Protein AF-0000000068230354 (afdb_homodimer)

Radius of gyration: 24.52 Å; Cα contacts (8 Å, |Δi|>4): 590; chains: 2; bounding box: 61×66×46 Å

Nearest PDB structures (foldseek):
  4tl3-assembly1_A  TM=2.647E-01  e=9.476E+00  Nostoc sp. PCC 7120 = FACHB-418

InterPro domains:
  IPR019402 CWH43-like, N-terminal domain [PF10277] (7-222)
  IPR050911 DRAM/TMEM150 Autophagy Modulator [PTHR21324] (8-222)

Sequence (448 aa):
MPCKYIHILPIIEGLWHTGLFMLTYTLAVLNKDVPAIMPFVSDTGAHSLQKCIFSFGIVIGAILVFMVMYIRHIQVKDILKMNNTYDELLFKLNRLSLIYASCTSFGLIILGTIPVLPYFYFHTGVGFVTFAFAMVTIHAETYISCKLYPRFGSKRLNKFRIVLSVILPIAMFSCAVTLIPSVFMFDGTDKTQWTDKHKGYKLHVISATFEWISTSTAFCIIGVMPCKYIHILPIIEGLWHTGLFMLTYTLAVLNKDVPAIMPFVSDTGAHSLQKCIFSFGIVIGAILVFMVMYIRHIQVKDILKMNNTYDELLFKLNRLSLIYASCTSFGLIILGTIPVLPYFYFHTGVGFVTFAFAMVTIHAETYISCKLYPRFGSKRLNKFRIVLSVILPIAMFSCAVTLIPSVFMFDGTDKTQWTDKHKGYKLHVISATFEWISTSTAFCIIGV

Solvent-accessible surface area (backbone atoms only — not comparable to full-atom values): 22231 Å² total; per-residue (Å²): 123,77,63,87,61,59,80,48,46,27,46,50,44,25,50,47,54,53,50,48,53,51,48,23,39,52,52,22,37,75,68,63,61,25,49,81,75,48,51,45,77,65,48,24,28,51,54,76,71,32,23,35,51,40,15,41,47,36,37,54,46,18,52,39,50,33,50,44,41,50,53,48,41,52,51,52,52,50,53,46,60,70,67,74,54,86,51,64,65,58,52,51,39,45,52,47,25,41,54,26,34,45,49,22,22,51,36,32,36,48,58,24,29,36,55,38,72,91,36,49,68,60,39,51,51,48,48,53,52,24,51,53,29,41,49,50,19,48,46,38,48,42,51,47,49,54,65,42,41,79,84,40,82,52,70,69,57,43,52,52,39,50,54,45,53,54,47,33,59,54,25,47,50,52,17,52,68,28,36,56,61,16,62,73,41,43,73,72,91,50,81,52,59,63,43,88,88,34,48,37,33,70,35,38,39,53,13,20,48,23,44,52,50,24,54,52,40,53,38,47,51,64,23,99,125,78,63,89,61,58,81,47,44,26,45,49,46,25,49,48,54,53,50,46,53,51,49,22,39,51,52,22,39,75,68,64,62,26,48,79,75,49,53,44,77,66,46,22,28,52,51,76,71,32,23,34,50,41,14,40,48,35,37,55,47,17,51,40,51,34,52,44,42,50,52,48,43,52,50,53,52,51,55,46,60,71,65,73,54,86,51,64,66,57,54,51,39,44,51,49,24,41,54,27,35,45,48,22,23,50,35,32,36,49,56,23,30,36,55,39,70,90,36,49,69,60,40,50,52,49,48,54,52,24,49,50,28,40,49,52,20,48,46,39,48,41,51,48,49,54,65,41,41,78,86,40,78,52,72,68,58,43,52,52,39,50,52,45,55,55,49,32,60,54,24,46,50,52,16,52,68,27,36,57,60,17,62,73,43,45,71,71,90,50,79,52,59,64,41,88,88,35,48,38,34,72,36,38,39,53,12,20,49,22,45,51,50,26,53,50,40,54,38,44,49,66,23,100

Secondary structure (DSSP, 8-state):
---TTGGGHHHHHHHHHHHHHHHHHHHHHHTTSS-SS---TGGGGSSHHHHHHHHHHHHHHHHHHHHHHHHHHHHHHHHHHHTS---HHHHHHHHHHHHHHHHHHHHHHHHHHS-TTT-HHHHHHHHHHHHHHHHHHHHHHHHHHHHHTTTSS-HHHHHHHHHHHHHHHHHHHHHHHHHHHHHHH--SS-GGG--TTSTTHHHHHHHHHHHHHHHHHHHHHHH-/---TTGGGHHHHHHHHHHHHHHHHHHHHHHTTSS-SS---TGGGGSSHHHHHHHHHHHHHHHHHHHHHHHHHHHHHHHHHHHTS---HHHHHHHHHHHHHHHHHHHHHHHHHHS-TTT-HHHHHHHHHHHHHHHHHHHHHHHHHHHHHTTTSS-HHHHHHHHHHHHHHHHHHHHHHHHHHHHHHH--SS-GGG--TTSTTHHHHHHHHHHHHHHHHHHHHHHH-

pLDDT: mean 93.57, std 7.52, range [37.44, 98.56]

Foldseek 3Di:
DPPPCLLQLLQVLLCLLVVLQVVLLVVCCVVVQFPNQQFASLLSLQDDPNVVSQLVSLLVSLVSLLSLLVVVLVVLVVLCVVVVDNDPVLNVLSVLLNVLSNVLSVLSNVLSVDHCVPVVVVSVVSVLSSLVSLLSNLVSVLVSQVVCPPVDDDPVLSVVSVVLSVLQVVLSVLLVVLVVVLVVQFPDDDSSHQDPVTGSNVSSSRNSVSSVSNSSSSSVSSSD/DPPPCLLQLLQVLLCLLVVLQVVLLVVCCVVVQFPNQQFASLLSLQDDPSVVSQLVSLLVSLVSLLSLLVVVLVVLVVLCVVVVDDDPVLNVLSVLLNVLSNVLSVLSNCLSVDHCVPVVVVSVVSVLSSLVSLLSNLVSVLVSQVVCPPVDDDPVLSVVSVVLSVLQVVLSVLLVVLVVVLVVQFDDDDSSHQDPVTGSNVSSSRNSVSSVSNSSSSSVSSSD

Structure (mmCIF, N/CA/C/O backbone):
data_AF-0000000068230354-model_v1
#
loop_
_entity.id
_entity.type
_entity.pdbx_description
1 polymer 'Uncharacterized protein'
#
loop_
_atom_site.group_PDB
_atom_site.id
_atom_site.type_symbol
_atom_site.label_atom_id
_atom_site.label_alt_id
_atom_site.label_comp_id
_atom_site.label_asym_id
_atom_site.label_entity_id
_atom_site.label_seq_id
_atom_site.pdbx_PDB_ins_code
_atom_site.Cartn_x
_atom_site.Cartn_y
_atom_site.Cartn_z
_atom_site.occupancy
_atom_site.B_iso_or_equiv
_atom_site.auth_seq_id
_atom_site.auth_comp_id
_atom_site.auth_asym_id
_atom_site.auth_atom_id
_atom_site.pdbx_PDB_model_num
ATOM 1 N N . MET A 1 1 ? -3.711 27.234 1.807 1 37.59 1 MET A N 1
ATOM 2 C CA . MET A 1 1 ? -4.801 27.359 0.842 1 37.59 1 MET A CA 1
ATOM 3 C C . MET A 1 1 ? -5.746 26.172 0.923 1 37.59 1 MET A C 1
ATOM 5 O O . MET A 1 1 ? -5.305 25.031 1.039 1 37.59 1 MET A O 1
ATOM 9 N N . PRO A 1 2 ? -6.938 26.344 1.426 1 49.62 2 PRO A N 1
ATOM 10 C CA . PRO A 1 2 ? -7.969 25.297 1.434 1 49.62 2 PRO A CA 1
ATOM 11 C C . PRO A 1 2 ? -8.016 24.516 0.129 1 49.62 2 PRO A C 1
ATOM 13 O O . PRO A 1 2 ? -7.934 25.094 -0.955 1 49.62 2 PRO A O 1
ATOM 16 N N . CYS A 1 3 ? -7.301 23.469 0.108 1 57.09 3 CYS A N 1
ATOM 17 C CA . CYS A 1 3 ? -7.398 22.703 -1.126 1 57.09 3 CYS A CA 1
ATOM 18 C C . CYS A 1 3 ? -8.812 22.766 -1.692 1 57.09 3 CYS A C 1
ATOM 20 O O . CYS A 1 3 ? -9.742 22.188 -1.115 1 57.09 3 CYS A O 1
ATOM 22 N N . LYS A 1 4 ? -9.117 23.797 -2.576 1 66.19 4 LYS A N 1
ATOM 23 C CA . LYS A 1 4 ? -10.359 24.078 -3.285 1 66.19 4 LYS A CA 1
ATOM 24 C C . LYS A 1 4 ? -11.07 22.797 -3.689 1 66.19 4 LYS A C 1
ATOM 26 O O . LYS A 1 4 ? -12.297 22.734 -3.719 1 66.19 4 LYS A O 1
ATOM 31 N N . TYR A 1 5 ? -10.25 21.703 -3.762 1 71.94 5 TYR A N 1
ATOM 32 C CA . TYR A 1 5 ? -10.898 20.531 -4.336 1 71.94 5 TYR A CA 1
ATOM 33 C C . TYR A 1 5 ? -10.914 19.375 -3.342 1 71.94 5 TYR A C 1
ATOM 35 O O . TYR A 1 5 ? -11.094 18.219 -3.725 1 71.94 5 TYR A O 1
ATOM 43 N N . ILE A 1 6 ? -10.797 19.656 -2.164 1 79.56 6 ILE A N 1
ATOM 44 C CA . ILE A 1 6 ? -10.742 18.625 -1.133 1 79.56 6 ILE A CA 1
ATOM 45 C C . ILE A 1 6 ? -12.109 17.969 -0.991 1 79.56 6 ILE A C 1
ATOM 47 O O . ILE A 1 6 ? -12.203 16.797 -0.616 1 79.56 6 ILE A O 1
ATOM 51 N N . HIS A 1 7 ? -13.141 18.703 -1.524 1 81.75 7 HIS A N 1
ATOM 52 C CA . HIS A 1 7 ? -14.5 18.203 -1.387 1 81.75 7 HIS A CA 1
ATOM 53 C C . HIS A 1 7 ? -14.789 17.094 -2.404 1 81.75 7 HIS A C 1
ATOM 55 O O . HIS A 1 7 ? -15.781 16.375 -2.279 1 81.75 7 HIS A O 1
ATOM 61 N N . ILE A 1 8 ? -13.922 16.922 -3.336 1 90.12 8 ILE A N 1
ATOM 62 C CA . ILE A 1 8 ? -14.164 15.922 -4.367 1 90.12 8 ILE A CA 1
ATOM 63 C C . ILE A 1 8 ? -13.492 14.609 -3.982 1 90.12 8 ILE A C 1
ATOM 65 O O . ILE A 1 8 ? -13.766 13.562 -4.578 1 90.12 8 ILE A O 1
ATOM 69 N N . LEU A 1 9 ? -12.703 14.586 -2.934 1 91.5 9 LEU A N 1
ATOM 70 C CA . LEU A 1 9 ? -11.898 13.43 -2.566 1 91.5 9 LEU A CA 1
ATOM 71 C C . LEU A 1 9 ? -12.781 12.242 -2.211 1 91.5 9 LEU A C 1
ATOM 73 O O . LEU A 1 9 ? -12.523 11.117 -2.645 1 91.5 9 LEU A O 1
ATOM 77 N N . PRO A 1 10 ? -13.852 12.5 -1.505 1 92.25 10 PRO A N 1
ATOM 78 C CA . PRO A 1 10 ? -14.719 11.352 -1.224 1 92.25 10 PRO A CA 1
ATOM 79 C C . PRO A 1 10 ? -15.328 10.75 -2.488 1 92.25 10 PRO A C 1
ATOM 81 O O . PRO A 1 10 ? -15.438 9.523 -2.598 1 92.25 10 PRO A O 1
ATOM 84 N N . ILE A 1 11 ? -15.68 11.594 -3.389 1 93.69 11 ILE A N 1
ATOM 85 C CA . ILE A 1 11 ? -16.234 11.117 -4.645 1 93.69 11 ILE A CA 1
ATOM 86 C C . ILE A 1 11 ? -15.195 10.312 -5.41 1 93.69 11 ILE A C 1
ATOM 88 O O . ILE A 1 11 ? -15.5 9.25 -5.961 1 93.69 11 ILE A O 1
ATOM 92 N N . ILE A 1 12 ? -14 10.773 -5.402 1 94.56 12 ILE A N 1
ATOM 93 C CA . ILE A 1 12 ? -12.898 10.07 -6.059 1 94.56 12 ILE A CA 1
ATOM 94 C C . ILE A 1 12 ? -12.703 8.703 -5.406 1 94.56 12 ILE A C 1
ATOM 96 O O . ILE A 1 12 ? -12.5 7.703 -6.098 1 94.56 12 ILE A O 1
ATOM 100 N N . GLU A 1 13 ? -12.727 8.688 -4.148 1 95.12 13 GLU A N 1
ATOM 101 C CA . GLU A 1 13 ? -12.578 7.434 -3.414 1 95.12 13 GLU A CA 1
ATOM 102 C C . GLU A 1 13 ? -13.648 6.422 -3.816 1 95.12 13 GLU A C 1
ATOM 104 O O . GLU A 1 13 ? -13.344 5.262 -4.098 1 95.12 13 GLU A O 1
ATOM 109 N N . GLY A 1 14 ? -14.945 6.848 -3.844 1 93.81 14 GLY A N 1
ATOM 110 C CA . GLY A 1 14 ? -16.031 5.973 -4.246 1 93.81 14 GLY A CA 1
ATOM 111 C C . GLY A 1 14 ? -15.898 5.465 -5.668 1 93.81 14 GLY A C 1
ATOM 112 O O . GLY A 1 14 ? -16.094 4.273 -5.926 1 93.81 14 GLY A O 1
ATOM 113 N N . LEU A 1 15 ? -15.523 6.297 -6.523 1 94.81 15 LEU A N 1
ATOM 114 C CA . LEU A 1 15 ? -15.375 5.934 -7.926 1 94.81 15 LEU A CA 1
ATOM 115 C C . LEU A 1 15 ? -14.156 5.039 -8.133 1 94.81 15 LEU A C 1
ATOM 117 O O . LEU A 1 15 ? -14.172 4.156 -8.992 1 94.81 15 LEU A O 1
ATOM 121 N N . TRP A 1 16 ? -13.18 5.242 -7.348 1 97 16 TRP A N 1
ATOM 122 C CA . TRP A 1 16 ? -11.961 4.449 -7.453 1 97 16 TRP A CA 1
ATOM 123 C C . TRP A 1 16 ? -12.234 2.979 -7.172 1 97 16 TRP A C 1
ATOM 125 O O . TRP A 1 16 ? -11.891 2.109 -7.977 1 97 16 TRP A O 1
ATOM 135 N N . HIS A 1 17 ? -12.898 2.709 -6.094 1 96.12 17 HIS A N 1
ATOM 136 C CA . HIS A 1 17 ? -13.148 1.322 -5.719 1 96.12 17 HIS A CA 1
ATOM 137 C C . HIS A 1 17 ? -14.148 0.667 -6.664 1 96.12 17 HIS A C 1
ATOM 139 O O . HIS A 1 17 ? -13.969 -0.48 -7.074 1 96.12 17 HIS A O 1
ATOM 145 N N . THR A 1 18 ? -15.156 1.426 -7.004 1 93.69 18 THR A N 1
ATOM 146 C CA . THR A 1 18 ? -16.141 0.89 -7.941 1 93.69 18 THR A CA 1
ATOM 147 C C . THR A 1 18 ? -15.492 0.589 -9.289 1 93.69 18 THR A C 1
ATOM 149 O O . THR A 1 18 ? -15.695 -0.488 -9.852 1 93.69 18 THR A O 1
ATOM 152 N N . GLY A 1 19 ? -14.766 1.547 -9.75 1 95.56 19 GLY A N 1
ATOM 153 C CA . GLY A 1 19 ? -14.062 1.333 -11.008 1 95.56 19 GLY A CA 1
ATOM 154 C C . GLY A 1 19 ? -13.086 0.176 -10.961 1 95.56 19 GLY A C 1
ATOM 155 O O . GLY A 1 19 ? -12.984 -0.603 -11.906 1 95.56 19 GLY A O 1
ATOM 156 N N . LEU A 1 20 ? -12.367 0.05 -9.867 1 96.94 20 LEU A N 1
ATOM 157 C CA . LEU A 1 20 ? -11.398 -1.023 -9.688 1 96.94 20 LEU A CA 1
ATOM 158 C C . LEU A 1 20 ? -12.078 -2.387 -9.758 1 96.94 20 LEU A C 1
ATOM 160 O O . LEU A 1 20 ? -11.633 -3.268 -10.492 1 96.94 20 LEU A O 1
ATOM 164 N N . PHE A 1 21 ? -13.164 -2.566 -9.047 1 96 21 PHE A N 1
ATOM 165 C CA . PHE A 1 21 ? -13.828 -3.863 -8.969 1 96 21 PHE A CA 1
ATOM 166 C C . PHE A 1 21 ? -14.5 -4.211 -10.289 1 96 21 PHE A C 1
ATOM 168 O O . PHE A 1 21 ? -14.508 -5.371 -10.703 1 96 21 PHE A O 1
ATOM 175 N N . MET A 1 22 ? -14.992 -3.195 -10.93 1 95.56 22 MET A N 1
ATOM 176 C CA . MET A 1 22 ? -15.578 -3.451 -12.242 1 95.56 22 MET A CA 1
ATOM 177 C C . MET A 1 22 ? -14.508 -3.844 -13.25 1 95.56 22 MET A C 1
ATOM 179 O O . MET A 1 22 ? -14.727 -4.73 -14.078 1 95.56 22 MET A O 1
ATOM 183 N N . LEU A 1 23 ? -13.453 -3.193 -13.164 1 96.5 23 LEU A N 1
ATOM 184 C CA . LEU A 1 23 ? -12.359 -3.484 -14.086 1 96.5 23 LEU A CA 1
ATOM 185 C C . LEU A 1 23 ? -11.812 -4.891 -13.859 1 96.5 23 LEU A C 1
ATOM 187 O O . LEU A 1 23 ? -11.68 -5.668 -14.805 1 96.5 23 LEU A O 1
ATOM 191 N N . THR A 1 24 ? -11.5 -5.238 -12.633 1 96.31 24 THR A N 1
ATOM 192 C CA . THR A 1 24 ? -10.938 -6.551 -12.352 1 96.31 24 THR A CA 1
ATOM 193 C C . THR A 1 24 ? -11.953 -7.652 -12.633 1 96.31 24 THR A C 1
ATOM 195 O O . THR A 1 24 ? -11.594 -8.742 -13.086 1 96.31 24 THR A O 1
ATOM 198 N N . TYR A 1 25 ? -13.219 -7.371 -12.375 1 96.19 25 TYR A N 1
ATOM 199 C CA . TYR A 1 25 ? -14.281 -8.32 -12.711 1 96.19 25 TYR A CA 1
ATOM 200 C C . TYR A 1 25 ? -14.305 -8.586 -14.211 1 96.19 25 TYR A C 1
ATOM 202 O O . TYR A 1 25 ? -14.289 -9.742 -14.641 1 96.19 25 TYR A O 1
ATOM 210 N N . THR A 1 26 ? -14.336 -7.48 -14.953 1 96.62 26 THR A N 1
ATOM 211 C CA . THR A 1 26 ? -14.414 -7.594 -16.406 1 96.62 26 THR A CA 1
ATOM 212 C C . THR A 1 26 ? -13.227 -8.375 -16.953 1 96.62 26 THR A C 1
ATOM 214 O O . THR A 1 26 ? -13.398 -9.312 -17.734 1 96.62 26 THR A O 1
ATOM 217 N N . LEU A 1 27 ? -12.062 -8.094 -16.516 1 95.38 27 LEU A N 1
ATOM 218 C CA . LEU A 1 27 ? -10.859 -8.766 -17 1 95.38 27 LEU A CA 1
ATOM 219 C C . LEU A 1 27 ? -10.844 -10.227 -16.578 1 95.38 27 LEU A C 1
ATOM 221 O O . LEU A 1 27 ? -10.477 -11.102 -17.359 1 95.38 27 LEU A O 1
ATOM 225 N N . ALA A 1 28 ? -11.227 -10.5 -15.352 1 95.31 28 ALA A N 1
ATOM 226 C CA . ALA A 1 28 ? -11.227 -11.867 -14.836 1 95.31 28 ALA A CA 1
ATOM 227 C C . ALA A 1 28 ? -12.195 -12.75 -15.617 1 95.31 28 ALA A C 1
ATOM 229 O O . ALA A 1 28 ? -11.883 -13.906 -15.914 1 95.31 28 ALA A O 1
ATOM 230 N N . VAL A 1 29 ? -13.328 -12.219 -15.914 1 95.19 29 VAL A N 1
ATOM 231 C CA . VAL A 1 29 ? -14.336 -12.969 -16.656 1 95.19 29 VAL A CA 1
ATOM 232 C C . VAL A 1 29 ? -13.867 -13.195 -18.094 1 95.19 29 VAL A C 1
ATOM 234 O O . VAL A 1 29 ? -13.969 -14.312 -18.609 1 95.19 29 VAL A O 1
ATOM 237 N N . LEU A 1 30 ? -13.32 -12.125 -18.703 1 94.81 30 LEU A N 1
ATOM 238 C CA . LEU A 1 30 ? -12.852 -12.227 -20.078 1 94.81 30 LEU A CA 1
ATOM 239 C C . LEU A 1 30 ? -11.719 -13.242 -20.188 1 94.81 30 LEU A C 1
ATOM 241 O O . LEU A 1 30 ? -11.617 -13.945 -21.203 1 94.81 30 LEU A O 1
ATOM 245 N N . ASN A 1 31 ? -10.906 -13.43 -19.172 1 94.25 31 ASN A N 1
ATOM 246 C CA . ASN A 1 31 ? -9.789 -14.359 -19.172 1 94.25 31 ASN A CA 1
ATOM 247 C C . ASN A 1 31 ? -10.211 -15.742 -18.688 1 94.25 31 ASN A C 1
ATOM 249 O O . ASN A 1 31 ? -9.383 -16.641 -18.562 1 94.25 31 ASN A O 1
ATOM 253 N N . LYS A 1 32 ? -11.531 -15.859 -18.25 1 93.69 32 LYS A N 1
ATOM 254 C CA . LYS A 1 32 ? -12.109 -17.109 -17.781 1 93.69 32 LYS A CA 1
ATOM 255 C C . LYS A 1 32 ? -11.438 -17.578 -16.484 1 93.69 32 LYS A C 1
ATOM 257 O O . LYS A 1 32 ? -11.281 -18.781 -16.25 1 93.69 32 LYS A O 1
ATOM 262 N N . ASP A 1 33 ? -10.922 -16.609 -15.797 1 93.06 33 ASP A N 1
ATOM 263 C CA . ASP A 1 33 ? -10.312 -16.906 -14.508 1 93.06 33 ASP A CA 1
ATOM 264 C C . ASP A 1 33 ? -11.367 -17.141 -13.438 1 93.06 33 ASP A C 1
ATOM 266 O O . ASP A 1 33 ? -11.109 -17.812 -12.438 1 93.06 33 ASP A O 1
ATOM 270 N N . VAL A 1 34 ? -12.5 -16.547 -13.609 1 93.88 34 VAL A N 1
ATOM 271 C CA . VAL A 1 34 ? -13.648 -16.734 -12.719 1 93.88 34 VAL A CA 1
ATOM 272 C C . VAL A 1 34 ? -14.922 -16.859 -13.539 1 93.88 34 VAL A C 1
ATOM 274 O O . VAL A 1 34 ? -14.984 -16.422 -14.695 1 93.88 34 VAL A O 1
ATOM 277 N N . PRO A 1 35 ? -15.93 -17.547 -12.914 1 93.94 35 PRO A N 1
ATOM 278 C CA . PRO A 1 35 ? -17.219 -17.547 -13.602 1 93.94 35 PRO A CA 1
ATOM 279 C C . PRO A 1 35 ? -17.844 -16.156 -13.672 1 93.94 35 PRO A C 1
ATOM 281 O O . PRO A 1 35 ? -17.578 -15.312 -12.812 1 93.94 35 PRO A O 1
ATOM 284 N N . ALA A 1 36 ? -18.656 -15.969 -14.664 1 93.19 36 ALA A N 1
ATOM 285 C CA . ALA A 1 36 ? -19.312 -14.68 -14.859 1 93.19 36 ALA A CA 1
ATOM 286 C C . ALA A 1 36 ? -20.406 -14.461 -13.812 1 93.19 36 ALA A C 1
ATOM 288 O O . ALA A 1 36 ? -20.688 -13.32 -13.422 1 93.19 36 ALA A O 1
ATOM 289 N N . ILE A 1 37 ? -20.891 -15.555 -13.375 1 91.75 37 ILE A N 1
ATOM 290 C CA . ILE A 1 37 ? -22.016 -15.43 -12.453 1 91.75 37 ILE A CA 1
ATOM 291 C C . ILE A 1 37 ? -21.5 -15.328 -11.023 1 91.75 37 ILE A C 1
ATOM 293 O O . ILE A 1 37 ? -21.188 -16.344 -10.391 1 91.75 37 ILE A O 1
ATOM 297 N N . MET A 1 38 ? -21.438 -14.211 -10.531 1 87 38 MET A N 1
ATOM 298 C CA . MET A 1 38 ? -21.266 -13.727 -9.164 1 87 38 MET A CA 1
ATOM 299 C C . MET A 1 38 ? -20.047 -14.367 -8.508 1 87 38 MET A C 1
ATOM 301 O O . MET A 1 38 ? -20.156 -15.031 -7.473 1 87 38 MET A O 1
ATOM 305 N N . PRO A 1 39 ? -18.906 -14.148 -9.008 1 94.38 39 PRO A N 1
ATOM 306 C CA . PRO A 1 39 ? -17.719 -14.469 -8.211 1 94.38 39 PRO A CA 1
ATOM 307 C C . PRO A 1 39 ? -17.547 -13.539 -7.012 1 94.38 39 PRO A C 1
ATOM 309 O O . PRO A 1 39 ? -18.141 -12.461 -6.977 1 94.38 39 PRO A O 1
ATOM 312 N N . PHE A 1 40 ? -16.891 -14.008 -6.031 1 95.56 40 PHE A N 1
ATOM 313 C CA . PHE A 1 40 ? -16.531 -13.094 -4.957 1 95.56 40 PHE A CA 1
ATOM 314 C C . PHE A 1 40 ? -15.688 -11.938 -5.488 1 95.56 40 PHE A C 1
ATOM 316 O O . PHE A 1 40 ? -14.984 -12.094 -6.492 1 95.56 40 PHE A O 1
ATOM 323 N N . VAL A 1 41 ? -15.719 -10.836 -4.793 1 94.44 41 VAL A N 1
ATOM 324 C CA . VAL A 1 41 ? -14.992 -9.633 -5.195 1 94.44 41 VAL A CA 1
ATOM 325 C C . VAL A 1 41 ? -13.5 -9.93 -5.266 1 94.44 41 VAL A C 1
ATOM 327 O O . VAL A 1 41 ? -12.844 -9.609 -6.266 1 94.44 41 VAL A O 1
ATOM 330 N N . SER A 1 42 ? -12.914 -10.586 -4.293 1 92.81 42 SER A N 1
ATOM 331 C CA . SER A 1 42 ? -11.484 -10.852 -4.23 1 92.81 42 SER A CA 1
ATOM 332 C C . SER A 1 42 ? -11.055 -11.875 -5.273 1 92.81 42 SER A C 1
ATOM 334 O O . SER A 1 42 ? -9.891 -11.914 -5.68 1 92.81 42 SER A O 1
ATOM 336 N N . ASP A 1 43 ? -12.039 -12.727 -5.734 1 94.19 43 ASP A N 1
ATOM 337 C CA . ASP A 1 43 ? -11.727 -13.695 -6.777 1 94.19 43 ASP A CA 1
ATOM 338 C C . ASP A 1 43 ? -11.375 -13 -8.094 1 94.19 43 ASP A C 1
ATOM 340 O O . ASP A 1 43 ? -10.633 -13.547 -8.906 1 94.19 43 ASP A O 1
ATOM 344 N N . THR A 1 44 ? -11.898 -11.852 -8.234 1 93 44 THR A N 1
ATOM 345 C CA . THR A 1 44 ? -11.68 -11.133 -9.477 1 93 44 THR A CA 1
ATOM 346 C C . THR A 1 44 ? -10.242 -10.633 -9.578 1 93 44 THR A C 1
ATOM 348 O O . THR A 1 44 ? -9.789 -10.234 -10.648 1 93 44 THR A O 1
ATOM 351 N N . GLY A 1 45 ? -9.523 -10.711 -8.492 1 92.12 45 GLY A N 1
ATOM 352 C CA . GLY A 1 45 ? -8.117 -10.344 -8.461 1 92.12 45 GLY A CA 1
ATOM 353 C C . GLY A 1 45 ? -7.207 -11.492 -8.07 1 92.12 45 GLY A C 1
ATOM 354 O O . GLY A 1 45 ? -6.141 -11.281 -7.496 1 92.12 45 GLY A O 1
ATOM 355 N N . ALA A 1 46 ? -7.562 -12.688 -8.367 1 89.81 46 ALA A N 1
ATOM 356 C CA . ALA A 1 46 ? -6.84 -13.844 -7.852 1 89.81 46 ALA A CA 1
ATOM 357 C C . ALA A 1 46 ? -5.797 -14.328 -8.859 1 89.81 46 ALA A C 1
ATOM 359 O O . ALA A 1 46 ? -4.828 -14.992 -8.484 1 89.81 46 ALA A O 1
ATOM 360 N N . HIS A 1 47 ? -5.977 -14.031 -10.125 1 86.5 47 HIS A N 1
ATOM 361 C CA . HIS A 1 47 ? -5.109 -14.625 -11.133 1 86.5 47 HIS A CA 1
ATOM 362 C C . HIS A 1 47 ? -4.523 -13.562 -12.055 1 86.5 47 HIS A C 1
ATOM 364 O O . HIS A 1 47 ? -5.109 -12.492 -12.227 1 86.5 47 HIS A O 1
ATOM 370 N N . SER A 1 48 ? -3.357 -13.844 -12.586 1 78.31 48 SER A N 1
ATOM 371 C CA . SER A 1 48 ? -2.76 -13.156 -13.727 1 78.31 48 SER A CA 1
ATOM 372 C C . SER A 1 48 ? -2.545 -11.672 -13.43 1 78.31 48 SER A C 1
ATOM 374 O O . SER A 1 48 ? -2.234 -11.305 -12.289 1 78.31 48 SER A O 1
ATOM 376 N N . LEU A 1 49 ? -2.699 -10.82 -14.539 1 86.75 49 LEU A N 1
ATOM 377 C CA . LEU A 1 49 ? -2.525 -9.375 -14.555 1 86.75 49 LEU A CA 1
ATOM 378 C C . LEU A 1 49 ? -3.547 -8.695 -13.656 1 86.75 49 LEU A C 1
ATOM 380 O O . LEU A 1 49 ? -3.234 -7.699 -12.992 1 86.75 49 LEU A O 1
ATOM 384 N N . GLN A 1 50 ? -4.699 -9.297 -13.539 1 90.88 50 GLN A N 1
ATOM 385 C CA . GLN A 1 50 ? -5.746 -8.719 -12.695 1 90.88 50 GLN A CA 1
ATOM 386 C C . GLN A 1 50 ? -5.316 -8.695 -11.227 1 90.88 50 GLN A C 1
ATOM 388 O O . GLN A 1 50 ? -5.703 -7.793 -10.477 1 90.88 50 GLN A O 1
ATOM 393 N N . LYS A 1 51 ? -4.504 -9.656 -10.93 1 93 51 LYS A N 1
ATOM 394 C CA . LYS A 1 51 ? -4.008 -9.695 -9.555 1 93 51 LYS A CA 1
ATOM 395 C C . LYS A 1 51 ? -3.176 -8.461 -9.234 1 93 51 LYS A C 1
ATOM 397 O O . LYS A 1 51 ? -3.32 -7.867 -8.164 1 93 51 LYS A O 1
ATOM 402 N N . CYS A 1 52 ? -2.375 -8.047 -10.148 1 94.38 52 CYS A N 1
ATOM 403 C CA . CYS A 1 52 ? -1.548 -6.859 -9.969 1 94.38 52 CYS A CA 1
ATOM 404 C C . CYS A 1 52 ? -2.406 -5.605 -9.891 1 94.38 52 CYS A C 1
ATOM 406 O O . CYS A 1 52 ? -2.17 -4.738 -9.055 1 94.38 52 CYS A O 1
ATOM 408 N N . ILE A 1 53 ? -3.395 -5.539 -10.75 1 95.94 53 ILE A N 1
ATOM 409 C CA . ILE A 1 53 ? -4.297 -4.395 -10.789 1 95.94 53 ILE A CA 1
ATOM 410 C C . ILE A 1 53 ? -5.086 -4.32 -9.484 1 95.94 53 ILE A C 1
ATOM 412 O O . ILE A 1 53 ? -5.211 -3.248 -8.883 1 95.94 53 ILE A O 1
ATOM 416 N N . PHE A 1 54 ? -5.637 -5.426 -9.125 1 96.94 54 PHE A N 1
ATOM 417 C CA . PHE A 1 54 ? -6.406 -5.508 -7.887 1 96.94 54 PHE A CA 1
ATOM 418 C C . PHE A 1 54 ? -5.551 -5.102 -6.691 1 96.94 54 PHE A C 1
ATOM 420 O O . PHE A 1 54 ? -5.953 -4.258 -5.891 1 96.94 54 PHE A O 1
ATOM 427 N N . SER A 1 55 ? -4.348 -5.672 -6.574 1 96.69 55 SER A N 1
ATOM 428 C CA . SER A 1 55 ? -3.441 -5.414 -5.461 1 96.69 55 SER A CA 1
ATOM 429 C C . SER A 1 55 ? -3.051 -3.943 -5.391 1 96.69 55 SER A C 1
ATOM 431 O O . SER A 1 55 ? -3.236 -3.295 -4.359 1 96.69 55 SER A O 1
ATOM 433 N N . PHE A 1 56 ? -2.605 -3.443 -6.48 1 97.5 56 PHE A N 1
ATOM 434 C CA . PHE A 1 56 ? -2.223 -2.037 -6.551 1 97.5 56 PHE A CA 1
ATOM 435 C C . PHE A 1 56 ? -3.416 -1.136 -6.258 1 97.5 56 PHE A C 1
ATOM 437 O O . PHE A 1 56 ? -3.311 -0.194 -5.473 1 97.5 56 PHE A O 1
ATOM 444 N N . GLY A 1 57 ? -4.496 -1.448 -6.891 1 97.81 57 GLY A N 1
ATOM 445 C CA . GLY A 1 57 ? -5.699 -0.642 -6.738 1 97.81 57 GLY A CA 1
ATOM 446 C C . GLY A 1 57 ? -6.223 -0.609 -5.316 1 97.81 57 GLY A C 1
ATOM 447 O O . GLY A 1 57 ? -6.641 0.442 -4.828 1 97.81 57 GLY A O 1
ATOM 448 N N . ILE A 1 58 ? -6.246 -1.717 -4.664 1 97.81 58 ILE A N 1
ATOM 449 C CA . ILE A 1 58 ? -6.758 -1.793 -3.299 1 97.81 58 ILE A CA 1
ATOM 450 C C . ILE A 1 58 ? -5.852 -0.995 -2.363 1 97.81 58 ILE A C 1
ATOM 452 O O . ILE A 1 58 ? -6.336 -0.311 -1.457 1 97.81 58 ILE A O 1
ATOM 456 N N . VAL A 1 59 ? -4.574 -1.035 -2.592 1 98.25 59 VAL A N 1
ATOM 457 C CA . VAL A 1 59 ? -3.637 -0.312 -1.741 1 98.25 59 VAL A CA 1
ATOM 458 C C . VAL A 1 59 ? -3.824 1.192 -1.926 1 98.25 59 VAL A C 1
ATOM 460 O O . VAL A 1 59 ? -3.9 1.939 -0.948 1 98.25 59 VAL A O 1
ATOM 463 N N . ILE A 1 60 ? -3.943 1.626 -3.121 1 97.81 60 ILE A N 1
ATOM 464 C CA . ILE A 1 60 ? -4.207 3.037 -3.385 1 97.81 60 ILE A CA 1
ATOM 465 C C . ILE A 1 60 ? -5.551 3.432 -2.775 1 97.81 60 ILE A C 1
ATOM 467 O O . ILE A 1 60 ? -5.684 4.516 -2.197 1 97.81 60 ILE A O 1
ATOM 471 N N . GLY A 1 61 ? -6.516 2.572 -2.943 1 97.81 61 GLY A N 1
ATOM 472 C CA . GLY A 1 61 ? -7.816 2.814 -2.336 1 97.81 61 GLY A CA 1
ATOM 473 C C . GLY A 1 61 ? -7.754 2.924 -0.824 1 97.81 61 GLY A C 1
ATOM 474 O O . GLY A 1 61 ? -8.469 3.73 -0.225 1 97.81 61 GLY A O 1
ATOM 475 N N . ALA A 1 62 ? -6.938 2.072 -0.225 1 98.12 62 ALA A N 1
ATOM 476 C CA . ALA A 1 62 ? -6.762 2.125 1.225 1 98.12 62 ALA A CA 1
ATOM 477 C C . ALA A 1 62 ? -6.242 3.49 1.666 1 98.12 62 ALA A C 1
ATOM 479 O O . ALA A 1 62 ? -6.719 4.051 2.654 1 98.12 62 ALA A O 1
ATOM 480 N N . ILE A 1 63 ? -5.336 4 0.925 1 97.12 63 ILE A N 1
ATOM 481 C CA . ILE A 1 63 ? -4.766 5.312 1.212 1 97.12 63 ILE A CA 1
ATOM 482 C C . ILE A 1 63 ? -5.84 6.387 1.048 1 97.12 63 ILE A C 1
ATOM 484 O O . ILE A 1 63 ? -5.945 7.297 1.872 1 97.12 63 ILE A O 1
ATOM 488 N N . LEU A 1 64 ? -6.602 6.242 0.041 1 96.69 64 LEU A N 1
ATOM 489 C CA . LEU A 1 64 ? -7.68 7.191 -0.211 1 96.69 64 LEU A CA 1
ATOM 490 C C . LEU A 1 64 ? -8.688 7.18 0.929 1 96.69 64 LEU A C 1
ATOM 492 O O . LEU A 1 64 ? -9.141 8.234 1.378 1 96.69 64 LEU A O 1
ATOM 496 N N . VAL A 1 65 ? -9.039 5.984 1.344 1 97.62 65 VAL A N 1
ATOM 497 C CA . VAL A 1 65 ? -9.992 5.859 2.443 1 97.62 65 VAL A CA 1
ATOM 498 C C . VAL A 1 65 ? -9.461 6.598 3.672 1 97.62 65 VAL A C 1
ATOM 500 O O . VAL A 1 65 ? -10.188 7.363 4.305 1 97.62 65 VAL A O 1
ATOM 503 N N . PHE A 1 66 ? -8.281 6.414 3.98 1 97.5 66 PHE A N 1
ATOM 504 C CA . PHE A 1 66 ? -7.684 7.074 5.137 1 97.5 66 PHE A CA 1
ATOM 505 C C . PHE A 1 66 ? -7.703 8.586 4.969 1 97.5 66 PHE A C 1
ATOM 507 O O . PHE A 1 66 ? -8.07 9.312 5.895 1 97.5 66 PHE A O 1
ATOM 514 N N . MET A 1 67 ? -7.273 9.008 3.805 1 96 67 MET A N 1
ATOM 515 C CA . MET A 1 67 ? -7.207 10.445 3.559 1 96 67 MET A CA 1
ATOM 516 C C . MET A 1 67 ? -8.586 11.086 3.707 1 96 67 MET A C 1
ATOM 518 O O . MET A 1 67 ? -8.719 12.133 4.336 1 96 67 MET A O 1
ATOM 522 N N . VAL A 1 68 ? -9.555 10.469 3.133 1 96.69 68 VAL A N 1
ATOM 523 C CA . VAL A 1 68 ? -10.922 10.984 3.193 1 96.69 68 VAL A CA 1
ATOM 524 C C . VAL A 1 68 ? -11.375 11.078 4.648 1 96.69 68 VAL A C 1
ATOM 526 O O . VAL A 1 68 ? -11.906 12.102 5.078 1 96.69 68 VAL A O 1
ATOM 529 N N . MET A 1 69 ? -11.094 10.07 5.414 1 97 69 MET A N 1
ATOM 530 C CA . MET A 1 69 ? -11.578 10.023 6.793 1 97 69 MET A CA 1
ATOM 531 C C . MET A 1 69 ? -10.766 10.953 7.684 1 97 69 MET A C 1
ATOM 533 O O . MET A 1 69 ? -11.297 11.523 8.641 1 97 69 MET A O 1
ATOM 537 N N . TYR A 1 70 ? -9.562 11.102 7.344 1 96.31 70 TYR A N 1
ATOM 538 C CA . TYR A 1 70 ? -8.742 12.039 8.094 1 96.31 70 TYR A CA 1
ATOM 539 C C . TYR A 1 70 ? -9.227 13.469 7.902 1 96.31 70 TYR A C 1
ATOM 541 O O . TYR A 1 70 ? -9.367 14.219 8.867 1 96.31 70 TYR A O 1
ATOM 549 N N . ILE A 1 71 ? -9.422 13.82 6.684 1 95.69 71 ILE A N 1
ATOM 550 C CA . ILE A 1 71 ? -9.914 15.156 6.375 1 95.69 71 ILE A CA 1
ATOM 551 C C . ILE A 1 71 ? -11.266 15.375 7.047 1 95.69 71 ILE A C 1
ATOM 553 O O . ILE A 1 71 ? -11.516 16.438 7.625 1 95.69 71 ILE A O 1
ATOM 557 N N . ARG A 1 72 ? -12.117 14.375 6.945 1 94.88 72 ARG A N 1
ATOM 558 C CA . ARG A 1 72 ? -13.414 14.469 7.605 1 94.88 72 ARG A CA 1
ATOM 559 C C . ARG A 1 72 ? -13.242 14.664 9.109 1 94.88 72 ARG A C 1
ATOM 561 O O . ARG A 1 72 ? -13.969 15.445 9.727 1 94.88 72 ARG A O 1
ATOM 568 N N . HIS A 1 73 ? -12.375 13.977 9.695 1 96 73 HIS A N 1
ATOM 569 C CA . HIS A 1 73 ? -12.102 14.086 11.117 1 96 73 HIS A CA 1
ATOM 570 C C . HIS A 1 73 ? -11.75 15.523 11.5 1 96 73 HIS A C 1
ATOM 572 O O . HIS A 1 73 ? -12.281 16.062 12.477 1 96 73 HIS A O 1
ATOM 578 N N . ILE A 1 74 ? -10.906 16.141 10.703 1 95.25 74 ILE A N 1
ATOM 579 C CA . ILE A 1 74 ? -10.492 17.516 10.961 1 95.25 74 ILE A CA 1
ATOM 580 C C . ILE A 1 74 ? -11.688 18.453 10.789 1 95.25 74 ILE A C 1
ATOM 582 O O . ILE A 1 74 ? -11.883 19.375 11.586 1 95.25 74 ILE A O 1
ATOM 586 N N . GLN A 1 75 ? -12.414 18.203 9.797 1 93.19 75 GLN A N 1
ATOM 587 C CA . GLN A 1 75 ? -13.586 19.031 9.516 1 93.19 75 GLN A CA 1
ATOM 588 C C . GLN A 1 75 ? -14.578 19 10.68 1 93.19 75 GLN A C 1
ATOM 590 O O . GLN A 1 75 ? -15.055 20.031 11.133 1 93.19 75 GLN A O 1
ATOM 595 N N . VAL A 1 76 ? -14.914 17.859 11.141 1 94.38 76 VAL A N 1
ATOM 596 C CA . VAL A 1 76 ? -15.867 17.688 12.234 1 94.38 76 VAL A CA 1
ATOM 597 C C . VAL A 1 76 ? -15.32 18.328 13.5 1 94.38 76 VAL A C 1
ATOM 599 O O . VAL A 1 76 ? -16.047 19.016 14.227 1 94.38 76 VAL A O 1
ATOM 602 N N . LYS A 1 77 ? -14.07 18.094 13.734 1 94.12 77 LYS A N 1
ATOM 603 C CA . LYS A 1 77 ? -13.43 18.703 14.898 1 94.12 77 LYS A CA 1
ATOM 604 C C . LYS A 1 77 ? -13.555 20.219 14.867 1 94.12 77 LYS A C 1
ATOM 606 O O . LYS A 1 77 ? -13.875 20.844 15.875 1 94.12 77 LYS A O 1
ATOM 611 N N . ASP A 1 78 ? -13.312 20.781 13.711 1 92.81 78 ASP A N 1
ATOM 612 C CA . ASP A 1 78 ? -13.391 22.219 13.547 1 92.81 78 ASP A CA 1
ATOM 613 C C . ASP A 1 78 ? -14.82 22.734 13.766 1 92.81 78 ASP A C 1
ATOM 615 O O . ASP A 1 78 ? -15.031 23.75 14.414 1 92.81 78 ASP A O 1
ATOM 619 N N . ILE A 1 79 ? -15.758 22.078 13.266 1 91.62 79 ILE A N 1
ATOM 620 C CA . ILE A 1 79 ? -17.156 22.453 13.391 1 91.62 79 ILE A CA 1
ATOM 621 C C . ILE A 1 79 ? -17.578 22.391 14.859 1 91.62 79 ILE A C 1
ATOM 623 O O . ILE A 1 79 ? -18.266 23.281 15.352 1 91.62 79 ILE A O 1
ATOM 627 N N . LEU A 1 80 ? -17.172 21.375 15.578 1 91.44 80 LEU A N 1
ATOM 628 C CA . LEU A 1 80 ? -17.531 21.203 16.984 1 91.44 80 LEU A CA 1
ATOM 629 C C . LEU A 1 80 ? -16.891 22.266 17.844 1 91.44 80 LEU A C 1
ATOM 631 O O . LEU A 1 80 ? -17.5 22.734 18.812 1 91.44 80 LEU A O 1
ATOM 635 N N . LYS A 1 81 ? -15.766 22.641 17.469 1 90.31 81 LYS A N 1
ATOM 636 C CA . LYS A 1 81 ? -15.062 23.672 18.234 1 90.31 81 LYS A CA 1
ATOM 637 C C . LYS A 1 81 ? -15.688 25.047 18.016 1 90.31 81 LYS A C 1
ATOM 639 O O . LYS A 1 81 ? -15.727 25.875 18.922 1 90.31 81 LYS A O 1
ATOM 644 N N . MET A 1 82 ? -16.094 25.297 16.875 1 87.5 82 MET A N 1
ATOM 645 C CA . MET A 1 82 ? -16.688 26.578 16.531 1 87.5 82 MET A CA 1
ATOM 646 C C . MET A 1 82 ? -18.031 26.766 17.234 1 87.5 82 MET A C 1
ATOM 648 O O . MET A 1 82 ? -18.422 27.891 17.531 1 87.5 82 MET A O 1
ATOM 652 N N . ASN A 1 83 ? -18.828 25.781 17.469 1 76.5 83 ASN A N 1
ATOM 653 C CA . ASN A 1 83 ? -20.172 25.906 18 1 76.5 83 ASN A CA 1
ATOM 654 C C . ASN A 1 83 ? -20.156 26.094 19.516 1 76.5 83 ASN A C 1
ATOM 656 O O . ASN A 1 83 ? -21.203 26.297 20.141 1 76.5 83 ASN A O 1
ATOM 660 N N . ASN A 1 84 ? -19.125 26.234 20.141 1 69.06 84 ASN A N 1
ATOM 661 C CA . ASN A 1 84 ? -18.922 26.562 21.547 1 69.06 84 ASN A CA 1
ATOM 662 C C . ASN A 1 84 ? -19.656 25.594 22.469 1 69.06 84 ASN A C 1
ATOM 664 O O . ASN A 1 84 ? -19.812 25.859 23.656 1 69.06 84 ASN A O 1
ATOM 668 N N . THR A 1 85 ? -20.422 24.656 22.016 1 67.56 85 THR A N 1
ATOM 669 C CA . THR A 1 85 ? -21.031 23.609 22.828 1 67.56 85 THR A CA 1
ATOM 670 C C . THR A 1 85 ? -20.219 22.328 22.75 1 67.56 85 THR A C 1
ATOM 672 O O . THR A 1 85 ? -20.156 21.703 21.688 1 67.56 85 THR A O 1
ATOM 675 N N . TYR A 1 86 ? -19.391 22.156 23.719 1 74.25 86 TYR A N 1
ATOM 676 C CA . TYR A 1 86 ? -18.594 20.938 23.766 1 74.25 86 TYR A CA 1
ATOM 677 C C . TYR A 1 86 ? -19.469 19.703 23.906 1 74.25 86 TYR A C 1
ATOM 679 O O . TYR A 1 86 ? -20.109 19.516 24.953 1 74.25 86 TYR A O 1
ATOM 687 N N . ASP A 1 87 ? -19.688 19.094 22.797 1 88.38 87 ASP A N 1
ATOM 688 C CA . ASP A 1 87 ? -20.359 17.797 22.812 1 88.38 87 ASP A CA 1
ATOM 689 C C . ASP A 1 87 ? -19.359 16.656 22.891 1 88.38 87 ASP A C 1
ATOM 691 O O . ASP A 1 87 ? -18.828 16.203 21.875 1 88.38 87 ASP A O 1
ATOM 695 N N . GLU A 1 88 ? -19.109 16.156 24.062 1 92.69 88 GLU A N 1
ATOM 696 C CA . GLU A 1 88 ? -18.062 15.164 24.344 1 92.69 88 GLU A CA 1
ATOM 697 C C . GLU A 1 88 ? -18.312 13.883 23.547 1 92.69 88 GLU A C 1
ATOM 699 O O . GLU A 1 88 ? -17.375 13.25 23.078 1 92.69 88 GLU A O 1
ATOM 704 N N . LEU A 1 89 ? -19.531 13.555 23.484 1 95.12 89 LEU A N 1
ATOM 705 C CA . LEU A 1 89 ? -19.875 12.328 22.766 1 95.12 89 LEU A CA 1
ATOM 706 C C . LEU A 1 89 ? -19.484 12.438 21.297 1 95.12 89 LEU A C 1
ATOM 708 O O . LEU A 1 89 ? -18.891 11.508 20.734 1 95.12 89 LEU A O 1
ATOM 712 N N . LEU A 1 90 ? -19.781 13.516 20.656 1 95.75 90 LEU A N 1
ATOM 713 C CA . LEU A 1 90 ? -19.469 13.695 19.234 1 95.75 90 LEU A CA 1
ATOM 714 C C . LEU A 1 90 ? -17.953 13.727 19.016 1 95.75 90 LEU A C 1
ATOM 716 O O . LEU A 1 90 ? -17.453 13.195 18.016 1 95.75 90 LEU A O 1
ATOM 720 N N . PHE A 1 91 ? -17.234 14.297 19.938 1 95.94 91 PHE A N 1
ATOM 721 C CA . PHE A 1 91 ? -15.781 14.297 19.859 1 95.94 91 PHE A CA 1
ATOM 722 C C . PHE A 1 91 ? -15.234 12.883 19.969 1 95.94 91 PHE A C 1
ATOM 724 O O . PHE A 1 91 ? -14.344 12.5 19.203 1 95.94 91 PHE A O 1
ATOM 731 N N . LYS A 1 92 ? -15.773 12.203 20.922 1 97.06 92 LYS A N 1
ATOM 732 C CA . LYS A 1 92 ? -15.344 10.82 21.109 1 97.06 92 LYS A CA 1
ATOM 733 C C . LYS A 1 92 ? -15.664 9.977 19.875 1 97.06 92 LYS A C 1
ATOM 735 O O . LYS A 1 92 ? -14.844 9.18 19.438 1 97.06 92 LYS A O 1
ATOM 740 N N . LEU A 1 93 ? -16.812 10.156 19.312 1 97.56 93 LEU A N 1
ATOM 741 C CA . LEU A 1 93 ? -17.219 9.406 18.141 1 97.56 93 LEU A CA 1
ATOM 742 C C . LEU A 1 93 ? -16.375 9.773 16.922 1 97.56 93 LEU A C 1
ATOM 744 O O . LEU A 1 93 ? -16.047 8.922 16.109 1 97.56 93 LEU A O 1
ATOM 748 N N . ASN A 1 94 ? -16.078 10.992 16.859 1 97.56 94 ASN A N 1
ATOM 749 C CA . ASN A 1 94 ? -15.219 11.461 15.781 1 97.56 94 ASN A CA 1
ATOM 750 C C . ASN A 1 94 ? -13.836 10.82 15.844 1 97.56 94 ASN A C 1
ATOM 752 O O . ASN A 1 94 ? -13.281 10.406 14.82 1 97.56 94 ASN A O 1
ATOM 756 N N . ARG A 1 95 ? -13.344 10.742 17 1 97.69 95 ARG A N 1
ATOM 757 C CA . ARG A 1 95 ? -12.055 10.086 17.203 1 97.69 95 ARG A CA 1
ATOM 758 C C . ARG A 1 95 ? -12.148 8.594 16.906 1 97.69 95 ARG A C 1
ATOM 760 O O . ARG A 1 95 ? -11.273 8.031 16.234 1 97.69 95 ARG A O 1
ATOM 767 N N . LEU A 1 96 ? -13.18 8.008 17.359 1 97.94 96 LEU A N 1
ATOM 768 C CA . LEU A 1 96 ? -13.398 6.586 17.125 1 97.94 96 LEU A CA 1
ATOM 769 C C . LEU A 1 96 ? -13.531 6.297 15.641 1 97.94 96 LEU A C 1
ATOM 771 O O . LEU A 1 96 ? -13.008 5.297 15.148 1 97.94 96 LEU A O 1
ATOM 775 N N . SER A 1 97 ? -14.219 7.141 14.977 1 97.88 97 SER A N 1
ATOM 776 C CA . SER A 1 97 ? -14.398 6.98 13.539 1 97.88 97 SER A CA 1
ATOM 777 C C . SER A 1 97 ? -13.062 6.977 12.812 1 97.88 97 SER A C 1
ATOM 779 O O . SER A 1 97 ? -12.828 6.145 11.93 1 97.88 97 SER A O 1
ATOM 781 N N . LEU A 1 98 ? -12.195 7.816 13.188 1 98.19 98 LEU A N 1
ATOM 782 C CA . LEU A 1 98 ? -10.891 7.871 12.555 1 98.19 98 LEU A CA 1
ATOM 783 C C . LEU A 1 98 ? -10.078 6.613 12.859 1 98.19 98 LEU A C 1
ATOM 785 O O . LEU A 1 98 ? -9.406 6.07 11.977 1 98.19 98 LEU A O 1
ATOM 789 N N . ILE A 1 99 ? -10.133 6.203 14.102 1 98.5 99 ILE A N 1
ATOM 790 C CA . ILE A 1 99 ? -9.398 5.008 14.5 1 98.5 99 ILE A CA 1
ATOM 791 C C . ILE A 1 99 ? -9.867 3.809 13.68 1 98.5 99 ILE A C 1
ATOM 793 O O . ILE A 1 99 ? -9.055 3.086 13.094 1 98.5 99 ILE A O 1
ATOM 797 N N . TYR A 1 100 ? -11.117 3.635 13.57 1 98.56 100 TYR A N 1
ATOM 798 C CA . TYR A 1 100 ? -11.648 2.473 12.867 1 98.56 100 TYR A CA 1
ATOM 799 C C . TYR A 1 100 ? -11.477 2.621 11.359 1 98.56 100 TYR A C 1
ATOM 801 O O . TYR A 1 100 ? -11.281 1.631 10.648 1 98.56 100 TYR A O 1
ATOM 809 N N . ALA A 1 101 ? -11.555 3.836 10.883 1 98.38 101 ALA A N 1
ATOM 810 C CA . ALA A 1 101 ? -11.234 4.055 9.477 1 98.38 101 ALA A CA 1
ATOM 811 C C . ALA A 1 101 ? -9.781 3.689 9.18 1 98.38 101 ALA A C 1
ATOM 813 O O . ALA A 1 101 ? -9.477 3.129 8.125 1 98.38 101 ALA A O 1
ATOM 814 N N . SER A 1 102 ? -8.898 4.004 10.102 1 98.38 102 SER A N 1
ATOM 815 C CA . SER A 1 102 ? -7.496 3.623 9.961 1 98.38 102 SER A CA 1
ATOM 816 C C . SER A 1 102 ? -7.332 2.107 9.961 1 98.38 102 SER A C 1
ATOM 818 O O . SER A 1 102 ? -6.547 1.562 9.18 1 98.38 102 SER A O 1
ATOM 820 N N . CYS A 1 103 ? -8.07 1.482 10.789 1 98.56 103 CYS A N 1
ATOM 821 C CA . CYS A 1 103 ? -8.055 0.025 10.82 1 98.56 103 CYS A CA 1
ATOM 822 C C . CYS A 1 103 ? -8.586 -0.557 9.516 1 98.56 103 CYS A C 1
ATOM 824 O O . CYS A 1 103 ? -8.07 -1.563 9.023 1 98.56 103 CYS A O 1
ATOM 826 N N . THR A 1 104 ? -9.625 0.084 9.016 1 98.44 104 THR A N 1
ATOM 827 C CA . THR A 1 104 ? -10.164 -0.332 7.727 1 98.44 104 THR A CA 1
ATOM 828 C C . THR A 1 104 ? -9.109 -0.202 6.633 1 98.44 104 THR A C 1
ATOM 830 O O . THR A 1 104 ? -8.898 -1.132 5.852 1 98.44 104 THR A O 1
ATOM 833 N N . SER A 1 105 ? -8.445 0.9 6.605 1 98.5 105 SER A N 1
ATOM 834 C CA . SER A 1 105 ? -7.383 1.13 5.629 1 98.5 105 SER A CA 1
ATOM 835 C C . SER A 1 105 ? -6.262 0.107 5.777 1 98.5 105 SER A C 1
ATOM 837 O O . SER A 1 105 ? -5.758 -0.417 4.785 1 98.5 105 SER A O 1
ATOM 839 N N . PHE A 1 106 ? -5.938 -0.186 7 1 98.5 106 PHE A N 1
ATOM 840 C CA . PHE A 1 106 ? -4.902 -1.178 7.273 1 98.5 106 PHE A CA 1
ATOM 841 C C . PHE A 1 106 ? -5.332 -2.555 6.777 1 98.5 106 PHE A C 1
ATOM 843 O O . PHE A 1 106 ? -4.531 -3.285 6.191 1 98.5 106 PHE A O 1
ATOM 850 N N . GLY A 1 107 ? -6.52 -2.887 7.078 1 98.56 107 GLY A N 1
ATOM 851 C CA . GLY A 1 107 ? -7.051 -4.141 6.566 1 98.56 107 GLY A CA 1
ATOM 852 C C . GLY A 1 107 ? -7.027 -4.223 5.051 1 98.56 107 GLY A C 1
ATOM 853 O O . GLY A 1 107 ? -6.711 -5.273 4.488 1 98.56 107 GLY A O 1
ATOM 854 N N . LEU A 1 108 ? -7.355 -3.133 4.387 1 98.19 108 LEU A N 1
ATOM 855 C CA . LEU A 1 108 ? -7.324 -3.09 2.93 1 98.19 108 LEU A CA 1
ATOM 856 C C . LEU A 1 108 ? -5.906 -3.299 2.408 1 98.19 108 LEU A C 1
ATOM 858 O O . LEU A 1 108 ? -5.711 -3.932 1.368 1 98.19 108 LEU A O 1
ATOM 862 N N . ILE A 1 109 ? -4.93 -2.799 3.127 1 98.44 109 ILE A N 1
ATOM 863 C CA . ILE A 1 109 ? -3.543 -3.006 2.729 1 98.44 109 ILE A CA 1
ATOM 864 C C . ILE A 1 109 ? -3.197 -4.492 2.82 1 98.44 109 ILE A C 1
ATOM 866 O O . ILE A 1 109 ? -2.559 -5.043 1.92 1 98.44 109 ILE A O 1
ATOM 870 N N . ILE A 1 110 ? -3.619 -5.113 3.842 1 98 110 ILE A N 1
ATOM 871 C CA . ILE A 1 110 ? -3.391 -6.547 3.982 1 98 110 ILE A CA 1
ATOM 872 C C . ILE A 1 110 ? -4.066 -7.293 2.834 1 98 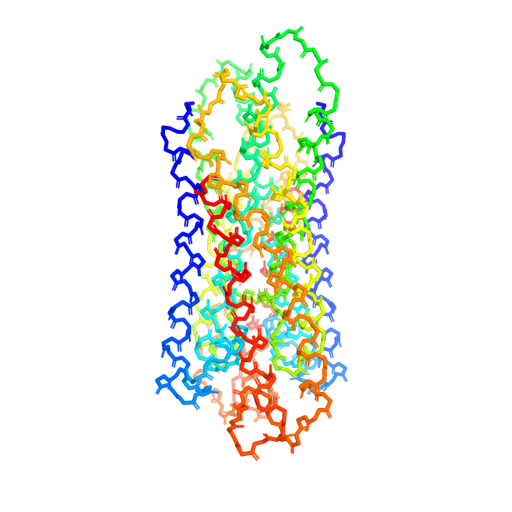110 ILE A C 1
ATOM 874 O O . ILE A 1 110 ? -3.451 -8.148 2.193 1 98 110 ILE A O 1
ATOM 878 N N . LEU A 1 111 ? -5.281 -6.91 2.559 1 97.31 111 LEU A N 1
ATOM 879 C CA . LEU A 1 111 ? -6.047 -7.574 1.508 1 97.31 111 LEU A CA 1
ATOM 880 C C . LEU A 1 111 ? -5.414 -7.328 0.141 1 97.31 111 LEU A C 1
ATOM 882 O O . LEU A 1 111 ? -5.504 -8.18 -0.749 1 97.31 111 LEU A O 1
ATOM 886 N N . GLY A 1 112 ? -4.762 -6.188 0.004 1 96.62 112 GLY A N 1
ATOM 887 C CA . GLY A 1 112 ? -4.102 -5.879 -1.255 1 96.62 112 GLY A CA 1
ATOM 888 C C . GLY A 1 112 ? -2.758 -6.562 -1.409 1 96.62 112 GLY A C 1
ATOM 889 O O . GLY A 1 112 ? -2.299 -6.793 -2.529 1 96.62 112 GLY A O 1
ATOM 890 N N . THR A 1 113 ? -2.143 -6.949 -0.283 1 96.06 113 THR A N 1
ATOM 891 C CA . THR A 1 113 ? -0.779 -7.457 -0.364 1 96.06 113 THR A CA 1
ATOM 892 C C . THR A 1 113 ? -0.751 -8.969 -0.153 1 96.06 113 THR A C 1
ATOM 894 O O . THR A 1 113 ? 0.238 -9.625 -0.48 1 96.06 113 THR A O 1
ATOM 897 N N . ILE A 1 114 ? -1.739 -9.516 0.395 1 93.88 114 ILE A N 1
ATOM 898 C CA . ILE A 1 114 ? -1.86 -10.961 0.562 1 93.88 114 ILE A CA 1
ATOM 899 C C . ILE A 1 114 ? -2.936 -11.5 -0.377 1 93.88 114 ILE A C 1
ATOM 901 O O . ILE A 1 114 ? -4.121 -11.203 -0.216 1 93.88 114 ILE A O 1
ATOM 905 N N . PRO A 1 115 ? -2.479 -12.297 -1.316 1 90.75 115 PRO A N 1
ATOM 906 C CA . PRO A 1 115 ? -3.438 -12.766 -2.318 1 90.75 115 PRO A CA 1
ATOM 907 C C . PRO A 1 115 ? -4.43 -13.789 -1.757 1 90.75 115 PRO A C 1
ATOM 909 O O . PRO A 1 115 ? -4.141 -14.445 -0.756 1 90.75 115 PRO A O 1
ATOM 912 N N . VAL A 1 116 ? -5.574 -13.867 -2.416 1 91.06 116 VAL A N 1
ATOM 913 C CA . VAL A 1 116 ? -6.609 -14.797 -1.978 1 91.06 116 VAL A CA 1
ATOM 914 C C . VAL A 1 116 ? -6.113 -16.234 -2.119 1 91.06 116 VAL A C 1
ATOM 916 O O . VAL A 1 116 ? -6.332 -17.062 -1.234 1 91.06 116 VAL A O 1
ATOM 919 N N . LEU A 1 117 ? -5.504 -16.547 -3.291 1 87.81 117 LEU A N 1
ATOM 920 C CA . LEU A 1 117 ? -4.902 -17.859 -3.463 1 87.81 117 LEU A CA 1
ATOM 921 C C . LEU A 1 117 ? -3.4 -17.812 -3.203 1 87.81 117 LEU A C 1
ATOM 923 O O . LEU A 1 117 ? -2.691 -17 -3.795 1 87.81 117 LEU A O 1
ATOM 927 N N . PRO A 1 118 ? -2.867 -18.641 -2.26 1 88.31 118 PRO A N 1
ATOM 928 C CA . PRO A 1 118 ? -3.492 -19.797 -1.605 1 88.31 118 PRO A CA 1
ATOM 929 C C . PRO A 1 118 ? -4.008 -19.469 -0.205 1 88.31 118 PRO A C 1
ATOM 931 O O . PRO A 1 118 ? -4.262 -20.391 0.588 1 88.31 118 PRO A O 1
ATOM 934 N N . TYR A 1 119 ? -4.199 -18.266 0.097 1 92.25 119 TYR A N 1
ATOM 935 C CA . TYR A 1 119 ? -4.52 -17.891 1.47 1 92.25 119 TYR A CA 1
ATOM 936 C C . TYR A 1 119 ? -6 -17.547 1.61 1 92.25 119 TYR A C 1
ATOM 938 O O . TYR A 1 119 ? -6.355 -16.531 2.211 1 92.25 119 TYR A O 1
ATOM 946 N N . PHE A 1 120 ? -6.891 -18.406 1.188 1 92.19 120 PHE A N 1
ATOM 947 C CA . PHE A 1 120 ? -8.32 -18.156 1.094 1 92.19 120 PHE A CA 1
ATOM 948 C C . PHE A 1 120 ? -8.914 -17.875 2.471 1 92.19 120 PHE A C 1
ATOM 950 O O . PHE A 1 120 ? -9.617 -16.891 2.662 1 92.19 120 PHE A O 1
ATOM 957 N N . TYR A 1 121 ? -8.641 -18.672 3.449 1 92.56 121 TYR A N 1
ATOM 958 C CA . TYR A 1 121 ? -9.266 -18.531 4.762 1 92.56 121 TYR A CA 1
ATOM 959 C C . TYR A 1 121 ? -8.758 -17.297 5.484 1 92.56 121 TYR A C 1
ATOM 961 O O . TYR A 1 121 ? -9.547 -16.562 6.102 1 92.56 121 TYR A O 1
ATOM 969 N N . PHE A 1 122 ? -7.484 -17.109 5.391 1 94.69 122 PHE A N 1
ATOM 970 C CA . PHE A 1 122 ? -6.91 -15.914 6 1 94.69 122 PHE A CA 1
ATOM 971 C C . PHE A 1 122 ? -7.457 -14.648 5.348 1 94.69 122 PHE A C 1
ATOM 973 O O . PHE A 1 122 ? -7.914 -13.734 6.035 1 94.69 122 PHE A O 1
ATOM 980 N N . HIS A 1 123 ? -7.406 -14.602 4.035 1 94.81 123 HIS A N 1
ATOM 981 C CA . HIS A 1 123 ? -7.883 -13.461 3.262 1 94.81 123 HIS A CA 1
ATOM 982 C C . HIS A 1 123 ? -9.344 -13.164 3.564 1 94.81 123 HIS A C 1
ATOM 984 O O . HIS A 1 123 ? -9.719 -12.008 3.785 1 94.81 123 HIS A O 1
ATOM 990 N N . THR A 1 124 ? -10.172 -14.188 3.656 1 94.44 124 THR A N 1
ATOM 991 C CA . THR A 1 124 ? -11.594 -14.039 3.947 1 94.44 124 THR A CA 1
ATOM 992 C C . THR A 1 124 ? -11.805 -13.508 5.363 1 94.44 124 THR A C 1
ATOM 994 O O . THR A 1 124 ? -12.633 -12.617 5.582 1 94.44 124 THR A O 1
ATOM 997 N N . GLY A 1 125 ? -11.055 -14.031 6.305 1 96.06 125 GLY A N 1
ATOM 998 C CA . GLY A 1 125 ? -11.148 -13.539 7.672 1 96.06 125 GLY A CA 1
ATOM 999 C C . GLY A 1 125 ? -10.805 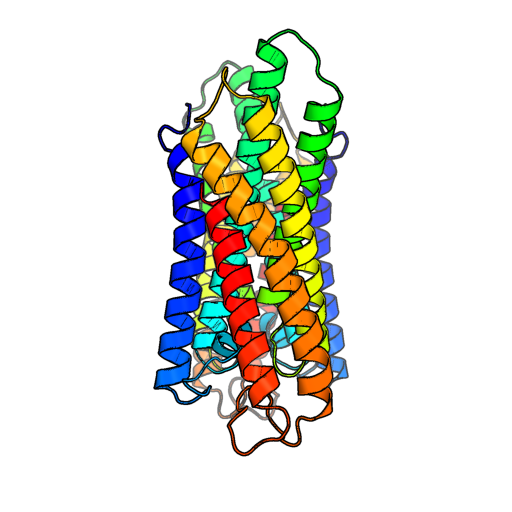-12.07 7.797 1 96.06 125 GLY A C 1
ATOM 1000 O O . GLY A 1 125 ? -11.539 -11.305 8.438 1 96.06 125 GLY A O 1
ATOM 1001 N N . VAL A 1 126 ? -9.742 -11.672 7.184 1 97.62 126 VAL A N 1
ATOM 1002 C CA . VAL A 1 126 ? -9.336 -10.273 7.188 1 97.62 126 VAL A CA 1
ATOM 1003 C C . VAL A 1 126 ? -10.406 -9.422 6.508 1 97.62 126 VAL A C 1
ATOM 1005 O O . VAL A 1 126 ? -10.688 -8.305 6.945 1 97.62 126 VAL A O 1
ATOM 1008 N N . GLY A 1 127 ? -10.969 -9.977 5.438 1 96.94 127 GLY A N 1
ATOM 1009 C CA . GLY A 1 127 ? -12.055 -9.273 4.777 1 96.94 127 GLY A CA 1
ATOM 1010 C C . GLY A 1 127 ? -13.211 -8.945 5.703 1 96.94 127 GLY A C 1
ATOM 1011 O O . GLY A 1 127 ? -13.664 -7.801 5.766 1 96.94 127 GLY A O 1
ATOM 1012 N N . PHE A 1 128 ? -13.633 -9.891 6.461 1 96.5 128 PHE A N 1
ATOM 1013 C CA . PHE A 1 128 ? -14.758 -9.695 7.367 1 96.5 128 PHE A CA 1
ATOM 1014 C C . PHE A 1 128 ? -14.406 -8.695 8.453 1 96.5 128 PHE A C 1
ATOM 1016 O O . PHE A 1 128 ? -15.227 -7.832 8.805 1 96.5 128 PHE A O 1
ATOM 1023 N N . VAL A 1 129 ? -13.211 -8.789 8.953 1 97.88 129 VAL A N 1
ATOM 1024 C CA . VAL A 1 129 ? -12.773 -7.875 10 1 97.88 129 VAL A CA 1
ATOM 1025 C C . VAL A 1 129 ? -12.703 -6.453 9.453 1 97.88 129 VAL A C 1
ATOM 1027 O O . VAL A 1 129 ? -13.117 -5.504 10.117 1 97.88 129 VAL A O 1
ATOM 1030 N N . THR A 1 130 ? -12.164 -6.332 8.273 1 97.94 130 THR A N 1
ATOM 1031 C CA . THR A 1 130 ? -12.055 -5.031 7.621 1 97.94 130 THR A CA 1
ATOM 1032 C C . THR A 1 130 ? -13.438 -4.402 7.426 1 97.94 130 THR A C 1
ATOM 1034 O O . THR A 1 130 ? -13.633 -3.221 7.711 1 97.94 130 THR A O 1
ATOM 1037 N N . PHE A 1 131 ? -14.398 -5.184 7.008 1 97.19 131 PHE A N 1
ATOM 1038 C CA . PHE A 1 131 ? -15.758 -4.691 6.82 1 97.19 131 PHE A CA 1
ATOM 1039 C C . PHE A 1 131 ? -16.391 -4.309 8.156 1 97.19 131 PHE A C 1
ATOM 1041 O O . PHE A 1 131 ? -17.172 -3.365 8.227 1 97.19 131 PHE A O 1
ATOM 1048 N N . ALA A 1 132 ? -16.078 -5.047 9.148 1 97.38 132 ALA A N 1
ATOM 1049 C CA . ALA A 1 132 ? -16.594 -4.723 10.477 1 97.38 132 ALA A CA 1
ATOM 1050 C C . ALA A 1 132 ? -16.094 -3.359 10.945 1 97.38 132 ALA A C 1
ATOM 1052 O O . ALA A 1 132 ? -16.859 -2.555 11.477 1 97.38 132 ALA A O 1
ATOM 1053 N N . PHE A 1 133 ? -14.812 -3.115 10.75 1 98.25 133 PHE A N 1
ATOM 1054 C CA . PHE A 1 133 ? -14.266 -1.81 11.094 1 98.25 133 PHE A CA 1
ATOM 1055 C C . PHE A 1 133 ? -14.938 -0.708 10.281 1 98.25 133 PHE A C 1
ATOM 1057 O O . PHE A 1 133 ? -15.273 0.349 10.82 1 98.25 133 PHE A O 1
ATOM 1064 N N . ALA A 1 134 ? -15.141 -0.993 9.016 1 97.75 134 ALA A N 1
ATOM 1065 C CA . ALA A 1 134 ? -15.805 -0.019 8.148 1 97.75 134 ALA A CA 1
ATOM 1066 C C . ALA A 1 134 ? -17.219 0.265 8.641 1 97.75 134 ALA A C 1
ATOM 1068 O O . ALA A 1 134 ? -17.672 1.412 8.617 1 97.75 134 ALA A O 1
ATOM 1069 N N . MET A 1 135 ? -17.859 -0.771 9.055 1 97.19 135 MET A N 1
ATOM 1070 C CA . MET A 1 135 ? -19.234 -0.642 9.547 1 97.19 135 MET A CA 1
ATOM 1071 C C . MET A 1 135 ? -19.297 0.295 10.742 1 97.19 135 MET A C 1
ATOM 1073 O O . MET A 1 135 ? -20.156 1.175 10.805 1 97.19 135 MET A O 1
ATOM 1077 N N . VAL A 1 136 ? -18.391 0.156 11.617 1 97.38 136 VAL A N 1
ATOM 1078 C CA . VAL A 1 136 ? -18.344 1.013 12.797 1 97.38 136 VAL A CA 1
ATOM 1079 C C . VAL A 1 136 ? -18.094 2.459 12.375 1 97.38 136 VAL A C 1
ATOM 1081 O O . VAL A 1 136 ? -18.766 3.377 12.859 1 97.38 136 VAL A O 1
ATOM 1084 N N . THR A 1 137 ? -17.156 2.604 11.508 1 97.62 137 THR A N 1
ATOM 1085 C CA . THR A 1 137 ? -16.844 3.932 10.992 1 97.62 137 THR A CA 1
ATOM 1086 C C . THR A 1 137 ? -18.062 4.59 10.383 1 97.62 137 THR A C 1
ATOM 1088 O O . THR A 1 137 ? -18.391 5.742 10.688 1 97.62 137 THR A O 1
ATOM 1091 N N . ILE A 1 138 ? -18.75 3.877 9.609 1 97.31 138 ILE A N 1
ATOM 1092 C CA . ILE A 1 138 ? -19.875 4.391 8.844 1 97.31 138 ILE A CA 1
ATOM 1093 C C . ILE A 1 138 ? -21.031 4.738 9.789 1 97.31 138 ILE A C 1
ATOM 1095 O O . ILE A 1 138 ? -21.672 5.781 9.641 1 97.31 138 ILE A O 1
ATOM 1099 N N . HIS A 1 139 ? -21.25 3.945 10.766 1 97.94 139 HIS A N 1
ATOM 1100 C CA . HIS A 1 139 ? -22.312 4.23 11.727 1 97.94 139 HIS A CA 1
ATOM 1101 C C . HIS A 1 139 ? -21.984 5.461 12.562 1 97.94 139 HIS A C 1
ATOM 1103 O O . HIS A 1 139 ? -22.844 6.297 12.82 1 97.94 139 HIS A O 1
ATOM 1109 N N . ALA A 1 140 ? -20.75 5.516 12.992 1 97.56 140 ALA A N 1
ATOM 1110 C CA . ALA A 1 140 ? -20.328 6.684 13.758 1 97.56 140 ALA A CA 1
ATOM 1111 C C . ALA A 1 140 ? -20.469 7.961 12.938 1 97.56 140 ALA A C 1
ATOM 1113 O O . ALA A 1 140 ? -21.031 8.953 13.414 1 97.56 140 ALA A O 1
ATOM 1114 N N . GLU A 1 141 ? -20.078 7.871 11.727 1 96.69 141 GLU A N 1
ATOM 1115 C CA . GLU A 1 141 ? -20.109 9.055 10.875 1 96.69 141 GLU A CA 1
ATOM 1116 C C . GLU A 1 141 ? -21.531 9.438 10.516 1 96.69 141 GLU A C 1
ATOM 1118 O O . GLU A 1 141 ? -21.859 10.617 10.367 1 96.69 141 GLU A O 1
ATOM 1123 N N . THR A 1 142 ? -22.344 8.445 10.289 1 97.06 142 THR A N 1
ATOM 1124 C CA . THR A 1 142 ? -23.75 8.719 10.039 1 97.06 142 THR A CA 1
ATOM 1125 C C . THR A 1 142 ? -24.391 9.422 11.227 1 97.06 142 THR A C 1
ATOM 1127 O O . THR A 1 142 ? -25.094 10.422 11.062 1 97.06 142 THR A O 1
ATOM 1130 N N . TYR A 1 143 ? -24.109 8.93 12.398 1 97.19 143 TYR A N 1
ATOM 1131 C CA . TYR A 1 143 ? -24.625 9.562 13.609 1 97.19 143 TYR A CA 1
ATOM 1132 C C . TYR A 1 143 ? -24.141 10.992 13.734 1 97.19 143 TYR A C 1
ATOM 1134 O O . TYR A 1 143 ? -24.922 11.906 13.992 1 97.19 143 TYR A O 1
ATOM 1142 N N . ILE A 1 144 ? -22.875 11.172 13.531 1 96.12 144 ILE A N 1
ATOM 1143 C CA . ILE A 1 144 ? -22.281 12.5 13.625 1 96.12 144 ILE A CA 1
ATOM 1144 C C . ILE A 1 144 ? -22.938 13.445 12.625 1 96.12 144 ILE A C 1
ATOM 1146 O O . ILE A 1 144 ? -23.312 14.57 12.969 1 96.12 144 ILE A O 1
ATOM 1150 N N . SER A 1 145 ? -23.125 12.961 11.438 1 95.06 145 SER A N 1
ATOM 1151 C CA . SER A 1 145 ? -23.703 13.781 10.383 1 95.06 145 SER A CA 1
ATOM 1152 C C . SER A 1 145 ? -25.125 14.203 10.75 1 95.06 145 SER A C 1
ATOM 1154 O O . SER A 1 145 ? -25.516 15.344 10.5 1 95.06 145 SER A O 1
ATOM 1156 N N . CYS A 1 146 ? -25.859 13.359 11.367 1 95.69 146 CYS A N 1
ATOM 1157 C CA . CYS A 1 146 ? -27.234 13.672 11.766 1 95.69 146 CYS A CA 1
ATOM 1158 C C . CYS A 1 146 ? -27.25 14.703 12.891 1 95.69 146 CYS A C 1
ATOM 1160 O O . CYS A 1 146 ? -28.125 15.57 12.93 1 95.69 146 CYS A O 1
ATOM 1162 N N . LYS A 1 147 ? -26.297 14.609 13.719 1 94.25 147 LYS A N 1
ATOM 1163 C CA . LYS A 1 147 ? -26.25 15.508 14.859 1 94.25 147 LYS A CA 1
ATOM 1164 C C . LYS A 1 147 ? -25.766 16.906 14.445 1 94.25 147 LYS A C 1
ATOM 1166 O O . LYS A 1 147 ? -26.125 17.906 15.062 1 94.25 147 LYS A O 1
ATOM 1171 N N . LEU A 1 148 ? -25.016 16.891 13.469 1 92.44 148 LEU A N 1
ATOM 1172 C CA . LEU A 1 148 ? -24.484 18.172 13.008 1 92.44 148 LEU A CA 1
ATOM 1173 C C . LEU A 1 148 ? -25.531 18.953 12.227 1 92.44 148 LEU A C 1
ATOM 1175 O O . LEU A 1 148 ? -25.438 20.172 12.078 1 92.44 148 LEU A O 1
ATOM 1179 N N . TYR A 1 149 ? -26.484 18.281 11.758 1 90.94 149 TYR A N 1
ATOM 1180 C CA . TYR A 1 149 ? -27.594 18.938 11.086 1 90.94 149 TYR A CA 1
ATOM 1181 C C . TYR A 1 149 ? -28.5 19.656 12.086 1 90.94 149 TYR A C 1
ATOM 1183 O O . TYR A 1 149 ? -28.719 19.172 13.188 1 90.94 149 TYR A O 1
ATOM 1191 N N . PRO A 1 150 ? -28.938 20.719 11.75 1 90.12 150 PRO A N 1
ATOM 1192 C CA . PRO A 1 150 ? -28.969 21.422 10.469 1 90.12 150 PRO A CA 1
ATOM 1193 C C . PRO A 1 150 ? -27.828 22.438 10.328 1 90.12 150 PRO A C 1
ATOM 1195 O O . PRO A 1 150 ? -27.75 23.156 9.32 1 90.12 150 PRO A O 1
ATOM 1198 N N . ARG A 1 151 ? -27.047 22.469 11.242 1 83.56 151 ARG A N 1
ATOM 1199 C CA . ARG A 1 151 ? -25.984 23.469 11.18 1 83.56 151 ARG A CA 1
ATOM 1200 C C . ARG A 1 151 ? -25.047 23.203 10.016 1 83.56 151 ARG A C 1
ATOM 1202 O O . ARG A 1 151 ? -24.562 24.125 9.367 1 83.56 151 ARG A O 1
ATOM 1209 N N . PHE A 1 152 ? -24.906 21.953 9.883 1 85.88 152 PHE A N 1
ATOM 1210 C CA . PHE A 1 152 ? -24.047 21.516 8.789 1 85.88 152 PHE A CA 1
ATOM 1211 C C . PHE A 1 152 ? -24.641 20.297 8.086 1 85.88 152 PHE A C 1
ATOM 1213 O O . PHE A 1 152 ? -25.25 19.438 8.734 1 85.88 152 PHE A O 1
ATOM 1220 N N . GLY A 1 153 ? -24.578 20.25 6.844 1 85.56 153 GLY A N 1
ATOM 1221 C CA . GLY A 1 153 ? -24.984 19.078 6.074 1 85.56 153 GLY A CA 1
ATOM 1222 C C . GLY A 1 153 ? -26.375 19.203 5.48 1 85.56 153 GLY A C 1
ATOM 1223 O O . GLY A 1 153 ? -26.906 20.312 5.363 1 85.56 153 GLY A O 1
ATOM 1224 N N . SER A 1 154 ? -26.844 18.141 4.93 1 90.81 154 SER A N 1
ATOM 1225 C CA . SER A 1 154 ? -28.141 18.062 4.238 1 90.81 154 SER A CA 1
ATOM 1226 C C . SER A 1 154 ? -29 16.953 4.797 1 90.81 154 SER A C 1
ATOM 1228 O O . SER A 1 154 ? -28.5 15.859 5.086 1 90.81 154 SER A O 1
ATOM 1230 N N . LYS A 1 155 ? -30.25 17.312 4.895 1 93.06 155 LYS A N 1
ATOM 1231 C CA . LYS A 1 155 ? -31.203 16.328 5.383 1 93.06 155 LYS A CA 1
ATOM 1232 C C . LYS A 1 155 ? -31.312 15.141 4.418 1 93.06 155 LYS A C 1
ATOM 1234 O O . LYS A 1 155 ? -31.375 13.992 4.844 1 93.06 155 LYS A O 1
ATOM 1239 N N . ARG A 1 156 ? -31.359 15.461 3.172 1 94.19 156 ARG A N 1
ATOM 1240 C CA . ARG A 1 156 ? -31.469 14.422 2.152 1 94.19 156 ARG A CA 1
ATOM 1241 C C . ARG A 1 156 ? -30.266 13.484 2.188 1 94.19 156 ARG A C 1
ATOM 1243 O O . ARG A 1 156 ? -30.422 12.266 2.117 1 94.19 156 ARG A O 1
ATOM 1250 N N . LEU A 1 157 ? -29.125 13.969 2.326 1 93 157 LEU A N 1
ATOM 1251 C CA . LEU A 1 157 ? -27.906 13.164 2.373 1 93 157 LEU A CA 1
ATOM 1252 C C . LEU A 1 157 ? -27.875 12.312 3.633 1 93 157 LEU A C 1
ATOM 1254 O O . LEU A 1 157 ? -27.422 11.164 3.594 1 93 157 LEU A O 1
ATOM 1258 N N . ASN A 1 158 ? -28.281 12.906 4.676 1 96.06 158 ASN A N 1
ATOM 1259 C CA . ASN A 1 158 ? -28.297 12.148 5.926 1 96.06 158 ASN A CA 1
ATOM 1260 C C . ASN A 1 158 ? -29.25 10.953 5.84 1 96.06 158 ASN A C 1
ATOM 1262 O O . ASN A 1 158 ? -28.938 9.875 6.348 1 96.06 158 ASN A O 1
ATOM 1266 N N . LYS A 1 159 ? -30.406 11.227 5.25 1 96.75 159 LYS A N 1
ATOM 1267 C CA . LYS A 1 159 ? -31.328 10.117 5.051 1 96.75 159 LYS A CA 1
ATOM 1268 C C . LYS A 1 159 ? -30.688 9 4.227 1 96.75 159 LYS A C 1
ATOM 1270 O O . LYS A 1 159 ? -30.844 7.82 4.539 1 96.75 159 LYS A O 1
ATOM 1275 N N . PHE A 1 160 ? -30.062 9.406 3.195 1 96.25 160 PHE A N 1
ATOM 1276 C CA . PHE A 1 160 ? -29.359 8.453 2.344 1 96.25 160 PHE A CA 1
ATOM 1277 C C . PHE A 1 160 ? -28.328 7.68 3.143 1 96.25 160 PHE A C 1
ATOM 1279 O O . PHE A 1 160 ? -28.219 6.457 3.021 1 96.25 160 PHE A O 1
ATOM 1286 N N . ARG A 1 161 ? -27.578 8.352 3.986 1 96.62 161 ARG A N 1
ATOM 1287 C CA . ARG A 1 161 ? -26.562 7.719 4.832 1 96.62 161 ARG A CA 1
ATOM 1288 C C . ARG A 1 161 ? -27.203 6.727 5.797 1 96.62 161 ARG A C 1
ATOM 1290 O O . ARG A 1 161 ? -26.656 5.648 6.039 1 96.62 161 ARG A O 1
ATOM 1297 N N . ILE A 1 162 ? -28.281 7.094 6.305 1 97.75 162 ILE A N 1
ATOM 1298 C CA . ILE A 1 162 ? -28.969 6.219 7.25 1 97.75 162 ILE A CA 1
ATOM 1299 C C . ILE A 1 162 ? -29.375 4.93 6.547 1 97.75 162 ILE A C 1
ATOM 1301 O O . ILE A 1 162 ? -29.156 3.832 7.07 1 97.75 162 ILE A O 1
ATOM 1305 N N . VAL A 1 163 ? -29.938 5.074 5.395 1 97.75 163 VAL A N 1
ATOM 1306 C CA . VAL A 1 163 ? -30.391 3.906 4.641 1 97.75 163 VAL A CA 1
ATOM 1307 C C . VAL A 1 163 ? -29.203 2.984 4.359 1 97.75 163 VAL A C 1
ATOM 1309 O O . VAL A 1 163 ? -29.281 1.779 4.609 1 97.75 163 VAL A O 1
ATOM 1312 N N . LEU A 1 164 ? -28.125 3.518 3.918 1 97.31 164 LEU A N 1
ATOM 1313 C CA . LEU A 1 164 ? -26.938 2.73 3.592 1 97.31 164 LEU A CA 1
ATOM 1314 C C . LEU A 1 164 ? -26.344 2.09 4.844 1 97.31 164 LEU A C 1
ATOM 1316 O O . LEU A 1 164 ? -25.875 0.951 4.801 1 97.31 164 LEU A O 1
ATOM 1320 N N . SER A 1 165 ? -26.391 2.848 5.941 1 97.62 165 SER A N 1
ATOM 1321 C CA . SER A 1 165 ? -25.812 2.336 7.184 1 97.62 165 SER A CA 1
ATOM 1322 C C . SER A 1 165 ? -26.609 1.148 7.711 1 97.62 165 SER A C 1
ATOM 1324 O O . SER A 1 165 ? -26.078 0.314 8.445 1 97.62 165 SER A O 1
ATOM 1326 N N . VAL A 1 166 ? -27.844 1.057 7.336 1 97.75 166 VAL A N 1
ATOM 1327 C CA . VAL A 1 166 ? -28.688 -0.065 7.738 1 97.75 166 VAL A CA 1
ATOM 1328 C C . VAL A 1 166 ? -28.469 -1.243 6.793 1 97.75 166 VAL A C 1
ATOM 1330 O O . VAL A 1 166 ? -28.422 -2.396 7.227 1 97.75 166 VAL A O 1
ATOM 1333 N N . ILE A 1 167 ? -28.297 -0.997 5.562 1 98 167 ILE A N 1
ATOM 1334 C CA . ILE A 1 167 ? -28.109 -2.027 4.547 1 98 167 ILE A CA 1
ATOM 1335 C C . ILE A 1 167 ? -26.797 -2.766 4.797 1 98 167 ILE A C 1
ATOM 1337 O O . ILE A 1 167 ? -26.734 -3.988 4.648 1 98 167 ILE A O 1
ATOM 1341 N N . LEU A 1 168 ? -25.797 -2.107 5.254 1 97.62 168 LEU A N 1
ATOM 1342 C CA . LEU A 1 168 ? -24.453 -2.654 5.332 1 97.62 168 LEU A CA 1
ATOM 1343 C C . LEU A 1 168 ? -24.391 -3.82 6.312 1 97.62 168 LEU A C 1
ATOM 1345 O O . LEU A 1 168 ? -23.969 -4.918 5.953 1 97.62 168 LEU A O 1
ATOM 1349 N N . PRO A 1 169 ? -24.859 -3.639 7.551 1 97.69 169 PRO A N 1
ATOM 1350 C CA . PRO A 1 169 ? -24.781 -4.777 8.469 1 97.69 169 PRO A CA 1
ATOM 1351 C C . PRO A 1 169 ? -25.656 -5.949 8.031 1 97.69 169 PRO A C 1
ATOM 1353 O O . PRO A 1 169 ? -25.297 -7.109 8.25 1 97.69 169 PRO A O 1
ATOM 1356 N N . ILE A 1 170 ? -26.75 -5.699 7.402 1 98.12 170 ILE A N 1
ATOM 1357 C CA . ILE A 1 170 ? -27.625 -6.762 6.922 1 98.12 170 ILE A CA 1
ATOM 1358 C C . ILE A 1 170 ? -26.938 -7.547 5.812 1 98.12 170 ILE A C 1
ATOM 1360 O O . ILE A 1 170 ? -26.953 -8.781 5.812 1 98.12 170 ILE A O 1
ATOM 1364 N N . ALA A 1 171 ? -26.359 -6.848 4.93 1 98.25 171 ALA A N 1
ATOM 1365 C CA . ALA A 1 171 ? -25.656 -7.477 3.818 1 98.25 171 ALA A CA 1
ATOM 1366 C C . ALA A 1 171 ? -24.453 -8.273 4.316 1 98.25 171 ALA A C 1
ATOM 1368 O O . ALA A 1 171 ? -24.203 -9.398 3.869 1 98.25 171 ALA A O 1
ATOM 1369 N N . MET A 1 172 ? -23.75 -7.715 5.262 1 97.69 172 MET A N 1
ATOM 1370 C CA . MET A 1 172 ? -22.578 -8.391 5.805 1 97.69 172 MET A CA 1
ATOM 1371 C C . MET A 1 172 ? -22.969 -9.672 6.535 1 97.69 172 MET A C 1
ATOM 1373 O O . MET A 1 172 ? -22.312 -10.703 6.387 1 97.69 172 MET A O 1
ATOM 1377 N N . PHE A 1 173 ? -23.984 -9.547 7.324 1 97.69 173 PHE A N 1
ATOM 1378 C CA . PHE A 1 173 ? -24.453 -10.719 8.055 1 97.69 173 PHE A CA 1
ATOM 1379 C C . PHE A 1 173 ? -24.938 -11.797 7.098 1 97.69 173 PHE A C 1
ATOM 1381 O O . PHE A 1 173 ? -24.609 -12.977 7.266 1 97.69 173 PHE A O 1
ATOM 1388 N N . SER A 1 174 ? -25.703 -11.461 6.098 1 98.19 174 SER A N 1
ATOM 1389 C CA . SER A 1 174 ? -26.188 -12.406 5.102 1 98.19 174 SER A CA 1
ATOM 1390 C C . SER A 1 174 ? -25.047 -13.055 4.332 1 98.19 174 SER A C 1
ATOM 1392 O O . SER A 1 174 ? -25.094 -14.25 4.047 1 98.19 174 SER A O 1
ATOM 1394 N N . CYS A 1 175 ? -24.047 -12.281 4.035 1 97.94 175 CYS A N 1
ATOM 1395 C CA . CYS A 1 175 ? -22.859 -12.812 3.371 1 97.94 175 CYS A CA 1
ATOM 1396 C C . CYS A 1 175 ? -22.188 -13.867 4.23 1 97.94 175 CYS A C 1
ATOM 1398 O O . CYS A 1 175 ? -21.906 -14.977 3.756 1 97.94 175 CYS A O 1
ATOM 1400 N N . ALA A 1 176 ? -22.016 -13.547 5.512 1 96.94 176 ALA A N 1
ATOM 1401 C CA . ALA A 1 176 ? -21.297 -14.43 6.422 1 96.94 176 ALA A CA 1
ATOM 1402 C C . ALA A 1 176 ? -22.062 -15.734 6.641 1 96.94 176 ALA A C 1
ATOM 1404 O O . ALA A 1 176 ? -21.469 -16.812 6.582 1 96.94 176 ALA A O 1
ATOM 1405 N N . VAL A 1 177 ? -23.328 -15.672 6.824 1 97.56 177 VAL A N 1
ATOM 1406 C CA . VAL A 1 177 ? -24.125 -16.844 7.184 1 97.56 177 VAL A CA 1
ATOM 1407 C C . VAL A 1 177 ? -24.234 -17.781 5.988 1 97.56 177 VAL A C 1
ATOM 1409 O O . VAL A 1 177 ? -24.438 -18.984 6.156 1 97.56 177 VAL A O 1
ATOM 1412 N N . THR A 1 178 ? -24.125 -17.25 4.781 1 97.81 178 THR A N 1
ATOM 1413 C CA . THR A 1 178 ? -24.234 -18.094 3.602 1 97.81 178 THR A CA 1
ATOM 1414 C C . THR A 1 178 ? -22.859 -18.547 3.133 1 97.81 178 THR A C 1
ATOM 1416 O O . THR A 1 178 ? -22.719 -19.609 2.516 1 97.81 178 THR A O 1
ATOM 1419 N N . LEU A 1 179 ? -21.891 -17.797 3.463 1 97 179 LEU A N 1
ATOM 1420 C CA . LEU A 1 179 ? -20.531 -18.156 3.051 1 97 179 LEU A CA 1
ATOM 1421 C C . LEU A 1 179 ? -20.047 -19.406 3.775 1 97 179 LEU A C 1
ATOM 1423 O O . LEU A 1 179 ? -19.516 -20.328 3.15 1 97 179 LEU A O 1
ATOM 1427 N N . ILE A 1 180 ? -20.234 -19.469 5.066 1 95.12 180 ILE A N 1
ATOM 1428 C CA . ILE A 1 180 ? -19.656 -20.516 5.91 1 95.12 180 ILE A CA 1
ATOM 1429 C C . ILE A 1 180 ? -20.156 -21.875 5.445 1 95.12 180 ILE A C 1
ATOM 1431 O O . ILE A 1 180 ? -19.344 -22.75 5.082 1 95.12 180 ILE A O 1
ATOM 1435 N N . PRO A 1 181 ? -21.422 -22.141 5.332 1 96.38 181 PRO A N 1
ATOM 1436 C CA . PRO A 1 181 ? -21.844 -23.453 4.848 1 96.38 181 PRO A CA 1
ATOM 1437 C C . PRO A 1 181 ? -21.422 -23.719 3.404 1 96.38 181 PRO A C 1
ATOM 1439 O O . PRO A 1 181 ? -21.141 -24.859 3.037 1 96.38 181 PRO A O 1
ATOM 1442 N N . SER A 1 182 ? -21.391 -22.688 2.545 1 96.12 182 SER A N 1
ATOM 1443 C CA . SER A 1 182 ? -21 -22.875 1.152 1 96.12 182 SER A CA 1
ATOM 1444 C C . SER A 1 182 ? -19.578 -23.406 1.05 1 96.12 182 SER A C 1
ATOM 1446 O O . SER A 1 182 ? -19.297 -24.297 0.256 1 96.12 182 SER A O 1
ATOM 1448 N N . VAL A 1 183 ? -18.734 -22.891 1.86 1 94.25 183 VAL A N 1
ATOM 1449 C CA . VAL A 1 183 ? -17.328 -23.266 1.832 1 94.25 183 VAL A CA 1
ATOM 1450 C C . VAL A 1 183 ? -17.172 -24.703 2.33 1 94.25 183 VAL A C 1
ATOM 1452 O O . VAL A 1 183 ? -16.359 -25.469 1.794 1 94.25 183 VAL A O 1
ATOM 1455 N N . PHE A 1 184 ? -17.922 -25.094 3.301 1 94.5 184 PHE A N 1
ATOM 1456 C CA . PHE A 1 184 ? -17.859 -26.453 3.844 1 94.5 184 PHE A CA 1
ATOM 1457 C C . PHE A 1 184 ? -18.375 -27.469 2.834 1 94.5 184 PHE A C 1
ATOM 1459 O O . PHE A 1 184 ? -17.953 -28.625 2.826 1 94.5 184 PHE A O 1
ATOM 1466 N N . MET A 1 185 ? -19.188 -27.031 1.923 1 96.12 185 MET A N 1
ATOM 1467 C CA . MET A 1 185 ? -19.828 -27.938 0.965 1 96.12 185 MET A CA 1
ATOM 1468 C C . MET A 1 185 ? -19.016 -28.047 -0.314 1 96.12 185 MET A C 1
ATOM 1470 O O . MET A 1 185 ? -19.156 -29 -1.072 1 96.12 185 MET A O 1
ATOM 1474 N N . PHE A 1 186 ? -18.25 -27.078 -0.529 1 95.06 186 PHE A N 1
ATOM 1475 C CA . PHE A 1 186 ? -17.5 -27.016 -1.782 1 95.06 186 PHE A CA 1
ATOM 1476 C C . PHE A 1 186 ? -16.672 -28.281 -1.985 1 95.06 186 PHE A C 1
ATOM 1478 O O . PHE A 1 186 ? -15.945 -28.688 -1.088 1 95.06 186 PHE A O 1
ATOM 1485 N N . ASP A 1 187 ? -16.766 -28.875 -3.102 1 95.69 187 ASP A N 1
ATOM 1486 C CA . ASP A 1 187 ? -16.078 -30.141 -3.373 1 95.69 187 ASP A CA 1
ATOM 1487 C C . ASP A 1 187 ? -15.086 -30 -4.52 1 95.69 187 ASP A C 1
ATOM 1489 O O . ASP A 1 187 ? -14.648 -31 -5.098 1 95.69 187 ASP A O 1
ATOM 1493 N N . GLY A 1 188 ? -14.844 -28.766 -4.883 1 92.94 188 GLY A N 1
ATOM 1494 C CA . GLY A 1 188 ? -13.867 -28.531 -5.934 1 92.94 188 GLY A CA 1
ATOM 1495 C C . GLY A 1 188 ? -12.469 -28.281 -5.402 1 92.94 188 GLY A C 1
ATOM 1496 O O . GLY A 1 188 ? -12.195 -28.531 -4.227 1 92.94 188 GLY A O 1
ATOM 1497 N N . THR A 1 189 ? -11.539 -27.906 -6.281 1 90 189 THR A N 1
ATOM 1498 C CA . THR A 1 189 ? -10.148 -27.703 -5.906 1 90 189 THR A CA 1
ATOM 1499 C C . THR A 1 189 ? -9.805 -26.219 -5.871 1 90 189 THR A C 1
ATOM 1501 O O . THR A 1 189 ? -8.906 -25.797 -5.137 1 90 189 THR A O 1
ATOM 1504 N N . ASP A 1 190 ? -10.484 -25.516 -6.711 1 90.06 190 ASP A N 1
ATOM 1505 C CA . ASP A 1 190 ? -10.242 -24.078 -6.832 1 90.06 190 ASP A CA 1
ATOM 1506 C C . ASP A 1 190 ? -11.516 -23.281 -6.547 1 90.06 190 ASP A C 1
ATOM 1508 O O . ASP A 1 190 ? -12.422 -23.234 -7.375 1 90.06 190 ASP A O 1
ATOM 1512 N N . LYS A 1 191 ? -11.523 -22.641 -5.488 1 90.06 191 LYS A N 1
ATOM 1513 C CA . LYS A 1 191 ? -12.719 -21.938 -5.02 1 90.06 191 LYS A CA 1
ATOM 1514 C C . LYS A 1 191 ? -13.031 -20.719 -5.895 1 90.06 191 LYS A C 1
ATOM 1516 O O . LYS A 1 191 ? -14.133 -20.188 -5.844 1 90.06 191 LYS A O 1
ATOM 1521 N N . THR A 1 192 ? -12.055 -20.25 -6.652 1 89 192 THR A N 1
ATOM 1522 C CA . THR A 1 192 ? -12.312 -19.141 -7.555 1 89 192 THR A CA 1
ATOM 1523 C C . THR A 1 192 ? -13.078 -19.609 -8.789 1 89 192 THR A C 1
ATOM 1525 O O . THR A 1 192 ? -13.594 -18.797 -9.555 1 89 192 THR A O 1
ATOM 1528 N N . GLN A 1 193 ? -13.148 -20.906 -8.969 1 90.88 193 GLN A N 1
ATOM 1529 C CA . GLN A 1 193 ? -13.867 -21.5 -10.094 1 90.88 193 GLN A CA 1
ATOM 1530 C C . GLN A 1 193 ? -15.117 -22.234 -9.617 1 90.88 193 GLN A C 1
ATOM 1532 O O . GLN A 1 193 ? -15.375 -23.375 -10.016 1 90.88 193 GLN A O 1
ATOM 1537 N N . TRP A 1 194 ? -15.82 -21.625 -8.781 1 92.56 194 TRP A N 1
ATOM 1538 C CA . TRP A 1 194 ? -17.047 -22.172 -8.211 1 92.56 194 TRP A CA 1
ATOM 1539 C C . TRP A 1 194 ? -18.203 -22.062 -9.195 1 92.56 194 TRP A C 1
ATOM 1541 O O . TRP A 1 194 ? -18.656 -20.969 -9.508 1 92.56 194 TRP A O 1
ATOM 1551 N N . THR A 1 195 ? -18.703 -23.25 -9.734 1 93.69 195 THR A N 1
ATOM 1552 C CA . THR A 1 195 ? -19.797 -23.266 -10.711 1 93.69 195 THR A CA 1
ATOM 1553 C C . THR A 1 195 ? -20.953 -24.109 -10.203 1 93.69 195 THR A C 1
ATOM 1555 O O . THR A 1 195 ? -20.922 -24.625 -9.086 1 93.69 195 THR A O 1
ATOM 1558 N N . ASP A 1 196 ? -21.984 -24.188 -11.039 1 94.38 196 ASP A N 1
ATOM 1559 C CA . ASP A 1 196 ? -23.188 -24.906 -10.633 1 94.38 196 ASP A CA 1
ATOM 1560 C C . ASP A 1 196 ? -22.922 -26.422 -10.602 1 94.38 196 ASP A C 1
ATOM 1562 O O . ASP A 1 196 ? -23.781 -27.188 -10.156 1 94.38 196 ASP A O 1
ATOM 1566 N N . LYS A 1 197 ? -21.719 -26.859 -10.938 1 94.81 197 LYS A N 1
ATOM 1567 C CA . LYS A 1 197 ? -21.328 -28.266 -10.875 1 94.81 197 LYS A CA 1
ATOM 1568 C C . LYS A 1 197 ? -20.797 -28.625 -9.484 1 94.81 197 LYS A C 1
ATOM 1570 O O . LYS A 1 197 ? -20.641 -29.812 -9.164 1 94.81 197 LYS A O 1
ATOM 1575 N N . HIS A 1 198 ? -20.578 -27.625 -8.711 1 95.38 198 HIS A N 1
ATOM 1576 C CA . HIS A 1 198 ? -20.016 -27.844 -7.383 1 95.38 198 HIS A CA 1
ATOM 1577 C C . HIS A 1 198 ? -21.094 -27.75 -6.309 1 95.38 198 HIS A C 1
ATOM 1579 O O . HIS A 1 198 ? -22.047 -27 -6.449 1 95.38 198 HIS A O 1
ATOM 1585 N N . LYS A 1 199 ? -20.906 -28.453 -5.312 1 96.62 199 LYS A N 1
ATOM 1586 C CA . LYS A 1 199 ? -21.797 -28.359 -4.152 1 96.62 199 LYS A CA 1
ATOM 1587 C C . LYS A 1 199 ? -21.688 -26.984 -3.494 1 96.62 199 LYS A C 1
ATOM 1589 O O . LYS A 1 199 ? -20.625 -26.359 -3.527 1 96.62 199 LYS A O 1
ATOM 1594 N N . GLY A 1 200 ? -22.828 -26.484 -2.92 1 96.06 200 GLY A N 1
ATOM 1595 C CA . GLY A 1 200 ? -22.844 -25.203 -2.225 1 96.06 200 GLY A CA 1
ATOM 1596 C C . GLY A 1 200 ? -22.938 -24.016 -3.164 1 96.06 200 GLY A C 1
ATOM 1597 O O . GLY A 1 200 ? -22.859 -22.859 -2.727 1 96.06 200 GLY A O 1
ATOM 1598 N N . TYR A 1 201 ? -23.109 -24.25 -4.379 1 96 201 TYR A N 1
ATOM 1599 C CA . TYR A 1 201 ? -23.062 -23.203 -5.398 1 96 201 TYR A CA 1
ATOM 1600 C C . TYR A 1 201 ? -24.141 -22.156 -5.148 1 96 201 TYR A C 1
ATOM 1602 O O . TYR A 1 201 ? -23.891 -20.953 -5.266 1 96 201 TYR A O 1
ATOM 1610 N N . LYS A 1 202 ? -25.359 -22.547 -4.883 1 96.56 202 LYS A N 1
ATOM 1611 C CA . LYS A 1 202 ? -26.438 -21.594 -4.633 1 96.56 202 LYS A CA 1
ATOM 1612 C C . LYS A 1 202 ? -26.094 -20.672 -3.465 1 96.56 202 LYS A C 1
ATOM 1614 O O . LYS A 1 202 ? -26.281 -19.453 -3.551 1 96.56 202 LYS A O 1
ATOM 1619 N N . LEU A 1 203 ? -25.609 -21.234 -2.451 1 97.5 203 LEU A N 1
ATOM 1620 C CA . LEU A 1 203 ? -25.203 -20.438 -1.294 1 97.5 203 LEU A CA 1
ATOM 1621 C C . LEU A 1 203 ? -24.047 -19.516 -1.65 1 97.5 203 LEU A C 1
ATOM 1623 O O . LEU A 1 203 ? -23.984 -18.375 -1.173 1 97.5 203 LEU A O 1
ATOM 1627 N N . HIS A 1 204 ? -23.125 -20.047 -2.412 1 96.81 204 HIS A N 1
ATOM 1628 C CA . HIS A 1 204 ? -22.016 -19.234 -2.887 1 96.81 204 HIS A CA 1
ATOM 1629 C C . HIS A 1 204 ? -22.516 -18 -3.633 1 96.81 204 HIS A C 1
ATOM 1631 O O . HIS A 1 204 ? -22.062 -16.875 -3.369 1 96.81 204 HIS A O 1
ATOM 1637 N N . VAL A 1 205 ? -23.453 -18.172 -4.496 1 97.06 205 VAL A N 1
ATOM 1638 C CA . VAL A 1 205 ? -23.969 -17.062 -5.301 1 97.06 205 VAL A CA 1
ATOM 1639 C C . VAL A 1 205 ? -24.656 -16.047 -4.398 1 97.06 205 VAL A C 1
ATOM 1641 O O . VAL A 1 205 ? -24.484 -14.844 -4.566 1 97.06 205 VAL A O 1
ATOM 1644 N N . ILE A 1 206 ? -25.391 -16.531 -3.488 1 97.81 206 ILE A N 1
ATOM 1645 C CA . ILE A 1 206 ? -26.062 -15.648 -2.545 1 97.81 206 ILE A CA 1
ATOM 1646 C C . ILE A 1 206 ? -25.031 -14.875 -1.725 1 97.81 206 ILE A C 1
ATOM 1648 O O . ILE A 1 206 ? -25.141 -13.656 -1.573 1 97.81 206 ILE A O 1
ATOM 1652 N N . SER A 1 207 ? -24.062 -15.555 -1.243 1 97.75 207 SER A N 1
ATOM 1653 C CA . SER A 1 207 ? -23.016 -14.93 -0.441 1 97.75 207 SER A CA 1
ATOM 1654 C C . SER A 1 207 ? -22.266 -13.867 -1.238 1 97.75 207 SER A C 1
ATOM 1656 O O . SER A 1 207 ? -22.062 -12.75 -0.757 1 97.75 207 SER A O 1
ATOM 1658 N N . ALA A 1 208 ? -21.922 -14.258 -2.406 1 97.5 208 ALA A N 1
ATOM 1659 C CA . ALA A 1 208 ? -21.203 -13.32 -3.271 1 97.5 208 ALA A CA 1
ATOM 1660 C C . ALA A 1 208 ? -22.047 -12.086 -3.568 1 97.5 208 ALA A C 1
ATOM 1662 O O . ALA A 1 208 ? -21.531 -10.969 -3.602 1 97.5 208 ALA A O 1
ATOM 1663 N N . THR A 1 209 ? -23.281 -12.289 -3.811 1 97.5 209 THR A N 1
ATOM 1664 C CA . THR A 1 209 ? -24.188 -11.18 -4.059 1 97.5 209 THR A CA 1
ATOM 1665 C C . THR A 1 209 ? -24.203 -10.211 -2.879 1 97.5 209 THR A C 1
ATOM 1667 O O . THR A 1 209 ? -24.062 -9 -3.066 1 97.5 209 THR A O 1
ATOM 1670 N N . PHE A 1 210 ? -24.266 -10.711 -1.74 1 97.75 210 PHE A N 1
ATOM 1671 C CA . PHE A 1 210 ? -24.297 -9.867 -0.552 1 97.75 210 PHE A CA 1
ATOM 1672 C C . PHE A 1 210 ? -22.922 -9.242 -0.301 1 97.75 210 PHE A C 1
ATOM 1674 O O . PHE A 1 210 ? -22.828 -8.141 0.235 1 97.75 210 PHE A O 1
ATOM 1681 N N . GLU A 1 211 ? -21.906 -9.93 -0.659 1 97.5 211 GLU A N 1
ATOM 1682 C CA . GLU A 1 211 ? -20.578 -9.305 -0.59 1 97.5 211 GLU A CA 1
ATOM 1683 C C . GLU A 1 211 ? -20.516 -8.07 -1.485 1 97.5 211 GLU A C 1
ATOM 1685 O O . GLU A 1 211 ? -20 -7.027 -1.068 1 97.5 211 GLU A O 1
ATOM 1690 N N . TRP A 1 212 ? -21 -8.195 -2.645 1 97.19 212 TRP A N 1
ATOM 1691 C CA . TRP A 1 212 ? -21 -7.082 -3.588 1 97.19 212 TRP A CA 1
ATOM 1692 C C . TRP A 1 212 ? -21.859 -5.934 -3.072 1 97.19 212 TRP A C 1
ATOM 1694 O O . TRP A 1 212 ? -21.484 -4.762 -3.209 1 97.19 212 TRP A O 1
ATOM 1704 N N . ILE A 1 213 ? -22.953 -6.266 -2.51 1 96.88 213 ILE A N 1
ATOM 1705 C CA . ILE A 1 213 ? -23.812 -5.246 -1.918 1 96.88 213 ILE A CA 1
ATOM 1706 C C . ILE A 1 213 ? -23.078 -4.551 -0.774 1 96.88 213 ILE A C 1
ATOM 1708 O O . ILE A 1 213 ? -23.078 -3.32 -0.681 1 96.88 213 ILE A O 1
ATOM 1712 N N . SER A 1 214 ? -22.422 -5.297 0.043 1 97 214 SER A N 1
ATOM 1713 C CA . SER A 1 214 ? -21.672 -4.75 1.173 1 97 214 SER A CA 1
ATOM 1714 C C . SER A 1 214 ? -20.562 -3.828 0.702 1 97 214 SER A C 1
ATOM 1716 O O . SER A 1 214 ? -20.422 -2.709 1.198 1 97 214 SER A O 1
ATOM 1718 N N . THR A 1 215 ? -19.812 -4.285 -0.26 1 95.81 215 THR A N 1
ATOM 1719 C CA . THR A 1 215 ? -18.672 -3.531 -0.783 1 95.81 215 THR A CA 1
ATOM 1720 C C . THR A 1 215 ? -19.141 -2.232 -1.431 1 95.81 215 THR A C 1
ATOM 1722 O O . THR A 1 215 ? -18.609 -1.159 -1.146 1 95.81 215 THR A O 1
ATOM 1725 N N . SER A 1 216 ? -20.203 -2.314 -2.213 1 95.12 216 SER A N 1
ATOM 1726 C CA . SER A 1 216 ? -20.734 -1.139 -2.889 1 95.12 216 SER A CA 1
ATOM 1727 C C . SER A 1 216 ? -21.312 -0.139 -1.891 1 95.12 216 SER A C 1
ATOM 1729 O O . SER A 1 216 ? -21.094 1.068 -2.021 1 95.12 216 SER A O 1
ATOM 1731 N N . THR A 1 217 ? -21.984 -0.667 -0.945 1 95.56 217 THR A N 1
ATOM 1732 C CA . THR A 1 217 ? -22.594 0.185 0.073 1 95.56 217 THR A CA 1
ATOM 1733 C C . THR A 1 217 ? -21.516 0.898 0.889 1 95.56 217 THR A C 1
ATOM 1735 O O . THR A 1 217 ? -21.594 2.109 1.106 1 95.56 217 THR A O 1
ATOM 1738 N N . ALA A 1 218 ? -20.516 0.182 1.276 1 95.44 218 ALA A N 1
ATOM 1739 C CA . ALA A 1 218 ? -19.438 0.742 2.102 1 95.44 218 ALA A CA 1
ATOM 1740 C C . ALA A 1 218 ? -18.719 1.86 1.365 1 95.44 218 ALA A C 1
ATOM 1742 O O . ALA A 1 218 ? -18.531 2.955 1.904 1 95.44 218 ALA A O 1
ATOM 1743 N N . PHE A 1 219 ? -18.359 1.664 0.142 1 94.31 219 PHE A N 1
ATOM 1744 C CA . PHE A 1 219 ? -17.578 2.664 -0.572 1 94.31 219 PHE A CA 1
ATOM 1745 C C . PHE A 1 219 ? -18.453 3.803 -1.059 1 94.31 219 PHE A C 1
ATOM 1747 O O . PHE A 1 219 ? -18 4.938 -1.198 1 94.31 219 PHE A O 1
ATOM 1754 N N . CYS A 1 220 ? -19.734 3.502 -1.228 1 92.12 220 CYS A N 1
ATOM 1755 C CA . CYS A 1 220 ? -20.672 4.562 -1.561 1 92.12 220 CYS A CA 1
ATOM 1756 C C . CYS A 1 220 ? -20.844 5.531 -0.395 1 92.12 220 CYS A C 1
ATOM 1758 O O . CYS A 1 220 ? -20.797 6.746 -0.58 1 92.12 220 CYS A O 1
ATOM 1760 N N . ILE A 1 221 ? -21.016 5.023 0.766 1 93.5 221 ILE A N 1
ATOM 1761 C CA . ILE A 1 221 ? -21.266 5.883 1.918 1 93.5 221 ILE A CA 1
ATOM 1762 C C . ILE A 1 221 ? -20.016 6.691 2.242 1 93.5 221 ILE A C 1
ATOM 1764 O O . ILE A 1 221 ? -20.109 7.867 2.604 1 93.5 221 ILE A O 1
ATOM 1768 N N . ILE A 1 222 ? -18.828 6.121 2.084 1 91.5 222 ILE A N 1
ATOM 1769 C CA . ILE A 1 222 ? -17.594 6.844 2.309 1 91.5 222 ILE A CA 1
ATOM 1770 C C . ILE A 1 222 ? -17.422 7.922 1.243 1 91.5 222 ILE A C 1
ATOM 1772 O O . ILE A 1 222 ? -16.844 8.984 1.51 1 91.5 222 ILE A O 1
ATOM 1776 N N . GLY A 1 223 ? -18.031 7.695 0.15 1 87.75 223 GLY A N 1
ATOM 1777 C CA . GLY A 1 223 ? -17.922 8.625 -0.964 1 87.75 223 GLY A CA 1
ATOM 1778 C C . GLY A 1 223 ? -18.906 9.773 -0.879 1 87.75 223 GLY A C 1
ATOM 1779 O O . GLY A 1 223 ? -18.812 10.727 -1.657 1 87.75 223 GLY A O 1
ATOM 1780 N N . VAL A 1 224 ? -19.906 9.695 0.053 1 83.88 224 VAL A N 1
ATOM 1781 C CA . VAL A 1 224 ? -20.906 10.766 0.132 1 83.88 224 VAL A CA 1
ATOM 1782 C C . VAL A 1 224 ? -20.984 11.289 1.563 1 83.88 224 VAL A C 1
ATOM 1784 O O . VAL A 1 224 ? -20.734 10.547 2.518 1 83.88 224 VAL A O 1
ATOM 1787 N N . MET B 1 1 ? -0.329 18.797 19.969 1 37.44 1 MET B N 1
ATOM 1788 C CA . MET B 1 1 ? 0.733 18.25 20.812 1 37.44 1 MET B CA 1
ATOM 1789 C C . MET B 1 1 ? 1.895 17.75 19.953 1 37.44 1 MET B C 1
ATOM 1791 O O . MET B 1 1 ? 1.684 17.125 18.922 1 37.44 1 MET B O 1
ATOM 1795 N N . PRO B 1 2 ? 2.984 18.406 19.969 1 49.31 2 PRO B N 1
ATOM 1796 C CA . PRO B 1 2 ? 4.203 17.938 19.312 1 49.31 2 PRO B CA 1
ATOM 1797 C C . PRO B 1 2 ? 4.438 16.438 19.5 1 49.31 2 PRO B C 1
ATOM 1799 O O . PRO B 1 2 ? 4.277 15.922 20.594 1 49.31 2 PRO B O 1
ATOM 1802 N N . CYS B 1 3 ? 3.941 15.711 18.625 1 56.78 3 CYS B N 1
ATOM 1803 C CA . CYS B 1 3 ? 4.238 14.297 18.781 1 56.78 3 CYS B CA 1
ATOM 1804 C C . CYS B 1 3 ? 5.664 14.086 19.281 1 56.78 3 CYS B C 1
ATOM 1806 O O . CYS B 1 3 ? 6.625 14.32 18.547 1 56.78 3 CYS B O 1
ATOM 1808 N N . LYS B 1 4 ? 5.875 14.07 20.672 1 66.19 4 LYS B N 1
ATOM 1809 C CA . LYS B 1 4 ? 7.105 13.875 21.438 1 66.19 4 LYS B CA 1
ATOM 1810 C C . LYS B 1 4 ? 8.023 12.867 20.75 1 66.19 4 LYS B C 1
ATOM 1812 O O . LYS B 1 4 ? 9.25 12.977 20.828 1 66.19 4 LYS B O 1
ATOM 1817 N N . TYR B 1 5 ? 7.398 12.031 19.875 1 72.31 5 TYR B N 1
ATOM 1818 C CA . TYR B 1 5 ? 8.25 10.953 19.375 1 72.31 5 TYR B CA 1
ATOM 1819 C C . TYR B 1 5 ? 8.375 11.008 17.859 1 72.31 5 TYR B C 1
ATOM 1821 O O . TYR B 1 5 ? 8.734 10.016 17.219 1 72.31 5 TYR B O 1
ATOM 1829 N N . ILE B 1 6 ? 8.148 12.078 17.344 1 79.25 6 ILE B N 1
ATOM 1830 C CA . ILE B 1 6 ? 8.172 12.234 15.891 1 79.25 6 ILE B CA 1
ATOM 1831 C C . ILE B 1 6 ? 9.617 12.125 15.383 1 79.25 6 ILE B C 1
ATOM 1833 O O . ILE B 1 6 ? 9.852 11.703 14.25 1 79.25 6 ILE B O 1
ATOM 1837 N N . HIS B 1 7 ? 10.562 12.312 16.359 1 81.5 7 HIS B N 1
ATOM 1838 C CA . HIS B 1 7 ? 11.969 12.312 15.984 1 81.5 7 HIS B CA 1
ATOM 1839 C C . HIS B 1 7 ? 12.484 10.883 15.797 1 81.5 7 HIS B C 1
ATOM 1841 O O . HIS B 1 7 ? 13.562 10.68 15.234 1 81.5 7 HIS B O 1
ATOM 1847 N N . ILE B 1 8 ? 11.719 9.93 16.188 1 90 8 ILE B N 1
ATOM 1848 C CA . ILE B 1 8 ? 12.18 8.555 16.094 1 90 8 ILE B CA 1
ATOM 1849 C C . ILE B 1 8 ? 11.688 7.938 14.781 1 90 8 ILE B C 1
ATOM 1851 O O . ILE B 1 8 ? 12.148 6.867 14.383 1 90 8 ILE B O 1
ATOM 1855 N N . LEU B 1 9 ? 10.844 8.609 14.047 1 91.38 9 LEU B N 1
ATOM 1856 C CA . LEU B 1 9 ? 10.195 8.062 12.859 1 91.38 9 LEU B CA 1
ATOM 1857 C C . LEU B 1 9 ? 11.219 7.73 11.781 1 91.38 9 LEU B C 1
ATOM 1859 O O . LEU B 1 9 ? 11.164 6.664 11.172 1 91.38 9 LEU B O 1
ATOM 1863 N N . PRO B 1 10 ? 12.18 8.602 11.609 1 92.06 10 PRO B N 1
ATOM 1864 C CA . PRO B 1 10 ? 13.195 8.242 10.609 1 92.06 10 PRO B CA 1
ATOM 1865 C C . PRO B 1 10 ? 13.969 6.98 10.984 1 92.06 10 PRO B C 1
ATOM 1867 O O . PRO B 1 10 ? 14.273 6.156 10.125 1 92.06 10 PRO B O 1
ATOM 1870 N N . ILE B 1 11 ? 14.25 6.855 12.234 1 93.5 11 ILE B N 1
ATOM 1871 C CA . ILE B 1 11 ? 14.961 5.676 12.703 1 93.5 11 ILE B CA 1
ATOM 1872 C C . ILE B 1 11 ? 14.102 4.43 12.484 1 93.5 11 ILE B C 1
ATOM 1874 O O . ILE B 1 11 ? 14.602 3.395 12.039 1 93.5 11 ILE B O 1
ATOM 1878 N N . ILE B 1 12 ? 12.859 4.555 12.75 1 94.44 12 ILE B N 1
ATOM 1879 C CA . ILE B 1 12 ? 11.93 3.449 12.547 1 94.44 12 ILE B CA 1
ATOM 1880 C C . ILE B 1 12 ? 11.891 3.076 11.062 1 94.44 12 ILE B C 1
ATOM 1882 O O . ILE B 1 12 ? 11.891 1.895 10.711 1 94.44 12 ILE B O 1
ATOM 1886 N N . GLU B 1 13 ? 11.828 4.039 10.258 1 95.06 13 GLU B N 1
ATOM 1887 C CA . GLU B 1 13 ? 11.812 3.809 8.812 1 95.06 13 GLU B CA 1
ATOM 1888 C C . GLU B 1 13 ? 13.047 3.031 8.367 1 95.06 13 GLU B C 1
ATOM 1890 O O . GLU B 1 13 ? 12.938 2.051 7.629 1 95.06 13 GLU B O 1
ATOM 1895 N N . GLY B 1 14 ? 14.266 3.465 8.812 1 93.69 14 GLY B N 1
ATOM 1896 C CA . GLY B 1 14 ? 15.5 2.773 8.469 1 93.69 14 GLY B CA 1
ATOM 1897 C C . GLY B 1 14 ? 15.539 1.34 8.961 1 93.69 14 GLY B C 1
ATOM 1898 O O . GLY B 1 14 ? 15.922 0.431 8.219 1 93.69 14 GLY B O 1
ATOM 1899 N N . LEU B 1 15 ? 15.102 1.141 10.125 1 94.75 15 LEU B N 1
ATOM 1900 C CA . LEU B 1 15 ? 15.109 -0.191 10.719 1 94.75 15 LEU B CA 1
ATOM 1901 C C . LEU B 1 15 ? 14.047 -1.081 10.07 1 94.75 15 LEU B C 1
ATOM 1903 O O . LEU B 1 15 ? 14.25 -2.289 9.93 1 94.75 15 LEU B O 1
ATOM 1907 N N . TRP B 1 16 ? 13 -0.492 9.664 1 97 16 TRP B N 1
ATOM 1908 C CA . TRP B 1 16 ? 11.922 -1.24 9.031 1 97 16 TRP B CA 1
ATOM 1909 C C . TRP B 1 16 ? 12.391 -1.894 7.738 1 97 16 TRP B C 1
ATOM 1911 O O . TRP B 1 16 ? 12.234 -3.104 7.555 1 97 16 TRP B O 1
ATOM 1921 N N . HIS B 1 17 ? 13.008 -1.131 6.895 1 96.19 17 HIS B N 1
ATOM 1922 C CA . HIS B 1 17 ? 13.422 -1.666 5.605 1 96.19 17 HIS B CA 1
ATOM 1923 C C . HIS B 1 17 ? 14.578 -2.646 5.766 1 96.19 17 HIS B C 1
ATOM 1925 O O . HIS B 1 17 ? 14.594 -3.703 5.129 1 96.19 17 HIS B O 1
ATOM 1931 N N . THR B 1 18 ? 15.5 -2.287 6.633 1 93.69 18 THR B N 1
ATOM 1932 C CA . THR B 1 18 ? 16.609 -3.195 6.875 1 93.69 18 THR B CA 1
ATOM 1933 C C . THR B 1 18 ? 16.125 -4.516 7.461 1 93.69 18 THR B C 1
ATOM 1935 O O . THR B 1 18 ? 16.516 -5.59 7.004 1 93.69 18 THR B O 1
ATOM 1938 N N . GLY B 1 19 ? 15.281 -4.395 8.445 1 95.56 19 GLY B N 1
ATOM 1939 C CA . GLY B 1 19 ? 14.719 -5.598 9.031 1 95.56 19 GLY B CA 1
ATOM 1940 C C . GLY B 1 19 ? 13.914 -6.422 8.039 1 95.56 19 GLY B C 1
ATOM 1941 O O . GLY B 1 19 ? 14 -7.652 8.039 1 95.56 19 GLY B O 1
ATOM 1942 N N . LEU B 1 20 ? 13.148 -5.762 7.203 1 96.94 20 LEU B N 1
ATOM 1943 C CA . LEU B 1 20 ? 12.336 -6.434 6.195 1 96.94 20 LEU B CA 1
ATOM 1944 C C . LEU B 1 20 ? 13.203 -7.234 5.234 1 96.94 20 LEU B C 1
ATOM 1946 O O . LEU B 1 20 ? 12.945 -8.414 4.992 1 96.94 20 LEU B O 1
ATOM 1950 N N . PHE B 1 21 ? 14.258 -6.633 4.715 1 95.94 21 PHE B N 1
ATOM 1951 C CA . PHE B 1 21 ? 15.094 -7.273 3.711 1 95.94 21 PHE B CA 1
ATOM 1952 C C . PHE B 1 21 ? 15.906 -8.406 4.328 1 95.94 21 PHE B C 1
ATOM 1954 O O . PHE B 1 21 ? 16.109 -9.445 3.693 1 95.94 21 PHE B O 1
ATOM 1961 N N . MET B 1 22 ? 16.281 -8.211 5.555 1 95.56 22 MET B N 1
ATOM 1962 C CA . MET B 1 22 ? 16.984 -9.289 6.227 1 95.56 22 MET B CA 1
ATOM 1963 C C . MET B 1 22 ? 16.062 -10.469 6.492 1 95.56 22 MET B C 1
ATOM 1965 O O . MET B 1 22 ? 16.469 -11.625 6.352 1 95.56 22 MET B O 1
ATOM 1969 N N . LEU B 1 23 ? 14.922 -10.148 6.863 1 96.5 23 LEU B N 1
ATOM 1970 C CA . LEU B 1 23 ? 13.953 -11.195 7.148 1 96.5 23 LEU B CA 1
ATOM 1971 C C . LEU B 1 23 ? 13.602 -11.977 5.883 1 96.5 23 LEU B C 1
ATOM 1973 O O . LEU B 1 23 ? 13.648 -13.211 5.875 1 96.5 23 LEU B O 1
ATOM 1977 N N . THR B 1 24 ? 13.25 -11.305 4.828 1 96.25 24 THR B N 1
ATOM 1978 C CA . THR B 1 24 ? 12.867 -11.984 3.598 1 96.25 24 THR B CA 1
ATOM 1979 C C . THR B 1 24 ? 14.055 -12.734 2.998 1 96.25 24 THR B C 1
ATOM 1981 O O . THR B 1 24 ? 13.891 -13.812 2.426 1 96.25 24 THR B O 1
ATOM 1984 N N . TYR B 1 25 ? 15.25 -12.164 3.125 1 96.19 25 TYR B N 1
ATOM 1985 C CA . TYR B 1 25 ? 16.453 -12.859 2.684 1 96.19 25 TYR B CA 1
ATOM 1986 C C . TYR B 1 25 ? 16.625 -14.18 3.428 1 96.19 25 TYR B C 1
ATOM 1988 O O . TYR B 1 25 ? 16.812 -15.227 2.809 1 96.19 25 TYR B O 1
ATOM 1996 N N . THR B 1 26 ? 16.531 -14.062 4.758 1 96.62 26 THR B N 1
ATOM 1997 C CA . THR B 1 26 ? 16.734 -15.234 5.594 1 96.62 26 THR B CA 1
ATOM 1998 C C . THR B 1 26 ? 15.719 -16.312 5.262 1 96.62 26 THR B C 1
ATOM 2000 O O . THR B 1 26 ? 16.078 -17.484 5.047 1 96.62 26 THR B O 1
ATOM 2003 N N . LEU B 1 27 ? 14.5 -15.977 5.125 1 95.31 27 LEU B N 1
ATOM 2004 C CA . LEU B 1 27 ? 13.438 -16.938 4.828 1 95.31 27 LEU B CA 1
ATOM 2005 C C . LEU B 1 27 ? 13.609 -17.516 3.43 1 95.31 27 LEU B C 1
ATOM 2007 O O . LEU B 1 27 ? 13.43 -18.719 3.229 1 95.31 27 LEU B O 1
ATOM 2011 N N . ALA B 1 28 ? 13.945 -16.703 2.477 1 95.19 28 ALA B N 1
ATOM 2012 C CA . ALA B 1 28 ? 14.109 -17.156 1.097 1 95.19 28 ALA B CA 1
ATOM 2013 C C . ALA B 1 28 ? 15.25 -18.156 0.978 1 95.19 28 ALA B C 1
ATOM 2015 O O . ALA B 1 28 ? 15.141 -19.156 0.259 1 95.19 28 ALA B O 1
ATOM 2016 N N . VAL B 1 29 ? 16.328 -17.875 1.657 1 95.12 29 VAL B N 1
ATOM 2017 C CA . VAL B 1 29 ? 17.484 -18.766 1.61 1 95.12 29 VAL B CA 1
ATOM 2018 C C . VAL B 1 29 ? 17.156 -20.078 2.314 1 95.12 29 VAL B C 1
ATOM 2020 O O . VAL B 1 29 ? 17.453 -21.156 1.798 1 95.12 29 VAL B O 1
ATOM 2023 N N . LEU B 1 30 ? 16.5 -19.969 3.482 1 94.81 30 LEU B N 1
ATOM 2024 C CA . LEU B 1 30 ? 16.156 -21.156 4.25 1 94.81 30 LEU B CA 1
ATOM 2025 C C . LEU B 1 30 ? 15.203 -22.047 3.465 1 94.81 30 LEU B C 1
ATOM 2027 O O . LEU B 1 30 ? 15.281 -23.281 3.553 1 94.81 30 LEU B O 1
ATOM 2031 N N . ASN B 1 31 ? 14.344 -21.516 2.637 1 94.25 31 ASN B N 1
ATOM 2032 C CA . ASN B 1 31 ? 13.375 -22.266 1.837 1 94.25 31 ASN B CA 1
ATOM 2033 C C . ASN B 1 31 ? 13.961 -22.672 0.491 1 94.25 31 ASN B C 1
ATOM 2035 O O . ASN B 1 31 ? 13.266 -23.266 -0.337 1 94.25 31 ASN B O 1
ATOM 2039 N N . LYS B 1 32 ? 15.242 -22.219 0.212 1 93.62 32 LYS B N 1
ATOM 2040 C CA . LYS B 1 32 ? 15.969 -22.547 -1.016 1 93.62 32 LYS B CA 1
ATOM 2041 C C . LYS B 1 32 ? 15.273 -21.938 -2.234 1 93.62 32 LYS B C 1
ATOM 2043 O O . LYS B 1 32 ? 15.281 -22.531 -3.316 1 93.62 32 LYS B O 1
ATOM 2048 N N . ASP B 1 33 ? 14.586 -20.891 -1.962 1 93 33 ASP B N 1
ATOM 2049 C CA . ASP B 1 33 ? 13.93 -20.172 -3.047 1 93 33 ASP B CA 1
ATOM 2050 C C . ASP B 1 33 ? 14.93 -19.328 -3.842 1 93 33 ASP B C 1
ATOM 2052 O O . ASP B 1 33 ? 14.695 -19.016 -5.008 1 93 33 ASP B O 1
ATOM 2056 N N . VAL B 1 34 ? 15.977 -18.938 -3.199 1 93.81 34 VA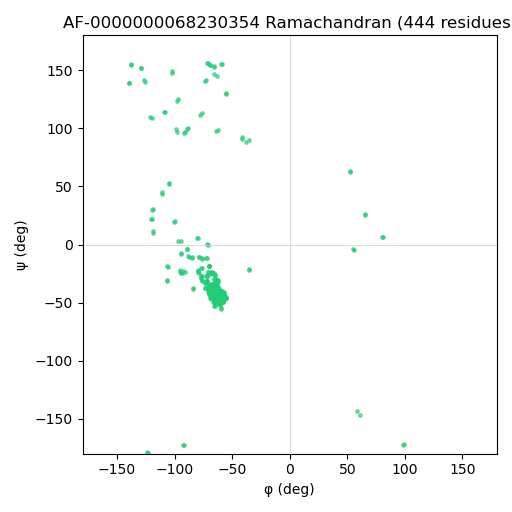L B N 1
ATOM 2057 C CA . VAL B 1 34 ? 17.062 -18.188 -3.822 1 93.81 34 VAL B CA 1
ATOM 2058 C C . VAL B 1 34 ? 18.406 -18.719 -3.322 1 93.81 34 VAL B C 1
ATOM 2060 O O . VAL B 1 34 ? 18.484 -19.312 -2.248 1 93.81 34 VAL B O 1
ATOM 2063 N N . PRO B 1 35 ? 19.453 -18.516 -4.18 1 93.81 35 PRO B N 1
ATOM 2064 C CA . PRO B 1 35 ? 20.781 -18.844 -3.656 1 93.81 35 PRO B 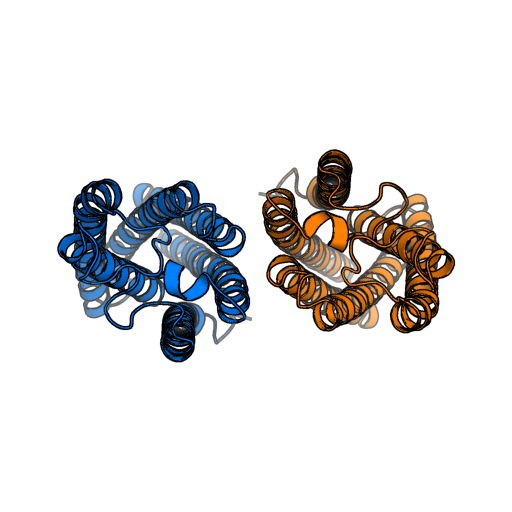CA 1
ATOM 2065 C C . PRO B 1 35 ? 21.203 -17.938 -2.506 1 93.81 35 PRO B C 1
ATOM 2067 O O . PRO B 1 35 ? 20.766 -16.797 -2.422 1 93.81 35 PRO B O 1
ATOM 2070 N N . ALA B 1 36 ? 22.047 -18.469 -1.665 1 92.94 36 ALA B N 1
ATOM 2071 C CA . ALA B 1 36 ? 22.516 -17.719 -0.508 1 92.94 36 ALA B CA 1
ATOM 2072 C C . ALA B 1 36 ? 23.484 -16.609 -0.931 1 92.94 36 ALA B C 1
ATOM 2074 O O . ALA B 1 36 ? 23.547 -15.562 -0.293 1 92.94 36 ALA B O 1
ATOM 2075 N N . ILE B 1 37 ? 24.094 -16.938 -2.033 1 91.19 37 ILE B N 1
ATOM 2076 C CA . ILE B 1 37 ? 25.109 -15.977 -2.443 1 91.19 37 ILE B CA 1
ATOM 2077 C C . ILE B 1 37 ? 24.484 -14.898 -3.322 1 91.19 37 ILE B C 1
ATOM 2079 O O . ILE B 1 37 ? 24.281 -15.102 -4.52 1 91.19 37 ILE B O 1
ATOM 2083 N N . MET B 1 38 ? 24.219 -13.836 -2.789 1 85.44 38 MET B N 1
ATOM 2084 C CA . MET B 1 38 ? 23.875 -12.5 -3.26 1 85.44 38 MET B CA 1
ATOM 2085 C C . MET B 1 38 ? 22.719 -12.555 -4.246 1 85.44 38 MET B C 1
ATOM 2087 O O . MET B 1 38 ? 22.859 -12.141 -5.398 1 85.44 38 MET B O 1
ATOM 2091 N N . PRO B 1 39 ? 21.609 -12.961 -3.85 1 94.25 39 PRO B N 1
ATOM 2092 C CA . PRO B 1 39 ? 20.422 -12.711 -4.672 1 94.25 39 PRO B CA 1
ATOM 2093 C C . PRO B 1 39 ? 20.031 -11.234 -4.723 1 94.25 39 PRO B C 1
ATOM 2095 O O . PRO B 1 39 ? 20.469 -10.453 -3.877 1 94.25 39 PRO B O 1
ATOM 2098 N N . PHE B 1 40 ? 19.375 -10.859 -5.75 1 95.56 40 PHE B N 1
ATOM 2099 C CA . PHE B 1 40 ? 18.828 -9.516 -5.746 1 95.56 40 PHE B CA 1
ATOM 2100 C C . PHE B 1 40 ? 17.859 -9.328 -4.582 1 95.56 40 PHE B C 1
ATOM 2102 O O . PHE B 1 40 ? 17.266 -10.297 -4.109 1 95.56 40 PHE B O 1
ATOM 2109 N N . VAL B 1 41 ? 17.688 -8.109 -4.164 1 94.44 41 VAL B N 1
ATOM 2110 C CA . VAL B 1 41 ? 16.812 -7.777 -3.039 1 94.44 41 VAL B CA 1
ATOM 2111 C C . VAL B 1 41 ? 15.391 -8.234 -3.328 1 94.44 41 VAL B C 1
ATOM 2113 O O . VAL B 1 41 ? 14.766 -8.906 -2.5 1 94.44 41 VAL B O 1
ATOM 2116 N N . SER B 1 42 ? 14.844 -7.992 -4.492 1 92.81 42 SER B N 1
ATOM 2117 C CA . SER B 1 42 ? 13.461 -8.32 -4.836 1 92.81 42 SER B CA 1
ATOM 2118 C C . SER B 1 42 ? 13.273 -9.82 -4.988 1 92.81 42 SER B C 1
ATOM 2120 O O . SER B 1 42 ? 12.156 -10.328 -4.84 1 92.81 42 SER B O 1
ATOM 2122 N N . ASP B 1 43 ? 14.406 -10.562 -5.285 1 94.12 43 ASP B N 1
ATOM 2123 C CA . ASP B 1 43 ? 14.32 -12.016 -5.391 1 94.12 43 ASP B CA 1
ATOM 2124 C C . ASP B 1 43 ? 13.961 -12.641 -4.047 1 94.12 43 ASP B C 1
ATOM 2126 O O . ASP B 1 43 ? 13.359 -13.719 -3.998 1 94.12 43 ASP B O 1
ATOM 2130 N N . THR B 1 44 ? 14.305 -11.953 -3.033 1 93 44 THR B N 1
ATOM 2131 C CA . THR B 1 44 ? 14.07 -12.5 -1.7 1 93 44 THR B CA 1
ATOM 2132 C C . THR B 1 44 ? 12.586 -12.477 -1.359 1 93 44 THR B C 1
ATOM 2134 O O . THR B 1 44 ? 12.148 -13.125 -0.403 1 93 44 THR B O 1
ATOM 2137 N N . GLY B 1 45 ? 11.812 -11.797 -2.156 1 92.06 45 GLY B N 1
ATOM 2138 C CA . GLY B 1 45 ? 10.367 -11.758 -1.992 1 92.06 45 GLY B CA 1
ATOM 2139 C C . GLY B 1 45 ? 9.617 -12.305 -3.189 1 92.06 45 GLY B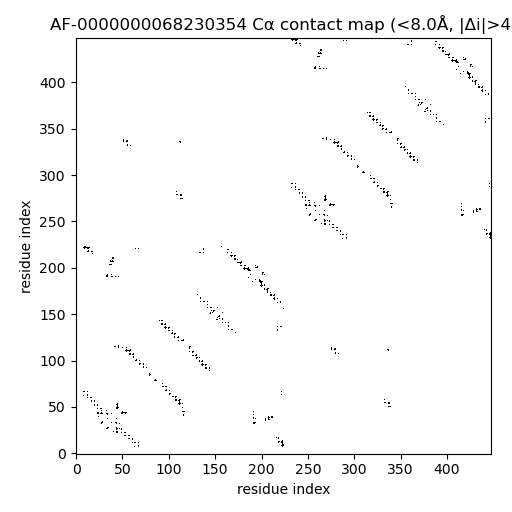 C 1
ATOM 2140 O O . GLY B 1 45 ? 8.492 -11.883 -3.473 1 92.06 45 GLY B O 1
ATOM 2141 N N . ALA B 1 46 ? 10.156 -13.219 -3.883 1 89.81 46 ALA B N 1
ATOM 2142 C CA . ALA B 1 46 ? 9.57 -13.656 -5.152 1 89.81 46 ALA B CA 1
ATOM 2143 C C . ALA B 1 46 ? 8.688 -14.883 -4.965 1 89.81 46 ALA B C 1
ATOM 2145 O O . ALA B 1 46 ? 7.82 -15.164 -5.793 1 89.81 46 ALA B O 1
ATOM 2146 N N . HIS B 1 47 ? 8.906 -15.617 -3.887 1 86.44 47 HIS B N 1
ATOM 2147 C CA . HIS B 1 47 ? 8.211 -16.891 -3.773 1 86.44 47 HIS B CA 1
ATOM 2148 C C . HIS B 1 47 ? 7.504 -17.016 -2.428 1 86.44 47 HIS B C 1
ATOM 2150 O O . HIS B 1 47 ? 7.922 -16.422 -1.441 1 86.44 47 HIS B O 1
ATOM 2156 N N . SER B 1 48 ? 6.41 -17.781 -2.391 1 78.06 48 SER B N 1
ATOM 2157 C CA . SER B 1 48 ? 5.762 -18.312 -1.196 1 78.06 48 SER B CA 1
ATOM 2158 C C . SER B 1 48 ? 5.344 -17.188 -0.251 1 78.06 48 SER B C 1
ATOM 2160 O O . SER B 1 48 ? 4.922 -16.109 -0.697 1 78.06 48 SER B O 1
ATOM 2162 N N . LEU B 1 49 ? 5.484 -17.5 1.113 1 86.44 49 LEU B N 1
ATOM 2163 C CA . LEU B 1 49 ? 5.141 -16.656 2.246 1 86.44 49 LEU B CA 1
ATOM 2164 C C . LEU B 1 49 ? 5.996 -15.398 2.26 1 86.44 49 LEU B C 1
ATOM 2166 O O . LEU B 1 49 ? 5.512 -14.312 2.594 1 86.44 49 LEU B O 1
ATOM 2170 N N . GLN B 1 50 ? 7.207 -15.523 1.787 1 90.81 50 GLN B N 1
ATOM 2171 C CA . GLN B 1 50 ? 8.102 -14.367 1.754 1 90.81 50 GLN B CA 1
ATOM 2172 C C . GLN B 1 50 ? 7.562 -13.281 0.826 1 90.81 50 GLN B C 1
ATOM 2174 O O . GLN B 1 50 ? 7.77 -12.094 1.071 1 90.81 50 GLN B O 1
ATOM 2179 N N . LYS B 1 51 ? 6.875 -13.766 -0.151 1 93 51 LYS B N 1
ATOM 2180 C CA . LYS B 1 51 ? 6.293 -12.805 -1.083 1 93 51 LYS B CA 1
ATOM 2181 C C . LYS B 1 51 ? 5.27 -11.914 -0.385 1 93 51 LYS B C 1
ATOM 2183 O O . LYS B 1 51 ? 5.246 -10.703 -0.601 1 93 51 LYS B O 1
ATOM 2188 N N . CYS B 1 52 ? 4.488 -12.477 0.46 1 94.38 52 CYS B N 1
ATOM 2189 C CA . CYS B 1 52 ? 3.486 -11.727 1.21 1 94.38 52 CYS B CA 1
ATOM 2190 C C . CYS B 1 52 ? 4.148 -10.758 2.188 1 94.38 52 CYS B C 1
ATOM 2192 O O . CYS B 1 52 ? 3.729 -9.609 2.305 1 94.38 52 CYS B O 1
ATOM 2194 N N . ILE B 1 53 ? 5.172 -11.242 2.846 1 95.94 53 ILE B N 1
ATOM 2195 C CA . ILE B 1 53 ? 5.898 -10.422 3.811 1 95.94 53 ILE B CA 1
ATOM 2196 C C . ILE B 1 53 ? 6.574 -9.258 3.096 1 95.94 53 ILE B C 1
ATOM 2198 O O . ILE B 1 53 ? 6.492 -8.109 3.549 1 95.94 53 ILE B O 1
ATOM 2202 N N . PHE B 1 54 ? 7.25 -9.594 2.049 1 96.94 54 PHE B N 1
ATOM 2203 C CA . PHE B 1 54 ? 7.934 -8.578 1.254 1 96.94 54 PHE B CA 1
ATOM 2204 C C . PHE B 1 54 ? 6.945 -7.535 0.748 1 96.94 54 PHE B C 1
ATOM 2206 O O . PHE B 1 54 ? 7.164 -6.332 0.918 1 96.94 54 PHE B O 1
ATOM 2213 N N . SER B 1 55 ? 5.832 -7.969 0.153 1 96.75 55 SER B N 1
ATOM 2214 C CA . SER B 1 55 ? 4.82 -7.086 -0.419 1 96.75 55 SER B CA 1
ATOM 2215 C C . SER B 1 55 ? 4.211 -6.176 0.645 1 96.75 55 SER B C 1
ATOM 2217 O O . SER B 1 55 ? 4.223 -4.953 0.503 1 96.75 55 SER B O 1
ATOM 2219 N N . PHE B 1 56 ? 3.785 -6.766 1.689 1 97.5 56 PHE B N 1
ATOM 2220 C CA . PHE B 1 56 ? 3.207 -6.004 2.791 1 97.5 56 PHE B CA 1
ATOM 2221 C C . PHE B 1 56 ? 4.234 -5.043 3.383 1 97.5 56 PHE B C 1
ATOM 2223 O O . PHE B 1 56 ? 3.934 -3.867 3.604 1 97.5 56 PHE B O 1
ATOM 2230 N N . GLY B 1 57 ? 5.387 -5.566 3.615 1 97.88 57 GLY B N 1
ATOM 2231 C CA . GLY B 1 57 ? 6.445 -4.777 4.227 1 97.88 57 GLY B CA 1
ATOM 2232 C C . GLY B 1 57 ? 6.855 -3.58 3.385 1 97.88 57 GLY B C 1
ATOM 2233 O O . GLY B 1 57 ? 7.078 -2.49 3.916 1 97.88 57 GLY B O 1
ATOM 2234 N N . ILE B 1 58 ? 6.988 -3.762 2.117 1 97.81 58 ILE B N 1
ATOM 2235 C CA . ILE B 1 58 ? 7.41 -2.684 1.23 1 97.81 58 ILE B CA 1
ATOM 2236 C C . ILE B 1 58 ? 6.336 -1.6 1.188 1 97.81 58 ILE B C 1
ATOM 2238 O O . ILE B 1 58 ? 6.645 -0.407 1.174 1 97.81 58 ILE B O 1
ATOM 2242 N N . VAL B 1 59 ? 5.094 -1.99 1.217 1 98.25 59 VAL B N 1
ATOM 2243 C CA . VAL B 1 59 ? 4 -1.026 1.167 1 98.25 59 VAL B CA 1
ATOM 2244 C C . VAL B 1 59 ? 3.973 -0.209 2.457 1 98.25 59 VAL B C 1
ATOM 2246 O O . VAL B 1 59 ? 3.869 1.02 2.418 1 98.25 59 VAL B O 1
ATOM 2249 N N . ILE B 1 60 ? 4.117 -0.837 3.557 1 97.81 60 ILE B N 1
ATOM 2250 C CA . ILE B 1 60 ? 4.184 -0.125 4.828 1 97.81 60 ILE B CA 1
ATOM 2251 C C . ILE B 1 60 ? 5.41 0.788 4.844 1 97.81 60 ILE B C 1
ATOM 2253 O O . ILE B 1 60 ? 5.34 1.924 5.316 1 97.81 60 ILE B O 1
ATOM 2257 N N . GLY B 1 61 ? 6.504 0.262 4.355 1 97.81 61 GLY B N 1
ATOM 2258 C CA . GLY B 1 61 ? 7.707 1.071 4.25 1 97.81 61 GLY B CA 1
ATOM 2259 C C . GLY B 1 61 ? 7.527 2.297 3.373 1 97.81 61 GLY B C 1
ATOM 2260 O O . GLY B 1 61 ? 8.078 3.361 3.666 1 97.81 61 GLY B O 1
ATOM 2261 N N . ALA B 1 62 ? 6.801 2.111 2.281 1 98.12 62 ALA B N 1
ATOM 2262 C CA . ALA B 1 62 ? 6.52 3.234 1.392 1 98.12 62 ALA B CA 1
ATOM 2263 C C . ALA B 1 62 ? 5.773 4.344 2.127 1 98.12 62 ALA B C 1
ATOM 2265 O O . ALA B 1 62 ? 6.086 5.523 1.964 1 98.12 62 ALA B O 1
ATOM 2266 N N . ILE B 1 63 ? 4.863 3.959 2.924 1 97.12 63 ILE B N 1
ATOM 2267 C CA . ILE B 1 63 ? 4.086 4.91 3.713 1 97.12 63 ILE B CA 1
ATOM 2268 C C . ILE B 1 63 ? 4.996 5.605 4.723 1 97.12 63 ILE B C 1
ATOM 2270 O O . ILE B 1 63 ? 4.906 6.824 4.91 1 97.12 63 ILE B O 1
ATOM 2274 N N . LEU B 1 64 ? 5.832 4.855 5.297 1 96.75 64 LEU B N 1
ATOM 2275 C CA . LEU B 1 64 ? 6.773 5.41 6.266 1 96.75 64 LEU B CA 1
ATOM 2276 C C . LEU B 1 64 ? 7.695 6.43 5.605 1 96.75 64 LEU B C 1
ATOM 2278 O O . LEU B 1 64 ? 7.949 7.496 6.172 1 96.75 64 LEU B O 1
ATOM 2282 N N . VAL B 1 65 ? 8.195 6.059 4.449 1 97.69 65 VAL B N 1
ATOM 2283 C CA . VAL B 1 65 ? 9.07 6.973 3.723 1 97.69 65 VAL B CA 1
ATOM 2284 C C . VAL B 1 65 ? 8.352 8.297 3.475 1 97.69 65 VAL B C 1
ATOM 2286 O O . VAL B 1 65 ? 8.914 9.367 3.715 1 97.69 65 VAL B O 1
ATOM 2289 N N . PHE B 1 66 ? 7.188 8.25 3.062 1 97.5 66 PHE B N 1
ATOM 2290 C CA . PHE B 1 66 ? 6.422 9.461 2.797 1 97.5 66 PHE B CA 1
ATOM 2291 C C . PHE B 1 66 ? 6.23 10.266 4.07 1 97.5 66 PHE B C 1
ATOM 2293 O O . PHE B 1 66 ? 6.418 11.484 4.074 1 97.5 66 PHE B O 1
ATOM 2300 N N . MET B 1 67 ? 5.824 9.57 5.105 1 96 67 MET B N 1
ATOM 2301 C CA . MET B 1 67 ? 5.566 10.258 6.367 1 96 67 MET B CA 1
ATOM 2302 C C . MET B 1 67 ? 6.82 10.977 6.859 1 96 67 MET B C 1
ATOM 2304 O O . MET B 1 67 ? 6.758 12.133 7.281 1 96 67 MET B O 1
ATOM 2308 N N . VAL B 1 68 ? 7.918 10.297 6.812 1 96.62 68 VAL B N 1
ATOM 2309 C CA . VAL B 1 68 ? 9.18 10.859 7.266 1 96.62 68 VAL B CA 1
ATOM 2310 C C . VAL B 1 68 ? 9.516 12.109 6.445 1 96.62 68 VAL B C 1
ATOM 2312 O O . VAL B 1 68 ? 9.867 13.148 7.004 1 96.62 68 VAL B O 1
ATOM 2315 N N . MET B 1 69 ? 9.336 12.031 5.164 1 97 69 MET B N 1
ATOM 2316 C CA . MET B 1 69 ? 9.727 13.133 4.293 1 97 69 MET B CA 1
ATOM 2317 C C . MET B 1 69 ? 8.727 14.281 4.387 1 97 69 MET B C 1
ATOM 2319 O O . MET B 1 69 ? 9.094 15.453 4.254 1 97 69 MET B O 1
ATOM 2323 N N . TYR B 1 70 ? 7.543 13.93 4.637 1 96.25 70 TYR B N 1
ATOM 2324 C CA . TYR B 1 70 ? 6.539 14.969 4.824 1 96.25 70 TYR B CA 1
ATOM 2325 C C . TYR B 1 70 ? 6.824 15.781 6.082 1 96.25 70 TYR B C 1
ATOM 2327 O O . TYR B 1 70 ? 6.781 17.016 6.059 1 96.25 70 TYR B O 1
ATOM 2335 N N . ILE 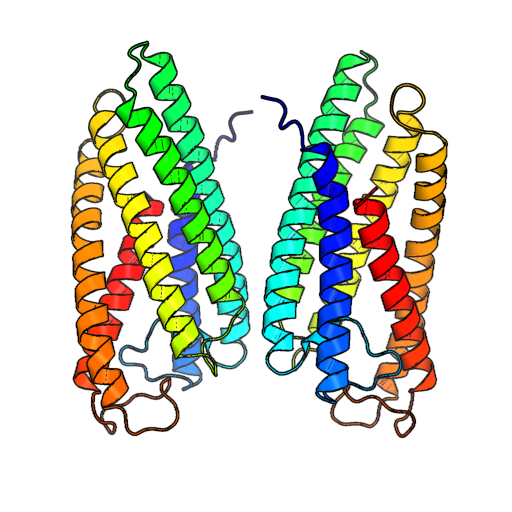B 1 71 ? 7.047 15.086 7.133 1 95.69 71 ILE B N 1
ATOM 2336 C CA . ILE B 1 71 ? 7.359 15.75 8.398 1 95.69 71 ILE B CA 1
ATOM 2337 C C . ILE B 1 71 ? 8.617 16.594 8.234 1 95.69 71 ILE B C 1
ATOM 2339 O O . ILE B 1 71 ? 8.664 17.734 8.703 1 95.69 71 ILE B O 1
ATOM 2343 N N . ARG B 1 72 ? 9.609 16.016 7.586 1 94.94 72 ARG B N 1
ATOM 2344 C CA . ARG B 1 72 ? 10.828 16.781 7.324 1 94.94 72 ARG B CA 1
ATOM 2345 C C . ARG B 1 72 ? 10.531 18.031 6.512 1 94.94 72 ARG B C 1
ATOM 2347 O O . ARG B 1 72 ? 11.094 19.094 6.777 1 94.94 72 ARG B O 1
ATOM 2354 N N . HIS B 1 73 ? 9.742 17.938 5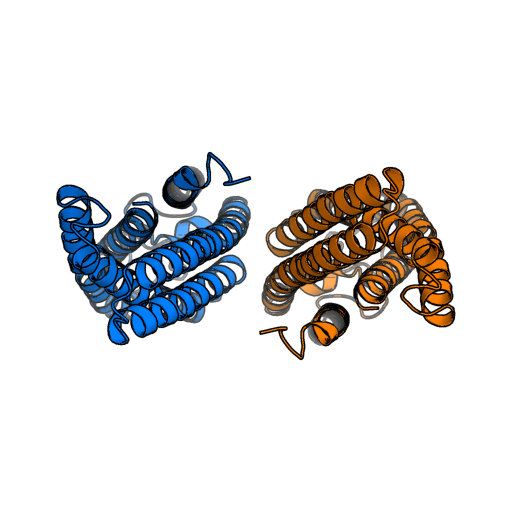.551 1 96.06 73 HIS B N 1
ATOM 2355 C CA . HIS B 1 73 ? 9.352 19.062 4.719 1 96.06 73 HIS B CA 1
ATOM 2356 C C . HIS B 1 73 ? 8.773 20.203 5.562 1 96.06 73 HIS B C 1
ATOM 2358 O O . HIS B 1 73 ? 9.148 21.359 5.391 1 96.06 73 HIS B O 1
ATOM 2364 N N . ILE B 1 74 ? 7.898 19.828 6.492 1 95.31 74 ILE B N 1
ATOM 2365 C CA . ILE B 1 74 ? 7.273 20.828 7.363 1 95.31 74 ILE B CA 1
ATOM 2366 C C . ILE B 1 74 ? 8.328 21.438 8.281 1 95.31 74 ILE B C 1
ATOM 2368 O O . ILE B 1 74 ? 8.336 22.656 8.5 1 95.31 74 ILE B O 1
ATOM 2372 N N . GLN B 1 75 ? 9.148 20.641 8.766 1 93.25 75 GLN B N 1
ATOM 2373 C CA . GLN B 1 75 ? 10.203 21.109 9.656 1 93.25 75 GLN B CA 1
ATOM 2374 C C . GLN B 1 75 ? 11.102 22.125 8.969 1 93.25 75 GLN B C 1
ATOM 2376 O O . GLN B 1 75 ? 11.391 23.188 9.523 1 93.25 75 GLN B O 1
ATOM 2381 N N . VAL B 1 76 ? 11.57 21.828 7.812 1 94.38 76 VAL B N 1
ATOM 2382 C CA . VAL B 1 76 ? 12.461 22.703 7.059 1 94.38 76 VAL B CA 1
ATOM 2383 C C . VAL B 1 76 ? 11.742 24 6.719 1 94.38 76 VAL B C 1
ATOM 2385 O O . VAL B 1 76 ? 12.32 25.094 6.844 1 94.38 76 VAL B O 1
ATOM 2388 N N . LYS B 1 77 ? 10.531 23.844 6.297 1 94.12 77 LYS B N 1
ATOM 2389 C CA . LYS B 1 77 ? 9.734 25.031 5.988 1 94.12 77 LYS B CA 1
ATOM 2390 C C . LYS B 1 77 ? 9.633 25.953 7.195 1 94.12 77 LYS B C 1
ATOM 2392 O O . LYS B 1 77 ? 9.789 27.172 7.066 1 94.12 77 LYS B O 1
ATOM 2397 N N . ASP B 1 78 ? 9.398 25.375 8.344 1 92.88 78 ASP B N 1
ATOM 2398 C CA . ASP B 1 78 ? 9.266 26.156 9.57 1 92.88 78 ASP B CA 1
ATOM 2399 C C . ASP B 1 78 ? 10.586 26.844 9.93 1 92.88 78 ASP B C 1
ATOM 2401 O O . ASP B 1 78 ? 10.602 28 10.328 1 92.88 78 ASP B O 1
ATOM 2405 N N . ILE B 1 79 ? 11.641 26.188 9.805 1 91.62 79 ILE B N 1
ATOM 2406 C CA . ILE B 1 79 ? 12.961 26.734 10.117 1 91.62 79 ILE B CA 1
ATOM 2407 C C . ILE B 1 79 ? 13.281 27.891 9.18 1 91.62 79 ILE B C 1
ATOM 2409 O O . ILE B 1 79 ? 13.797 28.922 9.617 1 91.62 79 ILE B O 1
ATOM 2413 N N . LEU B 1 80 ? 12.984 27.766 7.914 1 91.38 80 LEU B N 1
ATOM 2414 C CA . LEU B 1 80 ? 13.273 28.781 6.918 1 91.38 80 LEU B CA 1
ATOM 2415 C C . LEU B 1 80 ? 12.422 30.031 7.156 1 91.38 80 LEU B C 1
ATOM 2417 O O . LEU B 1 80 ? 12.891 31.156 6.965 1 91.38 80 LEU B O 1
ATOM 2421 N N . LYS B 1 81 ? 11.273 29.812 7.609 1 90.31 81 LYS B N 1
ATOM 2422 C CA . LYS B 1 81 ? 10.383 30.938 7.879 1 90.31 81 LYS B CA 1
ATOM 2423 C C . LYS B 1 81 ? 10.812 31.703 9.125 1 90.31 81 LYS B C 1
ATOM 2425 O O . LYS B 1 81 ? 10.672 32.906 9.195 1 90.31 81 LYS B O 1
ATOM 2430 N N . MET B 1 82 ? 11.242 31.031 10.047 1 87.56 82 MET B N 1
ATOM 2431 C CA . MET B 1 82 ? 11.656 31.641 11.312 1 87.56 82 MET B CA 1
ATOM 2432 C C . MET B 1 82 ? 12.906 32.5 11.117 1 87.56 82 MET B C 1
ATOM 2434 O O . MET B 1 82 ? 13.109 33.469 11.836 1 87.56 82 MET B O 1
ATOM 2438 N N . ASN B 1 83 ? 13.82 32.188 10.266 1 76.69 83 ASN B N 1
ATOM 2439 C CA . ASN B 1 83 ? 15.094 32.875 10.109 1 76.69 83 ASN B CA 1
ATOM 2440 C C . ASN B 1 83 ? 14.938 34.156 9.289 1 76.69 83 ASN B C 1
ATOM 2442 O O . ASN B 1 83 ? 15.898 34.906 9.117 1 76.69 83 ASN B O 1
ATOM 2446 N N . ASN B 1 84 ? 13.859 34.531 8.945 1 68.88 84 ASN B N 1
ATOM 2447 C CA . ASN B 1 84 ? 13.508 35.812 8.289 1 68.88 84 ASN B CA 1
ATOM 2448 C C . ASN B 1 84 ? 14.305 36 7.008 1 68.88 84 ASN B C 1
ATOM 2450 O O . ASN B 1 84 ? 14.352 37.125 6.473 1 68.88 84 ASN B O 1
ATOM 2454 N N . THR B 1 85 ? 15.219 35.188 6.625 1 67.06 85 THR B N 1
ATOM 2455 C CA . THR B 1 85 ? 15.906 35.281 5.344 1 67.06 85 THR B CA 1
ATOM 2456 C C . THR B 1 85 ? 15.305 34.312 4.344 1 67.06 85 THR B C 1
ATOM 2458 O O . THR B 1 85 ? 15.398 33.094 4.527 1 67.06 85 THR B O 1
ATOM 2461 N N . TYR B 1 86 ? 14.477 34.812 3.516 1 74.5 86 TYR B N 1
ATOM 2462 C CA . TYR B 1 86 ? 13.859 34 2.486 1 74.5 86 TYR B CA 1
ATOM 2463 C C . TYR B 1 86 ? 14.906 33.469 1.503 1 74.5 86 TYR B C 1
ATOM 2465 O O . TYR B 1 86 ? 15.508 34.25 0.761 1 74.5 86 TYR B O 1
ATOM 2473 N N . ASP B 1 87 ? 15.281 32.281 1.748 1 88.44 87 ASP B N 1
ATOM 2474 C CA . ASP B 1 87 ? 16.141 31.594 0.786 1 88.44 87 ASP B CA 1
ATOM 2475 C C . ASP B 1 87 ? 15.32 30.797 -0.227 1 88.44 87 ASP B C 1
ATOM 2477 O O . ASP B 1 87 ? 14.945 29.656 0.031 1 88.44 87 ASP B O 1
ATOM 2481 N N . GLU B 1 88 ? 15.062 31.359 -1.36 1 92.75 88 GLU B N 1
ATOM 2482 C CA . GLU B 1 88 ? 14.18 30.797 -2.375 1 92.75 88 GLU B CA 1
ATOM 2483 C C . GLU B 1 88 ? 14.664 29.422 -2.842 1 92.75 88 GLU B C 1
ATOM 2485 O O . GLU B 1 88 ? 13.859 28.531 -3.105 1 92.75 88 GLU B O 1
ATOM 2490 N N . LEU B 1 89 ? 15.922 29.359 -2.973 1 95.12 89 LEU B N 1
ATOM 2491 C CA . LEU B 1 89 ? 16.5 28.094 -3.436 1 95.12 89 LEU B CA 1
ATOM 2492 C C . LEU B 1 89 ? 16.188 26.969 -2.453 1 95.12 89 LEU B C 1
ATOM 2494 O O . LEU B 1 89 ? 15.781 25.875 -2.857 1 95.12 89 LEU B O 1
ATOM 2498 N N . LEU B 1 90 ? 16.344 27.188 -1.194 1 95.75 90 LEU B N 1
ATOM 2499 C CA . LEU B 1 90 ? 16.109 26.156 -0.189 1 95.75 90 LEU B CA 1
ATOM 2500 C C . LEU B 1 90 ? 14.633 25.781 -0.132 1 95.75 90 LEU B C 1
ATOM 2502 O O . LEU B 1 90 ? 14.289 24.609 0.054 1 95.75 90 LEU B O 1
ATOM 2506 N N . PHE B 1 91 ? 13.781 26.734 -0.325 1 95.94 91 PHE B N 1
ATOM 2507 C CA . PHE B 1 91 ? 12.352 26.453 -0.375 1 95.94 91 PHE B CA 1
ATOM 2508 C C . PHE B 1 91 ? 12.016 25.578 -1.578 1 95.94 91 PHE B C 1
ATOM 2510 O O . PHE B 1 91 ? 11.242 24.625 -1.463 1 95.94 91 PHE B O 1
ATOM 2517 N N . LYS B 1 92 ? 12.586 25.984 -2.674 1 97.06 92 LYS B N 1
ATOM 2518 C CA . LYS B 1 92 ? 12.352 25.203 -3.887 1 97.06 92 LYS B CA 1
ATOM 2519 C C . LYS B 1 92 ? 12.883 23.781 -3.736 1 97.06 92 LYS B C 1
ATOM 2521 O O . LYS B 1 92 ? 12.211 22.828 -4.125 1 97.06 92 LYS B O 1
ATOM 2526 N N . LEU B 1 93 ? 14.023 23.625 -3.158 1 97.56 93 LEU B N 1
ATOM 2527 C CA . LEU B 1 93 ? 14.617 22.312 -2.963 1 97.56 93 LEU B CA 1
ATOM 2528 C C . LEU B 1 93 ? 13.805 21.484 -1.973 1 97.56 93 LEU B C 1
ATOM 2530 O O . LEU B 1 93 ? 13.672 20.281 -2.133 1 97.56 93 LEU B O 1
ATOM 2534 N N . ASN B 1 94 ? 13.344 22.141 -1.012 1 97.5 94 ASN B N 1
ATOM 2535 C CA . ASN B 1 94 ? 12.5 21.469 -0.029 1 97.5 94 ASN B CA 1
ATOM 2536 C C . ASN B 1 94 ? 11.219 20.938 -0.665 1 97.5 94 ASN B C 1
ATOM 2538 O O . ASN B 1 94 ? 10.805 19.812 -0.374 1 97.5 94 ASN B O 1
ATOM 2542 N N . ARG B 1 95 ? 10.664 21.703 -1.489 1 97.69 95 ARG B N 1
ATOM 2543 C CA . ARG B 1 95 ? 9.484 21.266 -2.217 1 97.69 95 ARG B CA 1
ATOM 2544 C C . ARG B 1 95 ? 9.82 20.125 -3.168 1 97.69 95 ARG B C 1
ATOM 2546 O O . ARG B 1 95 ? 9.086 19.141 -3.246 1 97.69 95 ARG B O 1
ATOM 2553 N N . LEU B 1 96 ? 10.883 20.266 -3.846 1 97.94 96 LEU B N 1
ATOM 2554 C CA . LEU B 1 96 ? 11.328 19.234 -4.777 1 97.94 96 LEU B CA 1
ATOM 2555 C C . LEU B 1 96 ? 11.602 17.922 -4.047 1 97.94 96 LEU B C 1
ATOM 2557 O O . LEU B 1 96 ? 11.266 16.844 -4.543 1 97.94 96 LEU B O 1
ATOM 2561 N N . SER B 1 97 ? 12.211 18.031 -2.932 1 97.88 97 SER B N 1
ATOM 2562 C CA . SER B 1 97 ? 12.508 16.859 -2.131 1 97.88 97 SER B CA 1
ATOM 2563 C C . SER B 1 97 ? 11.234 16.094 -1.766 1 97.88 97 SER B C 1
ATOM 2565 O O . SER B 1 97 ? 11.18 14.875 -1.867 1 97.88 97 SER B O 1
ATOM 2567 N N . LEU B 1 98 ? 10.234 16.781 -1.422 1 98.19 98 LEU B N 1
ATOM 2568 C CA . LEU B 1 98 ? 8.969 16.141 -1.067 1 98.19 98 LEU B CA 1
ATOM 2569 C C . LEU B 1 98 ? 8.336 15.477 -2.285 1 98.19 98 LEU B C 1
ATOM 2571 O O . LEU B 1 98 ? 7.816 14.367 -2.189 1 98.19 98 LEU B O 1
ATOM 2575 N N . ILE B 1 99 ? 8.367 16.188 -3.381 1 98.5 99 ILE B N 1
ATOM 2576 C CA . ILE B 1 99 ? 7.785 15.641 -4.605 1 98.5 99 ILE B CA 1
ATOM 2577 C C . ILE B 1 99 ? 8.484 14.336 -4.973 1 98.5 99 ILE B C 1
ATOM 2579 O O . ILE B 1 99 ? 7.832 13.32 -5.215 1 98.5 99 ILE B O 1
ATOM 2583 N N . TYR B 1 100 ? 9.75 14.328 -4.957 1 98.5 100 TYR B N 1
ATOM 2584 C CA . TYR B 1 100 ? 10.492 13.148 -5.371 1 98.5 100 TYR B CA 1
ATOM 2585 C C . TYR B 1 100 ? 10.406 12.047 -4.312 1 98.5 100 TYR B C 1
ATOM 2587 O O . TYR B 1 100 ? 10.406 10.859 -4.641 1 98.5 100 TYR B O 1
ATOM 2595 N N . ALA B 1 101 ? 10.344 12.445 -3.066 1 98.38 101 ALA B N 1
ATOM 2596 C CA . ALA B 1 101 ? 10.094 11.453 -2.031 1 98.38 101 ALA B CA 1
ATOM 2597 C C . ALA B 1 101 ? 8.734 10.789 -2.227 1 98.38 101 ALA B C 1
ATOM 2599 O O . ALA B 1 101 ? 8.586 9.578 -2.01 1 98.38 101 ALA B O 1
ATOM 2600 N N . SER B 1 102 ? 7.75 11.562 -2.625 1 98.38 102 SER B N 1
ATOM 2601 C CA . SER B 1 102 ? 6.43 11.016 -2.928 1 98.38 102 SER B CA 1
ATOM 2602 C C . SER B 1 102 ? 6.492 10.047 -4.105 1 98.38 102 SER B C 1
ATOM 2604 O O . SER B 1 102 ? 5.852 8.992 -4.086 1 98.38 102 SER B O 1
ATOM 2606 N N . CYS B 1 103 ? 7.254 10.406 -5.062 1 98.56 103 CYS B N 1
ATOM 2607 C CA . CYS B 1 103 ? 7.449 9.523 -6.207 1 98.56 103 CYS B CA 1
ATOM 2608 C C . CYS B 1 103 ? 8.148 8.234 -5.789 1 98.56 103 CYS B C 1
ATOM 2610 O O . CYS B 1 103 ? 7.824 7.156 -6.285 1 98.56 103 CYS B O 1
ATOM 2612 N N . THR B 1 104 ? 9.109 8.398 -4.91 1 98.44 104 THR B N 1
ATOM 2613 C CA . THR B 1 104 ? 9.797 7.227 -4.379 1 98.44 104 THR B CA 1
ATOM 2614 C C . THR B 1 104 ? 8.812 6.309 -3.658 1 98.44 104 THR B C 1
ATOM 2616 O O . THR B 1 104 ? 8.797 5.098 -3.895 1 98.44 104 THR B O 1
ATOM 2619 N N . SER B 1 105 ? 8 6.871 -2.838 1 98.5 105 SER B N 1
ATOM 2620 C CA . SER B 1 105 ? 6.988 6.105 -2.117 1 98.5 105 SER B CA 1
ATOM 2621 C C . SER B 1 105 ? 6.023 5.422 -3.08 1 98.5 105 SER B C 1
ATOM 2623 O O . SER B 1 105 ? 5.668 4.258 -2.891 1 98.5 105 SER B O 1
ATOM 2625 N N . PHE B 1 106 ? 5.652 6.141 -4.094 1 98.5 106 PHE B N 1
ATOM 2626 C CA . PHE B 1 106 ? 4.762 5.582 -5.105 1 98.5 106 PHE B CA 1
ATOM 2627 C C . PHE B 1 106 ? 5.422 4.41 -5.82 1 98.5 106 PHE B C 1
ATOM 2629 O O . PHE B 1 106 ? 4.781 3.385 -6.066 1 98.5 106 PHE B O 1
ATOM 2636 N N . GLY B 1 107 ? 6.617 4.609 -6.191 1 98.56 107 GLY B N 1
ATOM 2637 C CA . GLY B 1 107 ? 7.363 3.516 -6.797 1 98.56 107 GLY B CA 1
ATOM 2638 C C . GLY B 1 107 ? 7.453 2.293 -5.902 1 98.56 107 GLY B C 1
ATOM 2639 O O . GLY B 1 107 ? 7.336 1.16 -6.375 1 98.56 107 GLY B O 1
ATOM 2640 N N . LEU B 1 108 ? 7.668 2.506 -4.613 1 98.25 108 LEU B N 1
ATOM 2641 C CA . LEU B 1 108 ? 7.734 1.403 -3.662 1 98.25 108 LEU B CA 1
ATOM 2642 C C . LEU B 1 108 ? 6.402 0.663 -3.592 1 98.25 108 LEU B C 1
ATOM 2644 O O . LEU B 1 108 ? 6.375 -0.56 -3.434 1 98.25 108 LEU B O 1
ATOM 2648 N N . ILE B 1 109 ? 5.309 1.385 -3.732 1 98.44 109 ILE B N 1
ATOM 2649 C CA . ILE B 1 109 ? 3.998 0.745 -3.738 1 98.44 109 ILE B CA 1
ATOM 2650 C C . ILE B 1 109 ? 3.871 -0.158 -4.965 1 98.44 109 ILE B C 1
ATOM 2652 O O . ILE B 1 109 ? 3.387 -1.288 -4.863 1 98.44 109 ILE B O 1
ATOM 2656 N N . ILE B 1 110 ? 4.309 0.302 -6.059 1 98.06 110 ILE B N 1
ATOM 2657 C CA . ILE B 1 110 ? 4.281 -0.513 -7.266 1 98.06 110 ILE B CA 1
ATOM 2658 C C . ILE B 1 110 ? 5.137 -1.762 -7.066 1 98.06 110 ILE B C 1
ATOM 2660 O O . ILE B 1 110 ? 4.703 -2.877 -7.363 1 98.06 110 ILE B O 1
ATOM 2664 N N . LEU B 1 111 ? 6.305 -1.553 -6.512 1 97.31 111 LEU B N 1
ATOM 2665 C CA . LEU B 1 111 ? 7.23 -2.662 -6.305 1 97.31 111 LEU B CA 1
ATOM 2666 C C . LEU B 1 111 ? 6.664 -3.658 -5.297 1 97.31 111 LEU B C 1
ATOM 2668 O O . LEU B 1 111 ? 6.934 -4.855 -5.383 1 97.31 111 LEU B O 1
ATOM 2672 N N . GLY B 1 112 ? 5.859 -3.15 -4.375 1 96.69 112 GLY B N 1
ATOM 2673 C CA . GLY B 1 112 ? 5.25 -4.027 -3.385 1 96.69 112 GLY B CA 1
ATOM 2674 C C . GLY B 1 112 ? 4.035 -4.77 -3.91 1 96.69 112 GLY B C 1
ATOM 2675 O O . GLY B 1 112 ? 3.693 -5.844 -3.414 1 96.69 112 GLY B O 1
ATOM 2676 N N . THR B 1 113 ? 3.402 -4.219 -4.957 1 96.06 113 THR B N 1
ATOM 2677 C CA . THR B 1 113 ? 2.137 -4.797 -5.398 1 96.06 113 THR B CA 1
ATOM 2678 C C . THR B 1 113 ? 2.318 -5.578 -6.695 1 96.06 113 THR B C 1
ATOM 2680 O O . THR B 1 113 ? 1.464 -6.383 -7.066 1 96.06 113 THR B O 1
ATOM 2683 N N . ILE B 1 114 ? 3.334 -5.348 -7.398 1 93.88 114 ILE B N 1
ATOM 2684 C CA . ILE B 1 114 ? 3.654 -6.098 -8.609 1 93.88 114 ILE B CA 1
ATOM 2685 C C . ILE B 1 114 ? 4.859 -7 -8.352 1 93.88 114 ILE B C 1
ATOM 2687 O O . ILE B 1 114 ? 5.973 -6.516 -8.133 1 93.88 114 ILE B O 1
ATOM 2691 N N . PRO B 1 115 ? 4.586 -8.297 -8.398 1 90.88 115 PRO B N 1
ATOM 2692 C CA . PRO B 1 115 ? 5.672 -9.219 -8.062 1 90.88 115 PRO B CA 1
ATOM 2693 C C . PRO B 1 115 ? 6.762 -9.266 -9.133 1 90.88 115 PRO B C 1
ATOM 2695 O O . PRO B 1 115 ? 6.504 -8.93 -10.297 1 90.88 115 PRO B O 1
ATOM 2698 N N . VAL B 1 116 ? 7.945 -9.664 -8.711 1 91.06 116 VAL B N 1
ATOM 2699 C CA . VAL B 1 116 ? 9.078 -9.742 -9.633 1 91.06 116 VAL B CA 1
ATOM 2700 C C . VAL B 1 116 ? 8.797 -10.805 -10.695 1 91.06 116 VAL B C 1
ATOM 2702 O O . VAL B 1 116 ? 9.07 -10.594 -11.875 1 91.06 116 VAL B O 1
ATOM 2705 N N . LEU B 1 117 ? 8.328 -12 -10.242 1 87.81 117 LEU B N 1
ATOM 2706 C CA . LEU B 1 117 ? 7.945 -13.031 -11.195 1 87.81 117 LEU B CA 1
ATOM 2707 C C . LEU B 1 117 ? 6.438 -13.016 -11.438 1 87.81 117 LEU B C 1
ATOM 2709 O O . LEU B 1 117 ? 5.652 -13.062 -10.484 1 87.81 117 LEU B O 1
ATOM 2713 N N . PRO B 1 118 ? 5.984 -12.898 -12.703 1 88.5 118 PRO B N 1
ATOM 2714 C CA . PRO B 1 118 ? 6.727 -13.008 -13.961 1 88.5 118 PRO B CA 1
ATOM 2715 C C . PRO B 1 118 ? 7.086 -11.648 -14.562 1 88.5 118 PRO B C 1
ATOM 2717 O O . PRO B 1 118 ? 7.422 -11.562 -15.742 1 88.5 118 PRO B O 1
ATOM 2720 N N . TYR B 1 119 ? 7.078 -10.641 -13.797 1 92.25 119 TYR B N 1
ATOM 2721 C CA . TYR B 1 119 ? 7.242 -9.305 -14.352 1 92.25 119 TYR B CA 1
ATOM 2722 C C . TYR B 1 119 ? 8.641 -8.766 -14.078 1 92.25 119 TYR B C 1
ATOM 2724 O O . TYR B 1 119 ? 8.805 -7.617 -13.664 1 92.25 119 TYR B O 1
ATOM 2732 N N . PHE B 1 120 ? 9.68 -9.5 -14.398 1 92.19 120 PHE B N 1
ATOM 2733 C CA . PHE B 1 120 ? 11.062 -9.203 -14.039 1 92.19 120 PHE B CA 1
ATOM 2734 C C . PHE B 1 120 ? 11.516 -7.887 -14.664 1 92.19 120 PHE B C 1
ATOM 2736 O O . PHE B 1 120 ? 12.055 -7.02 -13.969 1 92.19 120 PHE B O 1
ATOM 2743 N N . TYR B 1 121 ? 11.289 -7.66 -15.906 1 92.56 121 TYR B N 1
ATOM 2744 C CA . TYR B 1 121 ? 11.789 -6.48 -16.594 1 92.56 121 TYR B CA 1
ATOM 2745 C C . TYR B 1 121 ? 11.062 -5.223 -16.125 1 92.56 121 TYR B C 1
ATOM 2747 O O . TYR B 1 121 ? 11.688 -4.18 -15.906 1 92.56 121 TYR B O 1
ATOM 2755 N N . PHE B 1 122 ? 9.789 -5.375 -16 1 94.81 122 PHE B N 1
ATOM 2756 C CA . PHE B 1 122 ? 9.008 -4.246 -15.516 1 94.81 122 PHE B CA 1
ATOM 2757 C C . PHE B 1 122 ? 9.406 -3.887 -14.094 1 94.81 122 PHE B C 1
ATOM 2759 O O . PHE B 1 122 ? 9.672 -2.721 -13.789 1 94.81 122 PHE B O 1
ATOM 2766 N N . HIS B 1 123 ? 9.438 -4.871 -13.227 1 94.81 123 HIS B N 1
ATOM 2767 C CA . HIS B 1 123 ? 9.797 -4.684 -11.82 1 94.81 123 HIS B CA 1
ATOM 2768 C C . HIS B 1 123 ? 11.18 -4.051 -11.688 1 94.81 123 HIS B C 1
ATOM 2770 O O . HIS B 1 123 ? 11.359 -3.111 -10.906 1 94.81 123 HIS B O 1
ATOM 2776 N N . THR B 1 124 ? 12.133 -4.5 -12.477 1 94.5 124 THR B N 1
ATOM 2777 C CA . THR B 1 124 ? 13.5 -3.973 -12.453 1 94.5 124 THR B CA 1
ATOM 2778 C C . THR B 1 124 ? 13.523 -2.521 -12.922 1 94.5 124 THR B C 1
ATOM 2780 O O . THR B 1 124 ? 14.188 -1.68 -12.32 1 94.5 124 THR B O 1
ATOM 2783 N N . GLY B 1 125 ? 12.797 -2.229 -13.977 1 96.06 125 GLY B N 1
ATOM 2784 C CA . GLY B 1 125 ? 12.711 -0.858 -14.453 1 96.06 125 GLY B CA 1
ATOM 2785 C C . GLY B 1 125 ? 12.148 0.1 -13.422 1 96.06 125 GLY B C 1
ATOM 2786 O O . GLY B 1 125 ? 12.711 1.172 -13.188 1 96.06 125 GLY B O 1
ATOM 2787 N N . VAL B 1 126 ? 11.086 -0.288 -12.797 1 97.62 126 VAL B N 1
ATOM 2788 C CA . VAL B 1 126 ? 10.469 0.524 -11.75 1 97.62 126 VAL B CA 1
ATOM 2789 C C . VAL B 1 126 ? 11.445 0.69 -10.594 1 97.62 126 VAL B C 1
ATOM 2791 O O . VAL B 1 126 ? 11.523 1.762 -9.984 1 97.62 126 VAL B O 1
ATOM 2794 N N . GLY B 1 127 ? 12.164 -0.408 -10.297 1 96.94 127 GLY B N 1
ATOM 2795 C CA . GLY B 1 127 ? 13.172 -0.315 -9.25 1 96.94 127 GLY B CA 1
ATOM 2796 C C . GLY B 1 127 ? 14.203 0.77 -9.516 1 96.94 127 GLY B C 1
ATOM 2797 O O . GLY B 1 127 ? 14.477 1.593 -8.641 1 96.94 127 GLY B O 1
ATOM 2798 N N . PHE B 1 128 ? 14.711 0.837 -10.695 1 96.62 128 PHE B N 1
ATOM 2799 C CA . PHE B 1 128 ? 15.727 1.821 -11.047 1 96.62 128 PHE B CA 1
ATOM 2800 C C . PHE B 1 128 ? 15.156 3.232 -10.992 1 96.62 128 PHE B C 1
ATOM 2802 O O . PHE B 1 128 ? 15.812 4.152 -10.492 1 96.62 128 PHE B O 1
ATOM 2809 N N . VAL B 1 129 ? 13.961 3.385 -11.461 1 97.88 129 VAL B N 1
ATOM 2810 C CA . VAL B 1 129 ? 13.32 4.695 -11.453 1 97.88 129 VAL B CA 1
ATOM 2811 C C . VAL B 1 129 ? 13.07 5.141 -10.016 1 97.88 129 VAL B C 1
ATOM 2813 O O . VAL B 1 129 ? 13.297 6.305 -9.672 1 97.88 129 VAL B O 1
ATOM 2816 N N . THR B 1 130 ? 12.609 4.227 -9.203 1 98 130 THR B N 1
ATOM 2817 C CA . THR B 1 130 ? 12.359 4.52 -7.801 1 98 130 THR B CA 1
ATOM 2818 C C . THR B 1 130 ? 13.641 4.957 -7.098 1 98 130 THR B C 1
ATOM 2820 O O . THR B 1 130 ? 13.641 5.941 -6.352 1 98 130 THR B O 1
ATOM 2823 N N . PHE B 1 131 ? 14.742 4.297 -7.375 1 97.25 131 PHE B N 1
ATOM 2824 C CA . PHE B 1 131 ? 16.016 4.656 -6.781 1 97.25 131 PHE B CA 1
ATOM 2825 C C . PHE B 1 131 ? 16.5 6.012 -7.293 1 97.25 131 PHE B C 1
ATOM 2827 O O . PHE B 1 131 ? 17.125 6.77 -6.559 1 97.25 131 PHE B O 1
ATOM 2834 N N . ALA B 1 132 ? 16.219 6.27 -8.516 1 97.38 132 ALA B N 1
ATOM 2835 C CA . ALA B 1 132 ? 16.594 7.57 -9.07 1 97.38 132 ALA B CA 1
ATOM 2836 C C . ALA B 1 132 ? 15.859 8.695 -8.344 1 97.38 132 ALA B C 1
ATOM 2838 O O . ALA B 1 132 ? 16.453 9.727 -8.008 1 97.38 132 ALA B O 1
ATOM 2839 N N . PHE B 1 133 ? 14.578 8.523 -8.117 1 98.25 133 PHE B N 1
ATOM 2840 C CA . PHE B 1 133 ? 13.82 9.508 -7.359 1 98.25 133 PHE B CA 1
ATOM 2841 C C . PHE B 1 133 ? 14.383 9.664 -5.949 1 98.25 133 PHE B C 1
ATOM 2843 O O . PHE B 1 133 ? 14.523 10.781 -5.453 1 98.25 133 PHE B O 1
ATOM 2850 N N . ALA B 1 134 ? 14.719 8.547 -5.359 1 97.75 134 ALA B N 1
ATOM 2851 C CA . ALA B 1 134 ? 15.297 8.586 -4.02 1 97.75 134 ALA B CA 1
ATOM 2852 C C . ALA B 1 134 ? 16.625 9.344 -4.012 1 97.75 134 ALA B C 1
ATOM 2854 O O . ALA B 1 134 ? 16.906 10.109 -3.086 1 97.75 134 ALA B O 1
ATOM 2855 N N . MET B 1 135 ? 17.375 9.117 -5.035 1 97.12 135 MET B N 1
ATOM 2856 C CA . MET B 1 135 ? 18.672 9.773 -5.152 1 97.12 135 MET B CA 1
ATOM 2857 C C . MET B 1 135 ? 18.516 11.289 -5.18 1 97.12 135 MET B C 1
ATOM 2859 O O . MET B 1 135 ? 19.234 12.008 -4.484 1 97.12 135 MET B O 1
ATOM 2863 N N . VAL B 1 136 ? 17.562 11.75 -5.895 1 97.38 136 VAL B N 1
ATOM 2864 C CA . VAL B 1 136 ? 17.312 13.18 -5.98 1 97.38 136 VAL B CA 1
ATOM 2865 C C . VAL B 1 136 ? 16.891 13.719 -4.613 1 97.38 136 VAL B C 1
ATOM 2867 O O . VAL B 1 136 ? 17.375 14.758 -4.164 1 97.38 136 VAL B O 1
ATOM 2870 N N . THR B 1 137 ? 16 12.992 -4.016 1 97.62 137 THR B N 1
ATOM 2871 C CA . THR B 1 137 ? 15.539 13.367 -2.688 1 97.62 137 THR B CA 1
ATOM 2872 C C . THR B 1 137 ? 16.703 13.477 -1.711 1 97.62 137 THR B C 1
ATOM 2874 O O . THR B 1 137 ? 16.828 14.469 -0.992 1 97.62 137 THR B O 1
ATOM 2877 N N . ILE B 1 138 ? 17.531 12.547 -1.727 1 97.38 138 ILE B N 1
ATOM 2878 C CA . ILE B 1 138 ? 18.625 12.43 -0.773 1 97.38 138 ILE B CA 1
ATOM 2879 C C . ILE B 1 138 ? 19.641 13.555 -1.019 1 97.38 138 ILE B C 1
ATOM 2881 O O . ILE B 1 138 ? 20.125 14.172 -0.073 1 97.38 138 ILE B O 1
ATOM 2885 N N . HIS B 1 139 ? 19.906 13.852 -2.234 1 97.94 139 HIS B N 1
ATOM 2886 C CA . HIS B 1 139 ? 20.859 14.922 -2.543 1 97.94 139 HIS B CA 1
ATOM 2887 C C . HIS B 1 139 ? 20.281 16.281 -2.15 1 97.94 139 HIS B C 1
ATOM 2889 O O . HIS B 1 139 ? 21 17.125 -1.604 1 97.94 139 HIS B O 1
ATOM 2895 N N . ALA B 1 140 ? 19.047 16.469 -2.465 1 97.56 140 ALA B N 1
ATOM 2896 C CA . ALA B 1 140 ? 18.406 17.719 -2.078 1 97.56 140 ALA B CA 1
ATOM 2897 C C . ALA B 1 140 ? 18.406 17.891 -0.563 1 97.56 140 ALA B C 1
ATOM 2899 O O . ALA B 1 140 ? 18.781 18.953 -0.058 1 97.56 140 ALA B O 1
ATOM 2900 N N . GLU B 1 141 ? 18.109 16.844 0.113 1 96.69 141 GLU B N 1
ATOM 2901 C CA . GLU B 1 141 ? 18.016 16.922 1.567 1 96.69 141 GLU B CA 1
ATOM 2902 C C . GLU B 1 141 ? 19.406 17.094 2.191 1 96.69 141 GLU B C 1
ATOM 2904 O O . GLU B 1 141 ? 19.547 17.766 3.219 1 96.69 141 GLU B O 1
ATOM 2909 N N . THR B 1 142 ? 20.359 16.422 1.622 1 97.06 142 THR B N 1
ATOM 2910 C CA . THR B 1 142 ? 21.734 16.594 2.09 1 97.06 142 THR B CA 1
ATOM 2911 C C . THR B 1 142 ? 22.172 18.047 1.927 1 97.06 142 THR B C 1
ATOM 2913 O O . THR B 1 142 ? 22.734 18.641 2.852 1 97.06 142 THR B O 1
ATOM 2916 N N . TYR B 1 143 ? 21.891 18.609 0.78 1 97.25 143 TYR B N 1
ATOM 2917 C CA . TYR B 1 143 ? 22.219 20.016 0.535 1 97.25 143 TYR B CA 1
ATOM 2918 C C . TYR B 1 143 ? 21.516 20.922 1.527 1 97.25 143 TYR B C 1
ATOM 2920 O O . TYR B 1 143 ? 22.141 21.797 2.123 1 97.25 143 TYR B O 1
ATOM 2928 N N . ILE B 1 144 ? 20.266 20.688 1.716 1 96.12 144 ILE B N 1
ATOM 2929 C CA . ILE B 1 144 ? 19.469 21.5 2.633 1 96.12 144 ILE B CA 1
ATOM 2930 C C . ILE B 1 144 ? 20.047 21.406 4.043 1 96.12 144 ILE B C 1
ATOM 2932 O O . ILE B 1 144 ? 20.219 22.422 4.719 1 96.12 144 ILE B O 1
ATOM 2936 N N . SER B 1 145 ? 20.375 20.219 4.441 1 95.06 145 SER B N 1
ATOM 2937 C CA . SER B 1 145 ? 20.906 20 5.781 1 95.06 145 SER B CA 1
ATOM 2938 C C . SER B 1 145 ? 22.219 20.75 5.984 1 95.06 145 SER B C 1
ATOM 2940 O O . SER B 1 145 ? 22.453 21.328 7.047 1 95.06 145 SER B O 1
ATOM 2942 N N . CYS B 1 146 ? 23.016 20.812 4.992 1 95.62 146 CYS B N 1
ATOM 2943 C CA . CYS B 1 146 ? 24.297 21.516 5.078 1 95.62 146 CYS B CA 1
ATOM 2944 C C . CYS B 1 146 ? 24.094 23.016 5.16 1 95.62 146 CYS B C 1
ATOM 2946 O O . CYS B 1 146 ? 24.812 23.719 5.871 1 95.62 146 CYS B O 1
ATOM 2948 N N . LYS B 1 147 ? 23.109 23.453 4.492 1 94.25 147 LYS B N 1
ATOM 2949 C CA . LYS B 1 147 ? 22.844 24.891 4.461 1 94.25 147 LYS B CA 1
ATOM 2950 C C . LYS B 1 147 ? 22.188 25.359 5.758 1 94.25 147 LYS B C 1
ATOM 2952 O O . LYS B 1 147 ? 22.359 26.516 6.164 1 94.25 147 LYS B O 1
ATOM 2957 N N . LEU B 1 148 ? 21.5 24.5 6.324 1 92.44 148 LEU B N 1
ATOM 2958 C CA . LEU B 1 148 ? 20.828 24.859 7.566 1 92.44 148 LEU B CA 1
ATOM 2959 C C . LEU B 1 148 ? 21.812 24.891 8.734 1 92.44 148 LEU B C 1
ATOM 2961 O O . LEU B 1 148 ? 21.547 25.516 9.758 1 92.44 148 LEU B O 1
ATOM 2965 N N . TYR B 1 149 ? 22.875 24.266 8.594 1 91 149 TYR B N 1
ATOM 2966 C CA . TYR B 1 149 ? 23.938 24.297 9.602 1 91 149 TYR B CA 1
ATOM 2967 C C . TYR B 1 149 ? 24.641 25.641 9.594 1 91 149 TYR B C 1
ATOM 2969 O O . TYR B 1 149 ? 24.859 26.234 8.531 1 91 149 TYR B O 1
ATOM 2977 N N . PRO B 1 150 ? 24.969 26.094 10.641 1 90.25 150 PRO B N 1
ATOM 2978 C CA . PRO B 1 150 ? 24.969 25.547 12 1 90.25 150 PRO B CA 1
ATOM 2979 C C . PRO B 1 150 ? 23.719 25.906 12.789 1 90.25 150 PRO B C 1
ATOM 2981 O O . PRO B 1 150 ? 23.609 25.547 13.969 1 90.25 150 PRO B O 1
ATOM 2984 N N . ARG B 1 151 ? 22.875 26.531 12.219 1 84 151 ARG B N 1
ATOM 2985 C CA . ARG B 1 151 ? 21.672 26.938 12.953 1 84 151 ARG B CA 1
ATOM 2986 C C . ARG B 1 151 ? 20.875 25.734 13.406 1 84 151 ARG B C 1
ATOM 2988 O O . ARG B 1 151 ? 20.312 25.734 14.508 1 84 151 ARG B O 1
ATOM 2995 N N . PHE B 1 152 ? 20.938 24.797 12.477 1 85.88 152 PHE B N 1
ATOM 2996 C CA . PHE B 1 152 ? 20.234 23.547 12.773 1 85.88 152 PHE B CA 1
ATOM 2997 C C . PHE B 1 152 ? 21.047 22.344 12.32 1 85.88 152 PHE B C 1
ATOM 2999 O O . PHE B 1 152 ? 21.719 22.391 11.289 1 85.88 152 PHE B O 1
ATOM 3006 N N . GLY B 1 153 ? 21.062 21.359 13.086 1 85.81 153 GLY B N 1
ATOM 3007 C CA . GLY B 1 153 ? 21.688 20.109 12.703 1 85.81 153 GLY B CA 1
ATOM 3008 C C . GLY B 1 153 ? 23.094 19.953 13.258 1 85.81 153 GLY B C 1
ATOM 3009 O O . GLY B 1 153 ? 23.469 20.641 14.211 1 85.81 153 GLY B O 1
ATOM 3010 N N . SER B 1 154 ? 23.766 18.938 12.828 1 91 154 SER B N 1
ATOM 3011 C CA . SER B 1 154 ? 25.109 18.594 13.297 1 91 154 SER B CA 1
ATOM 3012 C C . SER B 1 154 ? 26.078 18.438 12.125 1 91 154 SER B C 1
ATOM 3014 O O . SER B 1 154 ? 25.719 17.906 11.078 1 91 154 SER B O 1
ATOM 3016 N N . LYS B 1 155 ? 27.25 18.922 12.43 1 93.06 155 LYS B N 1
ATOM 3017 C CA . LYS B 1 155 ? 28.297 18.812 11.414 1 93.06 155 LYS B CA 1
ATOM 3018 C C . LYS B 1 155 ? 28.641 17.344 11.133 1 93.06 155 LYS B C 1
ATOM 3020 O O . LYS B 1 155 ? 28.844 16.969 9.984 1 93.06 155 LYS B O 1
ATOM 3025 N N . ARG B 1 156 ? 28.703 16.609 12.164 1 94.19 156 ARG B N 1
ATOM 3026 C CA . ARG B 1 156 ? 29.031 15.195 12.023 1 94.19 156 ARG B CA 1
ATOM 3027 C C . ARG B 1 156 ? 27.984 14.461 11.195 1 94.19 156 ARG B C 1
ATOM 3029 O O . ARG B 1 156 ? 28.312 13.672 10.312 1 94.19 156 ARG B O 1
ATOM 3036 N N . LEU B 1 157 ? 26.781 14.695 11.383 1 93 157 LEU B N 1
ATOM 3037 C CA . LEU B 1 157 ? 25.688 14.055 10.656 1 93 157 LEU B CA 1
ATOM 3038 C C . LEU B 1 157 ? 25.688 14.492 9.195 1 93 157 LEU B C 1
ATOM 3040 O O . LEU B 1 157 ? 25.422 13.688 8.297 1 93 157 LEU B O 1
ATOM 3044 N N . ASN B 1 158 ? 25.938 15.719 9.031 1 96 158 ASN B N 1
ATOM 3045 C CA . ASN B 1 158 ? 25.984 16.219 7.656 1 96 158 ASN B CA 1
ATOM 3046 C C . ASN B 1 158 ? 27.094 15.539 6.855 1 96 158 ASN B C 1
ATOM 3048 O O . ASN B 1 158 ? 26.922 15.227 5.68 1 96 158 ASN B O 1
ATOM 3052 N N . LYS B 1 159 ? 28.234 15.422 7.52 1 96.75 159 LYS B N 1
ATOM 3053 C CA . LYS B 1 159 ? 29.328 14.711 6.859 1 96.75 159 LYS B CA 1
ATOM 3054 C C . LYS B 1 159 ? 28.906 13.297 6.477 1 96.75 159 LYS B C 1
ATOM 3056 O O . LYS B 1 159 ? 29.219 12.828 5.379 1 96.75 159 LYS B O 1
ATOM 3061 N N . PHE B 1 160 ? 28.312 12.664 7.395 1 96.19 160 PHE B N 1
ATOM 3062 C CA . PHE B 1 160 ? 27.812 11.312 7.148 1 96.19 160 PHE B CA 1
ATOM 3063 C C . PHE B 1 160 ? 26.844 11.305 5.973 1 96.19 160 PHE B C 1
ATOM 3065 O O . PHE B 1 160 ? 26.938 10.438 5.098 1 96.19 160 PHE B O 1
ATOM 3072 N N . ARG B 1 161 ? 25.953 12.258 5.898 1 96.56 161 ARG B N 1
ATOM 3073 C CA . ARG B 1 161 ? 24.984 12.375 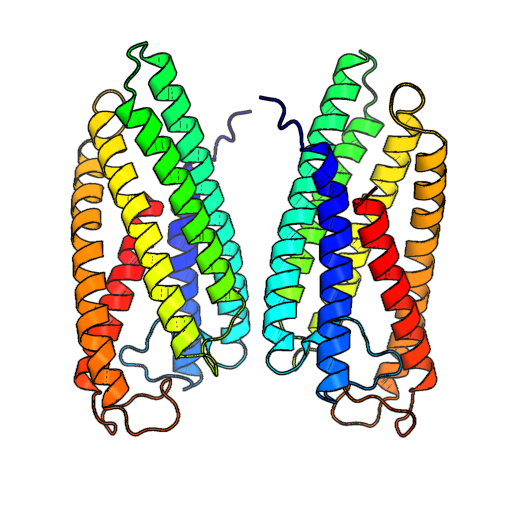4.809 1 96.56 161 ARG B CA 1
ATOM 3074 C C . ARG B 1 161 ? 25.703 12.594 3.475 1 96.56 161 ARG B C 1
ATOM 3076 O O . ARG B 1 161 ? 25.297 12.031 2.453 1 96.56 161 ARG B O 1
ATOM 3083 N N . ILE B 1 162 ? 26.672 13.375 3.508 1 97.69 162 ILE B N 1
ATOM 3084 C CA . ILE B 1 162 ? 27.422 13.656 2.285 1 97.69 162 ILE B CA 1
ATOM 3085 C C . ILE B 1 162 ? 28.062 12.375 1.765 1 97.69 162 ILE B C 1
ATOM 3087 O O . ILE B 1 162 ? 27.984 12.07 0.573 1 97.69 162 ILE B O 1
ATOM 3091 N N . VAL B 1 163 ? 28.672 11.656 2.643 1 97.69 163 VAL B N 1
ATOM 3092 C CA . VAL B 1 163 ? 29.328 10.414 2.252 1 97.69 163 VAL B CA 1
ATOM 3093 C C . VAL B 1 163 ? 28.312 9.461 1.633 1 97.69 163 VAL B C 1
ATOM 3095 O O . VAL B 1 163 ? 28.547 8.914 0.55 1 97.69 163 VAL B O 1
ATOM 3098 N N . LEU B 1 164 ? 27.203 9.289 2.248 1 97.25 164 LEU B N 1
ATOM 3099 C CA . LEU B 1 164 ? 26.172 8.383 1.762 1 97.25 164 LEU B CA 1
ATOM 3100 C C . LEU B 1 164 ? 25.594 8.875 0.435 1 97.25 164 LEU B C 1
ATOM 3102 O O . LEU B 1 164 ? 25.297 8.07 -0.45 1 97.25 164 LEU B O 1
ATOM 3106 N N . SER B 1 165 ? 25.438 10.195 0.322 1 97.62 165 SER B N 1
ATOM 3107 C CA . SER B 1 165 ? 24.875 10.758 -0.897 1 97.62 165 SER B CA 1
ATOM 3108 C C . SER B 1 165 ? 25.797 10.539 -2.092 1 97.62 165 SER B C 1
ATOM 3110 O O . SER B 1 165 ? 25.344 10.508 -3.236 1 97.62 165 SER B O 1
ATOM 3112 N N . VAL B 1 166 ? 27.047 10.375 -1.838 1 97.69 166 VAL B N 1
ATOM 3113 C CA . VAL B 1 166 ? 28.016 10.109 -2.9 1 97.69 166 VAL B CA 1
ATOM 3114 C C . VAL B 1 166 ? 28.031 8.617 -3.227 1 97.69 166 VAL B C 1
ATOM 3116 O O . VAL B 1 166 ? 28.141 8.234 -4.395 1 97.69 166 VAL B O 1
ATOM 3119 N N . ILE B 1 167 ? 27.906 7.805 -2.266 1 98 167 ILE B N 1
ATOM 3120 C CA . ILE B 1 167 ? 27.953 6.355 -2.432 1 98 167 ILE B CA 1
ATOM 3121 C C . ILE B 1 167 ? 26.75 5.898 -3.254 1 98 167 ILE B C 1
ATOM 3123 O O . ILE B 1 167 ? 26.875 5.023 -4.113 1 98 167 ILE B O 1
ATOM 3127 N N . LEU B 1 168 ? 25.625 6.508 -3.117 1 97.69 168 LEU B N 1
ATOM 3128 C CA . LEU B 1 168 ? 24.375 6.027 -3.688 1 97.69 168 LEU B CA 1
ATOM 3129 C C . LEU B 1 168 ? 24.422 6.062 -5.211 1 97.69 168 LEU B C 1
ATOM 3131 O O . LEU B 1 168 ? 24.172 5.043 -5.867 1 97.69 168 LEU B O 1
ATOM 3135 N N . PRO B 1 169 ? 24.766 7.199 -5.809 1 97.69 169 PRO B N 1
ATOM 3136 C CA . PRO B 1 169 ? 24.797 7.195 -7.27 1 97.69 169 PRO B CA 1
ATOM 3137 C C . PRO B 1 169 ? 25.859 6.25 -7.836 1 97.69 169 PRO B C 1
ATOM 3139 O O . PRO B 1 169 ? 25.656 5.652 -8.898 1 97.69 169 PRO B O 1
ATOM 3142 N N . ILE B 1 170 ? 26.953 6.074 -7.172 1 98.12 170 ILE B N 1
ATOM 3143 C CA . ILE B 1 170 ? 28 5.176 -7.625 1 98.12 170 ILE B CA 1
ATOM 3144 C C . ILE B 1 170 ? 27.5 3.73 -7.574 1 98.12 170 ILE B C 1
ATOM 3146 O O . ILE B 1 170 ? 27.703 2.969 -8.523 1 98.12 170 ILE B O 1
ATOM 3150 N N . ALA B 1 171 ? 26.906 3.404 -6.512 1 98.25 171 ALA B N 1
ATOM 3151 C CA . ALA B 1 171 ? 26.375 2.055 -6.344 1 98.25 171 ALA B CA 1
ATOM 3152 C C . ALA B 1 171 ? 25.281 1.768 -7.359 1 98.25 171 ALA B C 1
ATOM 3154 O O . ALA B 1 171 ? 25.234 0.692 -7.961 1 98.25 171 ALA B O 1
ATOM 3155 N N . MET B 1 172 ? 24.438 2.742 -7.578 1 97.62 172 MET B N 1
ATOM 3156 C CA . MET B 1 172 ? 23.344 2.568 -8.523 1 97.62 172 MET B CA 1
ATOM 3157 C C . MET B 1 172 ? 23.859 2.396 -9.945 1 97.62 172 MET B C 1
ATOM 3159 O O . MET B 1 172 ? 23.375 1.544 -10.695 1 97.62 172 MET B O 1
ATOM 3163 N N . PHE B 1 173 ? 24.797 3.23 -10.281 1 97.75 173 PHE B N 1
ATOM 3164 C CA . PHE B 1 173 ? 25.391 3.143 -11.609 1 97.75 173 PHE B CA 1
ATOM 3165 C C . PHE B 1 173 ? 26.094 1.803 -11.805 1 97.75 173 PHE B C 1
ATOM 3167 O O . PHE B 1 173 ? 25.922 1.156 -12.836 1 97.75 173 PHE B O 1
ATOM 3174 N N . SER B 1 174 ? 26.859 1.349 -10.852 1 98.19 174 SER B N 1
ATOM 3175 C CA . SER B 1 174 ? 27.562 0.07 -10.914 1 98.19 174 SER B CA 1
ATOM 3176 C C . SER B 1 174 ? 26.578 -1.094 -11.008 1 98.19 174 SER B C 1
ATOM 3178 O O . SER B 1 174 ? 26.812 -2.053 -11.742 1 98.19 174 SER B O 1
ATOM 3180 N N . CYS B 1 175 ? 25.484 -0.989 -10.297 1 98 175 CYS B N 1
ATOM 3181 C CA . CYS B 1 175 ? 24.438 -2.006 -10.367 1 98 175 CYS B CA 1
ATOM 3182 C C . CYS B 1 175 ? 23.875 -2.104 -11.781 1 98 175 CYS B C 1
ATOM 3184 O O . CYS B 1 175 ? 23.781 -3.193 -12.344 1 98 175 CYS B O 1
ATOM 3186 N N . ALA B 1 176 ? 23.594 -0.941 -12.352 1 97 176 ALA B N 1
ATOM 3187 C CA . ALA B 1 176 ? 22.938 -0.896 -13.664 1 97 176 ALA B CA 1
ATOM 3188 C C . ALA B 1 176 ? 23.875 -1.427 -14.75 1 97 176 ALA B C 1
ATOM 3190 O O . ALA B 1 176 ? 23.469 -2.232 -15.586 1 97 176 ALA B O 1
ATOM 3191 N N . VAL B 1 177 ? 25.109 -1.054 -14.734 1 97.56 177 VAL B N 1
ATOM 3192 C CA . VAL B 1 177 ? 26.031 -1.384 -15.805 1 97.56 177 VAL B CA 1
ATOM 3193 C C . VAL B 1 177 ? 26.359 -2.875 -15.758 1 97.56 177 VAL B C 1
ATOM 3195 O O . VAL B 1 177 ? 26.719 -3.467 -16.781 1 97.56 177 VAL B O 1
ATOM 3198 N N . THR B 1 178 ? 26.266 -3.496 -14.594 1 97.81 178 THR B N 1
ATOM 3199 C CA . THR B 1 178 ? 26.578 -4.918 -14.492 1 97.81 178 THR B CA 1
ATOM 3200 C C . THR B 1 178 ? 25.312 -5.758 -14.641 1 97.81 178 THR B C 1
ATOM 3202 O O . THR B 1 178 ? 25.375 -6.91 -15.078 1 97.81 178 THR B O 1
ATOM 3205 N N . LEU B 1 179 ? 24.219 -5.184 -14.344 1 96.94 179 LEU B N 1
ATOM 3206 C CA . LEU B 1 179 ? 22.953 -5.914 -14.445 1 96.94 179 LEU B CA 1
ATOM 3207 C C . LEU B 1 179 ? 22.609 -6.199 -15.906 1 96.94 179 LEU B C 1
ATOM 3209 O O . LEU B 1 179 ? 22.266 -7.328 -16.25 1 96.94 179 LEU B O 1
ATOM 3213 N N . ILE B 1 180 ? 22.734 -5.211 -16.766 1 95.19 180 ILE B N 1
ATOM 3214 C CA . ILE B 1 180 ? 22.266 -5.293 -18.141 1 95.19 180 ILE B CA 1
ATOM 3215 C C . ILE B 1 180 ? 22.969 -6.43 -18.859 1 95.19 180 ILE B C 1
ATOM 3217 O O . ILE B 1 180 ? 22.328 -7.359 -19.359 1 95.19 180 ILE B O 1
ATOM 3221 N N . PRO B 1 181 ? 24.266 -6.492 -18.906 1 96.44 181 PRO B N 1
ATOM 3222 C CA . PRO B 1 181 ? 24.922 -7.617 -19.578 1 96.44 181 PRO B CA 1
ATOM 3223 C C . PRO B 1 181 ? 24.641 -8.953 -18.891 1 96.44 181 PRO B C 1
ATOM 3225 O O . PRO B 1 181 ? 24.547 -9.992 -19.562 1 96.44 181 PRO B O 1
ATOM 3228 N N . SER B 1 182 ? 24.516 -8.984 -17.562 1 96.12 182 SER B N 1
ATOM 3229 C CA . SER B 1 182 ? 24.25 -10.234 -16.844 1 96.12 182 SER B CA 1
ATOM 3230 C C . SER B 1 182 ? 22.922 -10.844 -17.281 1 96.12 182 SER B C 1
ATOM 3232 O O . SER B 1 182 ? 22.828 -12.055 -17.5 1 96.12 182 SER B O 1
ATOM 3234 N N . VAL B 1 183 ? 21.953 -10.016 -17.469 1 94.19 183 VAL B N 1
ATOM 3235 C CA . VAL B 1 183 ? 20.625 -10.484 -17.844 1 94.19 183 VAL B CA 1
ATOM 3236 C C . VAL B 1 183 ? 20.656 -11.008 -19.266 1 94.19 183 VAL B C 1
ATOM 3238 O O . VAL B 1 183 ? 20.016 -12.016 -19.578 1 94.19 183 VAL B O 1
ATOM 3241 N N . PHE B 1 184 ? 21.391 -10.398 -20.141 1 94.56 184 PHE B N 1
ATOM 3242 C CA . PHE B 1 184 ? 21.484 -10.828 -21.531 1 94.56 184 PHE B CA 1
ATOM 3243 C C . PHE B 1 184 ? 22.219 -12.164 -21.625 1 94.56 184 PHE B C 1
ATOM 3245 O O . PHE B 1 184 ? 21.969 -12.945 -22.547 1 94.56 184 PHE B O 1
ATOM 3252 N N . MET B 1 185 ? 23.031 -12.477 -20.688 1 96.06 185 MET B N 1
ATOM 3253 C CA . MET B 1 185 ? 23.859 -13.68 -20.719 1 96.06 185 MET B CA 1
ATOM 3254 C C . MET B 1 185 ? 23.141 -14.852 -20.047 1 96.06 185 MET B C 1
ATOM 3256 O O . MET B 1 185 ? 23.484 -16.016 -20.297 1 96.06 185 MET B O 1
ATOM 3260 N N . PHE B 1 186 ? 22.266 -14.523 -19.219 1 95.06 186 PHE B N 1
ATOM 3261 C CA . PHE B 1 186 ? 21.609 -15.562 -18.422 1 95.06 186 PHE B CA 1
ATOM 3262 C C . PHE B 1 186 ? 20.984 -16.625 -19.328 1 95.06 186 PHE B C 1
ATOM 3264 O O . PHE B 1 186 ? 20.266 -16.297 -20.281 1 95.06 186 PHE B O 1
ATOM 3271 N N . ASP B 1 187 ? 21.234 -17.844 -19.062 1 95.62 187 ASP B N 1
ATOM 3272 C CA . ASP B 1 187 ? 20.781 -18.938 -19.906 1 95.62 187 ASP B CA 1
ATOM 3273 C C . ASP B 1 187 ? 19.844 -19.875 -19.141 1 95.62 187 ASP B C 1
ATOM 3275 O O . ASP B 1 187 ? 19.594 -21 -19.578 1 95.62 187 ASP B O 1
ATOM 3279 N N . GLY B 1 188 ? 19.453 -19.438 -17.969 1 92.88 188 GLY B N 1
ATOM 3280 C CA . GLY B 1 188 ? 18.531 -20.25 -17.188 1 92.88 188 GLY B CA 1
ATOM 3281 C C . GLY B 1 188 ? 17.078 -19.891 -17.438 1 92.88 188 GLY B C 1
ATOM 3282 O O . GLY B 1 188 ? 16.766 -19.156 -18.375 1 92.88 188 GLY B O 1
ATOM 3283 N N . THR B 1 189 ? 16.188 -20.469 -16.672 1 89.94 189 THR B N 1
ATOM 3284 C CA . THR B 1 189 ? 14.75 -20.25 -16.859 1 89.94 189 THR B CA 1
ATOM 3285 C C . THR B 1 189 ? 14.195 -19.359 -15.75 1 89.94 189 THR B C 1
ATOM 3287 O O . THR B 1 189 ? 13.203 -18.656 -15.961 1 89.94 189 THR B O 1
ATOM 3290 N N . ASP B 1 190 ? 14.805 -19.484 -14.617 1 90 190 ASP B N 1
ATOM 3291 C CA . ASP B 1 190 ? 14.367 -18.734 -13.453 1 90 190 ASP B CA 1
ATOM 3292 C C . ASP B 1 190 ? 15.477 -17.812 -12.938 1 90 190 ASP B C 1
ATOM 3294 O O . ASP B 1 190 ? 16.438 -18.297 -12.32 1 90 190 ASP B O 1
ATOM 3298 N N . LYS B 1 191 ? 15.32 -16.594 -13.109 1 89.69 191 LYS B N 1
ATOM 3299 C CA . LYS B 1 191 ? 16.359 -15.625 -12.797 1 89.69 191 LYS B CA 1
ATOM 3300 C C . LYS B 1 191 ? 16.562 -15.5 -11.289 1 89.69 191 LYS B C 1
ATOM 3302 O O . LYS B 1 191 ? 17.562 -14.961 -10.828 1 89.69 191 LYS B O 1
ATOM 3307 N N . THR B 1 192 ? 15.578 -15.938 -10.492 1 88.88 192 THR B N 1
ATOM 3308 C CA . THR B 1 192 ? 15.75 -15.906 -9.047 1 88.88 192 THR B CA 1
ATOM 3309 C C . THR B 1 192 ? 16.656 -17.031 -8.578 1 88.88 192 THR B C 1
ATOM 3311 O O . THR B 1 192 ? 17.109 -17.031 -7.43 1 88.88 192 THR B O 1
ATOM 3314 N N . GLN B 1 193 ? 16.938 -17.969 -9.461 1 90.94 193 GLN B N 1
ATOM 3315 C CA . GLN B 1 193 ? 17.812 -19.094 -9.164 1 90.94 193 GLN B CA 1
ATOM 3316 C C . GLN B 1 193 ? 19.125 -19 -9.93 1 90.94 193 GLN B C 1
ATOM 3318 O O . GLN B 1 193 ? 19.594 -19.969 -10.523 1 90.94 193 GLN B O 1
ATOM 3323 N N . TRP B 1 194 ? 19.641 -17.859 -9.953 1 92.31 194 TRP B N 1
ATOM 3324 C CA . TRP B 1 194 ? 20.891 -17.594 -10.656 1 92.31 194 TRP B CA 1
ATOM 3325 C C . TRP B 1 194 ? 22.094 -18.109 -9.859 1 92.31 194 TRP B C 1
ATOM 3327 O O . TRP B 1 194 ? 22.391 -17.609 -8.773 1 92.31 194 TRP B O 1
ATOM 3337 N N . THR B 1 195 ? 22.812 -19.172 -10.398 1 93.62 195 THR B N 1
ATOM 3338 C CA . THR B 1 195 ? 23.969 -19.766 -9.719 1 93.62 195 THR B CA 1
ATOM 3339 C C . THR B 1 195 ? 25.203 -19.734 -10.617 1 93.62 195 THR B C 1
ATOM 3341 O O . THR B 1 195 ? 25.156 -19.203 -11.719 1 93.62 195 THR B O 1
ATOM 3344 N N . ASP B 1 196 ? 26.266 -20.281 -10.062 1 94.31 196 ASP B N 1
ATOM 3345 C CA . ASP B 1 196 ? 27.531 -20.234 -10.805 1 94.31 196 ASP B CA 1
ATOM 3346 C C . ASP B 1 196 ? 27.5 -21.188 -12 1 94.31 196 ASP B C 1
ATOM 3348 O O . ASP B 1 196 ? 28.422 -21.188 -12.82 1 94.31 196 ASP B O 1
ATOM 3352 N N . LYS B 1 197 ? 26.391 -21.891 -12.211 1 94.75 197 LYS B N 1
ATOM 3353 C CA . LYS B 1 197 ? 26.219 -22.781 -13.367 1 94.75 197 LYS B CA 1
ATOM 3354 C C . LYS B 1 197 ? 25.641 -22.016 -14.555 1 94.75 197 LYS B C 1
ATOM 3356 O O . LYS B 1 197 ? 25.641 -22.516 -15.68 1 94.75 197 LYS B O 1
ATOM 3361 N N . HIS B 1 198 ? 25.219 -20.828 -14.297 1 95.25 198 HIS B N 1
ATOM 3362 C CA . HIS B 1 198 ? 24.609 -20.016 -15.336 1 95.25 198 HIS B CA 1
ATOM 3363 C C . HIS B 1 198 ? 25.578 -18.969 -15.875 1 95.25 198 HIS B C 1
ATOM 3365 O O . HIS B 1 198 ? 26.438 -18.469 -15.141 1 95.25 198 HIS B O 1
ATOM 3371 N N . LYS B 1 199 ? 25.453 -18.672 -17.078 1 96.5 199 LYS B N 1
ATOM 3372 C CA . LYS B 1 199 ? 26.219 -17.594 -17.688 1 96.5 199 LYS B CA 1
ATOM 3373 C C . LYS B 1 199 ? 25.875 -16.25 -17.047 1 96.5 199 LYS B C 1
ATOM 3375 O O . LYS B 1 199 ? 24.734 -16.031 -16.641 1 96.5 199 LYS B O 1
ATOM 3380 N N . GLY B 1 200 ? 26.875 -15.328 -16.922 1 95.94 200 GLY B N 1
ATOM 3381 C CA . GLY B 1 200 ? 26.656 -14 -16.375 1 95.94 200 GLY B CA 1
ATOM 3382 C C . GLY B 1 200 ? 26.641 -13.969 -14.859 1 95.94 200 GLY B C 1
ATOM 3383 O O . GLY B 1 200 ? 26.375 -12.93 -14.258 1 95.94 200 GLY B O 1
ATOM 3384 N N . TYR B 1 201 ? 26.938 -15.016 -14.258 1 95.94 201 TYR B N 1
ATOM 3385 C CA . TYR B 1 201 ? 26.797 -15.164 -12.812 1 95.94 201 TYR B CA 1
ATOM 3386 C C . TYR B 1 201 ? 27.688 -14.164 -12.078 1 95.94 201 TYR B C 1
ATOM 3388 O O . TYR B 1 201 ? 27.281 -13.547 -11.102 1 95.94 201 TYR B O 1
ATOM 3396 N N . LYS B 1 202 ? 28.938 -14.023 -12.469 1 96.44 202 LYS B N 1
ATOM 3397 C CA . LYS B 1 202 ? 29.828 -13.078 -11.82 1 96.44 202 LYS B CA 1
ATOM 3398 C C . LYS B 1 202 ? 29.281 -11.656 -11.875 1 96.44 202 LYS B C 1
ATOM 3400 O O . LYS B 1 202 ? 29.297 -10.945 -10.867 1 96.44 202 LYS B O 1
ATOM 3405 N N . LEU B 1 203 ? 28.797 -11.297 -12.984 1 97.44 203 LEU B N 1
ATOM 3406 C CA . LEU B 1 203 ? 28.203 -9.977 -13.133 1 97.44 203 LEU B CA 1
ATOM 3407 C C . LEU B 1 203 ? 26.953 -9.844 -12.273 1 97.44 203 LEU B C 1
ATOM 3409 O O . LEU B 1 203 ? 26.688 -8.781 -11.703 1 97.44 203 LEU B O 1
ATOM 3413 N N . HIS B 1 204 ? 26.188 -10.898 -12.266 1 96.75 204 HIS B N 1
ATOM 3414 C CA . HIS B 1 204 ? 25 -10.93 -11.414 1 96.75 204 HIS B CA 1
ATOM 3415 C C . HIS B 1 204 ? 25.359 -10.664 -9.953 1 96.75 204 HIS B C 1
ATOM 3417 O O . HIS B 1 204 ? 24.719 -9.836 -9.297 1 96.75 204 HIS B O 1
ATOM 3423 N N . VAL B 1 205 ? 26.359 -11.297 -9.469 1 97 205 VAL B N 1
ATOM 3424 C CA . VAL B 1 205 ? 26.781 -11.156 -8.078 1 97 205 VAL B CA 1
ATOM 3425 C C . VAL B 1 205 ? 27.234 -9.727 -7.812 1 97 205 VAL B C 1
ATOM 3427 O O . VAL B 1 205 ? 26.891 -9.133 -6.789 1 97 205 VAL B O 1
ATOM 3430 N N . ILE B 1 206 ? 27.969 -9.211 -8.711 1 97.75 206 ILE B N 1
ATOM 3431 C CA . ILE B 1 206 ? 28.438 -7.84 -8.578 1 97.75 206 ILE B CA 1
ATOM 3432 C C . ILE B 1 206 ? 27.25 -6.883 -8.578 1 97.75 206 ILE B C 1
ATOM 3434 O O . ILE B 1 206 ? 27.156 -6 -7.723 1 97.75 206 ILE B O 1
ATOM 3438 N N . SER B 1 207 ? 26.344 -7.078 -9.469 1 97.75 207 SER B N 1
ATOM 3439 C CA . SER B 1 207 ? 25.172 -6.227 -9.57 1 97.75 207 SER B CA 1
ATOM 3440 C C . SER B 1 207 ? 24.328 -6.297 -8.305 1 97.75 207 SER B C 1
ATOM 3442 O O . SER B 1 207 ? 23.922 -5.262 -7.762 1 97.75 207 SER B O 1
ATOM 3444 N N . ALA B 1 208 ? 24.125 -7.492 -7.883 1 97.5 208 ALA B N 1
ATOM 3445 C CA . ALA B 1 208 ? 23.344 -7.684 -6.668 1 97.5 208 ALA B CA 1
ATOM 3446 C C . ALA B 1 208 ? 24.016 -7.023 -5.469 1 97.5 208 ALA B C 1
ATOM 3448 O O . ALA B 1 208 ? 23.344 -6.43 -4.621 1 97.5 208 ALA B O 1
ATOM 3449 N N . THR B 1 209 ? 25.281 -7.156 -5.383 1 97.44 209 THR B N 1
ATOM 3450 C CA . THR B 1 209 ? 26.031 -6.523 -4.305 1 97.44 209 THR B CA 1
ATOM 3451 C C . THR B 1 209 ? 25.812 -5.012 -4.305 1 97.44 209 THR B C 1
ATOM 3453 O O . THR B 1 209 ? 25.516 -4.426 -3.26 1 97.44 209 THR B O 1
ATOM 3456 N N . PHE B 1 210 ? 25.875 -4.434 -5.406 1 97.75 210 PHE B N 1
ATOM 3457 C CA . PHE B 1 210 ? 25.688 -2.99 -5.508 1 97.75 210 PHE B CA 1
ATOM 3458 C C . PHE B 1 210 ? 24.219 -2.615 -5.289 1 97.75 210 PHE B C 1
ATOM 3460 O O . PHE B 1 210 ? 23.922 -1.527 -4.793 1 97.75 210 PHE B O 1
ATOM 3467 N N . GLU B 1 211 ? 23.344 -3.465 -5.656 1 97.44 211 GLU B N 1
ATOM 3468 C CA . GLU B 1 211 ? 21.953 -3.219 -5.312 1 97.44 211 GLU B CA 1
ATOM 3469 C C . GLU B 1 211 ? 21.75 -3.154 -3.801 1 97.44 211 GLU B C 1
ATOM 3471 O O . GLU B 1 211 ? 21.078 -2.258 -3.295 1 97.44 211 GLU B O 1
ATOM 3476 N N . TRP B 1 212 ? 22.344 -4.055 -3.129 1 97.19 212 TRP B N 1
ATOM 3477 C CA . TRP B 1 212 ? 22.234 -4.09 -1.673 1 97.19 212 TRP B CA 1
ATOM 3478 C C . TRP B 1 212 ? 22.891 -2.854 -1.055 1 97.19 212 TRP B C 1
ATOM 3480 O O . TRP B 1 212 ? 22.359 -2.287 -0.094 1 97.19 212 TRP B O 1
ATOM 3490 N N . ILE B 1 213 ? 23.984 -2.459 -1.598 1 96.88 213 ILE B N 1
ATOM 3491 C CA . ILE B 1 213 ? 24.625 -1.243 -1.13 1 96.88 213 ILE B CA 1
ATOM 3492 C C . ILE B 1 213 ? 23.719 -0.041 -1.371 1 96.88 213 ILE B C 1
ATOM 3494 O O . ILE B 1 213 ? 23.547 0.795 -0.482 1 96.88 213 ILE B O 1
ATOM 3498 N N . SER B 1 214 ? 23.125 0.023 -2.512 1 97 214 SER B N 1
ATOM 3499 C CA . SER B 1 214 ? 22.234 1.122 -2.857 1 97 214 SER B CA 1
ATOM 3500 C C . SER B 1 214 ? 21.031 1.166 -1.927 1 97 214 SER B C 1
ATOM 3502 O O . SER B 1 214 ? 20.688 2.223 -1.392 1 97 214 SER B O 1
ATOM 3504 N N . THR B 1 215 ? 20.438 0.033 -1.711 1 95.81 215 THR B N 1
ATOM 3505 C CA . THR B 1 215 ? 19.234 -0.063 -0.875 1 95.81 215 THR B CA 1
ATOM 3506 C C . THR B 1 215 ? 19.562 0.311 0.569 1 95.81 215 THR B C 1
ATOM 3508 O O . THR B 1 215 ? 18.859 1.115 1.179 1 95.81 215 THR B O 1
ATOM 3511 N N . SER B 1 216 ? 20.672 -0.183 1.067 1 95.06 216 SER B N 1
ATOM 3512 C CA . SER B 1 216 ? 21.078 0.105 2.439 1 95.06 216 SER B CA 1
ATOM 3513 C C . SER B 1 216 ? 21.422 1.58 2.615 1 95.06 216 SER B C 1
ATOM 3515 O O . SER B 1 216 ? 21.047 2.195 3.615 1 95.06 216 SER B O 1
ATOM 3517 N N . THR B 1 217 ? 22.094 2.08 1.659 1 95.56 217 THR B N 1
ATOM 3518 C CA . THR B 1 217 ? 22.484 3.482 1.709 1 95.56 217 THR B CA 1
ATOM 3519 C C . THR B 1 217 ? 21.266 4.391 1.67 1 95.56 217 THR B C 1
ATOM 3521 O O . THR B 1 217 ? 21.156 5.32 2.473 1 95.56 217 THR B O 1
ATOM 3524 N N . ALA B 1 218 ? 20.359 4.086 0.804 1 95.44 218 ALA B N 1
ATOM 3525 C CA . ALA B 1 218 ? 19.156 4.914 0.641 1 95.44 218 ALA B CA 1
ATOM 3526 C C . ALA B 1 218 ? 18.328 4.93 1.918 1 95.44 218 ALA B C 1
ATOM 3528 O O . ALA B 1 218 ? 17.953 5.996 2.41 1 95.44 218 ALA B O 1
ATOM 3529 N N . PHE B 1 219 ? 18.094 3.814 2.525 1 94.31 219 PHE B N 1
ATOM 3530 C CA . PHE B 1 219 ? 17.219 3.768 3.691 1 94.31 219 PHE B CA 1
ATOM 3531 C C . PHE B 1 219 ? 17.969 4.223 4.941 1 94.31 219 PHE B C 1
ATOM 3533 O O . PHE B 1 219 ? 17.359 4.75 5.875 1 94.31 219 PHE B O 1
ATOM 3540 N N . CYS B 1 220 ? 19.281 4.102 4.906 1 92.12 220 CYS B N 1
ATOM 3541 C CA . CYS B 1 220 ? 20.078 4.637 6.004 1 92.12 220 CYS B CA 1
ATOM 3542 C C . CYS B 1 220 ? 20.016 6.16 6.023 1 92.12 220 CYS B C 1
ATOM 3544 O O . CYS B 1 220 ? 19.797 6.762 7.078 1 92.12 220 CYS B O 1
ATOM 3546 N N . ILE B 1 221 ? 20.172 6.762 4.91 1 93.31 221 ILE B N 1
ATOM 3547 C CA . ILE B 1 221 ? 20.219 8.219 4.863 1 93.31 221 ILE B CA 1
ATOM 3548 C C . ILE B 1 221 ? 18.844 8.789 5.195 1 93.31 221 ILE B C 1
ATOM 3550 O O . ILE B 1 221 ? 18.734 9.812 5.883 1 93.31 221 ILE B O 1
ATOM 3554 N N . ILE B 1 222 ? 17.781 8.148 4.762 1 91.31 222 ILE B N 1
ATOM 3555 C CA . ILE B 1 222 ? 16.422 8.594 5.086 1 91.31 222 ILE B CA 1
ATOM 3556 C C . ILE B 1 222 ? 16.172 8.414 6.582 1 91.31 222 ILE B C 1
ATOM 3558 O O . ILE B 1 222 ? 15.438 9.195 7.191 1 91.31 222 ILE B O 1
ATOM 3562 N N . GLY B 1 223 ? 16.875 7.508 7.152 1 87.62 223 GLY B N 1
ATOM 3563 C CA . GLY B 1 223 ? 16.703 7.207 8.562 1 87.62 223 GLY B CA 1
ATOM 3564 C C . GLY B 1 223 ? 17.5 8.125 9.469 1 87.62 223 GLY B C 1
ATOM 3565 O O . GLY B 1 223 ? 17.328 8.102 10.688 1 87.62 223 GLY B O 1
ATOM 3566 N N . VAL B 1 224 ? 18.453 8.938 8.883 1 83.62 224 VAL B N 1
ATOM 3567 C CA . VAL B 1 224 ? 19.266 9.797 9.734 1 83.62 224 VAL B CA 1
ATOM 3568 C C . VAL B 1 224 ? 19.172 11.242 9.242 1 83.62 224 VAL B C 1
ATOM 3570 O O . VAL B 1 224 ? 18.969 11.492 8.055 1 83.62 224 VAL B O 1
#

Organism: Rhynchophorus ferrugineus (NCBI:txid354439)